Protein AF-0000000086843448 (afdb_homodimer)

Structure (mmCIF, N/CA/C/O backbone):
data_AF-0000000086843448-model_v1
#
loop_
_entity.id
_entity.type
_entity.pdbx_description
1 polymer Monooxygenase
#
loop_
_atom_site.group_PDB
_atom_site.id
_atom_site.type_symbol
_atom_site.label_atom_id
_atom_site.label_alt_id
_atom_site.label_comp_id
_atom_site.label_asym_id
_atom_site.label_entity_id
_atom_site.label_seq_id
_atom_site.pdbx_PDB_ins_code
_atom_site.Cartn_x
_atom_site.Cartn_y
_atom_site.Cartn_z
_atom_site.occupancy
_atom_site.B_iso_or_equiv
_atom_site.auth_seq_id
_atom_site.auth_comp_id
_atom_site.auth_asym_id
_atom_site.auth_atom_id
_atom_site.pdbx_PDB_model_num
ATOM 1 N N . MET A 1 1 ? 26.578 29.625 12.641 1 42.94 1 MET A N 1
ATOM 2 C CA . MET A 1 1 ? 27.047 29.109 11.359 1 42.94 1 MET A CA 1
ATOM 3 C C . MET A 1 1 ? 25.891 28.578 10.523 1 42.94 1 MET A C 1
ATOM 5 O O . MET A 1 1 ? 25 27.906 11.039 1 42.94 1 MET A O 1
ATOM 9 N N . ALA A 1 2 ? 25.734 29.188 9.336 1 61.25 2 ALA A N 1
ATOM 10 C CA . ALA A 1 2 ? 24.594 28.875 8.484 1 61.25 2 ALA A CA 1
ATOM 11 C C . ALA A 1 2 ? 24.469 27.375 8.258 1 61.25 2 ALA A C 1
ATOM 13 O O . ALA A 1 2 ? 25.453 26.703 7.988 1 61.25 2 ALA A O 1
ATOM 14 N N . ARG A 1 3 ? 23.391 26.766 8.641 1 76.44 3 ARG A N 1
ATOM 15 C CA . ARG A 1 3 ? 23.188 25.328 8.484 1 76.44 3 ARG A CA 1
ATOM 16 C C . ARG A 1 3 ? 23.312 24.906 7.023 1 76.44 3 ARG A C 1
ATOM 18 O O . ARG A 1 3 ? 22.828 25.625 6.133 1 76.44 3 ARG A O 1
ATOM 25 N N . ALA A 1 4 ? 24.141 23.984 6.684 1 85 4 ALA A N 1
ATOM 26 C CA . ALA A 1 4 ? 24.422 23.484 5.34 1 85 4 ALA A CA 1
ATOM 27 C C . ALA A 1 4 ? 23.188 22.812 4.738 1 85 4 ALA A C 1
ATOM 29 O O . ALA A 1 4 ? 22.375 22.219 5.457 1 85 4 ALA A O 1
ATOM 30 N N . ASP A 1 5 ? 23.062 22.969 3.428 1 92.69 5 ASP A N 1
ATOM 31 C CA . ASP A 1 5 ? 22.031 22.25 2.682 1 92.69 5 ASP A CA 1
ATOM 32 C C . ASP A 1 5 ? 22.219 20.75 2.785 1 92.69 5 ASP A C 1
ATOM 34 O O . ASP A 1 5 ? 23.344 20.25 2.828 1 92.69 5 ASP A O 1
ATOM 38 N N . PHE A 1 6 ? 21.094 20.109 2.854 1 96.25 6 PHE A N 1
ATOM 39 C CA . PHE A 1 6 ? 21.172 18.656 2.771 1 96.25 6 PHE A CA 1
ATOM 40 C C . PHE A 1 6 ? 21.703 18.219 1.412 1 96.25 6 PHE A C 1
ATOM 42 O O . PHE A 1 6 ? 21.484 18.891 0.407 1 96.25 6 PHE A O 1
ATOM 49 N N . LYS A 1 7 ? 22.359 17.078 1.406 1 95.31 7 LYS A N 1
ATOM 50 C CA . LYS A 1 7 ? 23 16.609 0.184 1 95.31 7 LYS A CA 1
ATOM 51 C C . LYS A 1 7 ? 22.203 15.461 -0.441 1 95.31 7 LYS A C 1
ATOM 53 O O . LYS A 1 7 ? 21.844 14.5 0.241 1 95.31 7 LYS A O 1
ATOM 58 N N . ALA A 1 8 ? 22.031 15.562 -1.729 1 96.19 8 ALA A N 1
ATOM 59 C CA . ALA A 1 8 ? 21.25 14.578 -2.479 1 96.19 8 ALA A CA 1
ATOM 60 C C . ALA A 1 8 ? 21.969 13.227 -2.508 1 96.19 8 ALA A C 1
ATOM 62 O O . ALA A 1 8 ? 23.188 13.164 -2.643 1 96.19 8 ALA A O 1
ATOM 63 N N . LYS A 1 9 ? 21.172 12.156 -2.404 1 96.12 9 LYS A N 1
ATOM 64 C CA . LYS A 1 9 ? 21.719 10.812 -2.543 1 96.12 9 LYS A CA 1
ATOM 65 C C . LYS A 1 9 ? 21.906 10.445 -4.012 1 96.12 9 LYS A C 1
ATOM 67 O O . LYS A 1 9 ? 22.797 9.656 -4.355 1 96.12 9 LYS A O 1
ATOM 72 N N . LEU A 1 10 ? 21 10.93 -4.855 1 95 10 LEU A N 1
ATOM 73 C CA . LEU A 1 10 ? 21.047 10.641 -6.285 1 95 10 LEU A CA 1
ATOM 74 C C . LEU A 1 10 ? 21.406 11.898 -7.078 1 95 10 LEU A C 1
ATOM 76 O O . LEU A 1 10 ? 20.953 12.992 -6.742 1 95 10 LEU A O 1
ATOM 80 N N . ALA A 1 11 ? 22.141 11.703 -8.148 1 94.38 11 ALA A N 1
ATOM 81 C CA . ALA A 1 11 ? 22.531 12.812 -9.008 1 94.38 11 ALA A CA 1
ATOM 82 C C . ALA A 1 11 ? 21.328 13.383 -9.758 1 94.38 11 ALA A C 1
ATOM 84 O O . ALA A 1 11 ? 20.375 12.648 -10.055 1 94.38 11 ALA A O 1
ATOM 85 N N . PRO A 1 12 ? 21.359 14.68 -10.031 1 94.94 12 PRO A N 1
ATOM 86 C CA . PRO A 1 12 ? 20.297 15.25 -10.867 1 94.94 12 PRO A CA 1
ATOM 87 C C . PRO A 1 12 ? 20.188 14.562 -12.219 1 94.94 12 PRO A C 1
ATOM 89 O O . PRO A 1 12 ? 21.141 13.938 -12.688 1 94.94 12 PRO A O 1
ATOM 92 N N . SER A 1 13 ? 19.031 14.641 -12.773 1 94.38 13 SER A N 1
ATOM 93 C CA . SER A 1 13 ? 18.781 13.992 -14.055 1 94.38 13 SER A CA 1
ATOM 94 C C . SER A 1 13 ? 17.953 14.898 -14.977 1 94.38 13 SER A C 1
ATOM 96 O O . SER A 1 13 ? 17.344 15.859 -14.516 1 94.38 13 SER A O 1
ATOM 98 N N . SER A 1 14 ? 17.938 14.602 -16.297 1 93.88 14 SER A N 1
ATOM 99 C CA . SER A 1 14 ? 17.188 15.383 -17.281 1 93.88 14 SER A CA 1
ATOM 100 C C . SER A 1 14 ? 15.734 14.945 -17.344 1 93.88 14 SER A C 1
ATOM 102 O O . SER A 1 14 ? 14.906 15.625 -17.938 1 93.88 14 SER A O 1
ATOM 104 N N . ALA A 1 15 ? 15.469 13.797 -16.75 1 92.5 15 ALA A N 1
ATOM 105 C CA . ALA A 1 15 ? 14.117 13.25 -16.656 1 92.5 15 ALA A CA 1
ATOM 106 C C . ALA A 1 15 ? 13.852 12.672 -15.273 1 92.5 15 ALA A C 1
ATOM 108 O O . ALA A 1 15 ? 14.781 12.492 -14.484 1 92.5 15 ALA A O 1
ATOM 109 N N . PRO A 1 16 ? 12.625 12.469 -14.984 1 89.62 16 PRO A N 1
ATOM 110 C CA . PRO A 1 16 ? 12.375 11.828 -13.688 1 89.62 16 PRO A CA 1
ATOM 111 C C . PRO A 1 16 ? 13.125 10.508 -13.531 1 89.62 16 PRO A C 1
ATOM 113 O O . PRO A 1 16 ? 13.234 9.734 -14.492 1 89.62 16 PRO A O 1
ATOM 116 N N . HIS A 1 17 ? 13.664 10.297 -12.406 1 88.81 17 HIS A N 1
ATOM 117 C CA . HIS A 1 17 ? 14.484 9.125 -12.141 1 88.81 17 HIS A CA 1
ATOM 118 C C . HIS A 1 17 ? 13.703 7.84 -12.375 1 88.81 17 HIS A C 1
ATOM 120 O O . HIS A 1 17 ? 12.555 7.715 -11.93 1 88.81 17 HIS A O 1
ATOM 126 N N . LYS A 1 18 ? 14.344 6.961 -13.141 1 81.12 18 LYS A N 1
ATOM 127 C CA . LYS A 1 18 ? 13.805 5.613 -13.305 1 81.12 18 LYS A CA 1
ATOM 128 C C . LYS A 1 18 ? 14.359 4.668 -12.242 1 81.12 18 LYS A C 1
ATOM 130 O O . LYS A 1 18 ? 15.57 4.531 -12.094 1 81.12 18 LYS A O 1
ATOM 135 N N . LEU A 1 19 ? 13.648 4.156 -11.414 1 76.75 19 LEU A N 1
ATOM 136 C CA . LEU A 1 19 ? 14.141 3.43 -10.242 1 76.75 19 LEU A CA 1
ATOM 137 C C . LEU A 1 19 ? 14.422 1.972 -10.594 1 76.75 19 LEU A C 1
ATOM 139 O O . LEU A 1 19 ? 15.117 1.274 -9.852 1 76.75 19 LEU A O 1
ATOM 143 N N . VAL A 1 20 ? 13.93 1.399 -11.672 1 80.69 20 VAL A N 1
ATOM 144 C CA . VAL A 1 20 ? 14.273 0.071 -12.164 1 80.69 20 VAL A CA 1
ATOM 145 C C . VAL A 1 20 ? 14.906 0.185 -13.547 1 80.69 20 VAL A C 1
ATOM 147 O O . VAL A 1 20 ? 14.352 0.82 -14.445 1 80.69 20 VAL A O 1
ATOM 150 N N . PRO A 1 21 ? 16.156 -0.528 -13.594 1 80.75 21 PRO A N 1
ATOM 151 C CA . PRO A 1 21 ? 16.781 -0.531 -14.922 1 80.75 21 PRO A CA 1
ATOM 152 C C . PRO A 1 21 ? 15.867 -1.106 -16 1 80.75 21 PRO A C 1
ATOM 154 O O . PRO A 1 21 ? 15.125 -2.055 -15.742 1 80.75 21 PRO A O 1
ATOM 157 N N . GLU A 1 22 ? 16.016 -0.597 -17.172 1 85.75 22 GLU A N 1
ATOM 158 C CA . GLU A 1 22 ? 15.109 -0.958 -18.266 1 85.75 22 GLU A CA 1
ATOM 159 C C . GLU A 1 22 ? 15.664 -2.117 -19.078 1 85.75 22 GLU A C 1
ATOM 161 O O . GLU A 1 22 ? 15.086 -2.492 -20.109 1 85.75 22 GLU A O 1
ATOM 166 N N . ASP A 1 23 ? 16.656 -2.717 -18.594 1 91 23 ASP A N 1
ATOM 167 C CA . ASP A 1 23 ? 17.156 -3.85 -19.359 1 91 23 ASP A CA 1
ATOM 168 C C . ASP A 1 23 ? 16.25 -5.066 -19.203 1 91 23 ASP A C 1
ATOM 170 O O . ASP A 1 23 ? 15.742 -5.336 -18.109 1 91 23 ASP A O 1
ATOM 174 N N . LEU A 1 24 ? 16.156 -5.785 -20.297 1 92.88 24 LEU A N 1
ATOM 175 C CA . LEU A 1 24 ? 15.195 -6.879 -20.406 1 92.88 24 LEU A CA 1
ATOM 176 C C . LEU A 1 24 ? 15.453 -7.934 -19.344 1 92.88 24 LEU A C 1
ATOM 178 O O . LEU A 1 24 ? 14.508 -8.484 -18.766 1 92.88 24 LEU A O 1
ATOM 182 N N . TYR A 1 25 ? 16.703 -8.234 -19.109 1 93.5 25 TYR A N 1
ATOM 183 C CA . TYR A 1 25 ? 17.047 -9.25 -18.109 1 93.5 25 TYR A CA 1
ATOM 184 C C . TYR A 1 25 ? 16.5 -8.875 -16.75 1 93.5 25 TYR A C 1
ATOM 186 O O . TYR A 1 25 ? 15.828 -9.688 -16.109 1 93.5 25 TYR A O 1
ATOM 194 N N . THR A 1 26 ? 16.703 -7.668 -16.281 1 93.19 26 THR A N 1
ATOM 195 C CA . THR A 1 26 ? 16.219 -7.203 -14.992 1 93.19 26 THR A CA 1
ATOM 196 C C . THR A 1 26 ? 14.695 -7.176 -14.953 1 93.19 26 THR A C 1
ATOM 198 O O . THR A 1 26 ? 14.086 -7.578 -13.961 1 93.19 26 THR A O 1
ATOM 201 N N . LEU A 1 27 ? 14.133 -6.785 -16.062 1 94.25 27 LEU A N 1
ATOM 202 C CA . LEU A 1 27 ? 12.68 -6.703 -16.141 1 94.25 27 LEU A CA 1
ATOM 203 C C . LEU A 1 27 ? 12.047 -8.086 -16.016 1 94.25 27 LEU A C 1
ATOM 205 O O . LEU A 1 27 ? 11.055 -8.258 -15.305 1 94.25 27 LEU A O 1
ATOM 209 N N . VAL A 1 28 ? 12.68 -9 -16.609 1 94.12 28 VAL A N 1
ATOM 210 C CA . VAL A 1 28 ? 12.133 -10.359 -16.625 1 94.12 28 VAL A CA 1
ATOM 211 C C . VAL A 1 28 ? 12.352 -11.008 -15.258 1 94.12 28 VAL A C 1
ATOM 213 O O . VAL A 1 28 ? 11.43 -11.594 -14.68 1 94.12 28 VAL A O 1
ATOM 216 N N . VAL A 1 29 ? 13.516 -10.867 -14.711 1 94.44 29 VAL A N 1
ATOM 217 C CA . VAL A 1 29 ? 13.844 -11.508 -13.438 1 94.44 29 VAL A CA 1
ATOM 218 C C . VAL A 1 29 ? 12.984 -10.906 -12.328 1 94.44 29 VAL A C 1
ATOM 220 O O . VAL A 1 29 ? 12.352 -11.641 -11.555 1 94.44 29 VAL A O 1
ATOM 223 N N . LYS A 1 30 ? 12.938 -9.594 -12.242 1 93.12 30 LYS A N 1
ATOM 224 C CA . LYS A 1 30 ? 12.125 -8.945 -11.211 1 93.12 30 LYS A CA 1
ATOM 225 C C . LYS A 1 30 ? 10.641 -9.234 -11.422 1 93.12 30 LYS A C 1
ATOM 227 O O . LYS A 1 30 ? 9.906 -9.453 -10.461 1 93.12 30 LYS A O 1
ATOM 232 N N . GLY A 1 31 ? 10.25 -9.227 -12.664 1 93.38 31 GLY A N 1
ATOM 233 C CA . GLY A 1 31 ? 8.852 -9.461 -12.992 1 93.38 31 GLY A CA 1
ATOM 234 C C . GLY A 1 31 ? 8.391 -10.867 -12.648 1 93.38 31 GLY A C 1
ATOM 235 O O . GLY A 1 31 ? 7.289 -11.055 -12.125 1 93.38 31 GLY A O 1
ATOM 236 N N . LEU A 1 32 ? 9.234 -11.805 -12.883 1 93.56 32 LEU A N 1
ATOM 237 C CA . LEU A 1 32 ? 8.836 -13.195 -12.734 1 93.56 32 LEU A CA 1
ATOM 238 C C . LEU A 1 32 ? 9.156 -13.711 -11.336 1 93.56 32 LEU A C 1
ATOM 240 O O . LEU A 1 32 ? 8.312 -14.328 -10.68 1 93.56 32 LEU A O 1
ATOM 244 N N . PHE A 1 33 ? 10.336 -13.406 -10.797 1 95.44 33 PHE A N 1
ATOM 245 C CA . PHE A 1 33 ? 10.797 -14.117 -9.617 1 95.44 33 PHE A CA 1
ATOM 246 C C . PHE A 1 33 ? 10.625 -13.266 -8.367 1 95.44 33 PHE A C 1
ATOM 248 O O . PHE A 1 33 ? 10.633 -13.781 -7.246 1 95.44 33 PHE A O 1
ATOM 255 N N . VAL A 1 34 ? 10.508 -11.93 -8.539 1 94.62 34 VAL A N 1
ATOM 256 C CA . VAL A 1 34 ? 10.328 -11.062 -7.379 1 94.62 34 VAL A CA 1
ATOM 257 C C . VAL A 1 34 ? 8.852 -10.711 -7.219 1 94.62 34 VAL A C 1
ATOM 259 O O . VAL A 1 34 ? 8.25 -10.992 -6.18 1 94.62 34 VAL A O 1
ATOM 262 N N . ARG A 1 35 ? 8.258 -10.273 -8.281 1 93.62 35 ARG A N 1
ATOM 263 C CA . ARG A 1 35 ? 6.863 -9.836 -8.242 1 93.62 35 ARG A CA 1
ATOM 264 C C . ARG A 1 35 ? 5.922 -11.023 -8.07 1 93.62 35 ARG A C 1
ATOM 266 O O . ARG A 1 35 ? 4.953 -10.953 -7.312 1 93.62 35 ARG A O 1
ATOM 273 N N . PHE A 1 36 ? 6.258 -12.133 -8.75 1 92.81 36 PHE A N 1
ATOM 274 C CA . PHE A 1 36 ? 5.414 -13.32 -8.703 1 92.81 36 PHE A CA 1
ATOM 275 C C . PHE A 1 36 ? 6.18 -14.5 -8.125 1 92.81 36 PHE A C 1
ATOM 277 O O . PHE A 1 36 ? 6.195 -15.586 -8.711 1 92.81 36 PHE A O 1
ATOM 284 N N . ASN A 1 37 ? 6.703 -14.273 -6.984 1 91.62 37 ASN A N 1
ATOM 285 C CA . ASN A 1 37 ? 7.551 -15.281 -6.359 1 91.62 37 ASN A CA 1
ATOM 286 C C . ASN A 1 37 ? 6.758 -16.531 -5.988 1 91.62 37 ASN A C 1
ATOM 288 O O . ASN A 1 37 ? 7.328 -17.609 -5.84 1 91.62 37 ASN A O 1
ATOM 292 N N . VAL A 1 38 ? 5.457 -16.422 -5.895 1 93.31 38 VAL A N 1
ATOM 293 C CA . VAL A 1 38 ? 4.613 -17.562 -5.562 1 93.31 38 VAL A CA 1
ATOM 294 C C . VAL A 1 38 ? 4.668 -18.594 -6.691 1 93.31 38 VAL A C 1
ATOM 296 O O . VAL A 1 38 ? 4.438 -19.781 -6.465 1 93.31 38 VAL A O 1
ATOM 299 N N . LEU A 1 39 ? 5.012 -18.172 -7.863 1 95.31 39 LEU A N 1
ATOM 300 C CA . LEU A 1 39 ? 5.109 -19.078 -9.008 1 95.31 39 LEU A CA 1
ATOM 301 C C . LEU A 1 39 ? 6.254 -20.062 -8.828 1 95.31 39 LEU A C 1
ATOM 303 O O . LEU A 1 39 ? 6.176 -21.203 -9.305 1 95.31 39 LEU A O 1
ATOM 307 N N . VAL A 1 40 ? 7.289 -19.609 -8.141 1 95.62 40 VAL A N 1
ATOM 308 C CA . VAL A 1 40 ? 8.414 -20.5 -7.875 1 95.62 40 VAL A CA 1
ATOM 309 C C . VAL A 1 40 ? 7.969 -21.641 -6.949 1 95.62 40 VAL A C 1
ATOM 311 O O . VAL A 1 40 ? 8.266 -22.797 -7.195 1 95.62 40 VAL A O 1
ATOM 314 N N . ALA A 1 41 ? 7.234 -21.312 -5.977 1 94.88 41 ALA A N 1
ATOM 315 C CA . ALA A 1 41 ? 6.715 -22.328 -5.051 1 94.88 41 ALA A CA 1
ATOM 316 C C . ALA A 1 41 ? 5.746 -23.266 -5.758 1 94.88 41 ALA A C 1
ATOM 318 O O . ALA A 1 41 ? 5.789 -24.484 -5.543 1 94.88 41 ALA A O 1
ATOM 319 N N . ALA A 1 42 ? 4.891 -22.703 -6.57 1 95.62 42 ALA A N 1
ATOM 320 C CA . ALA A 1 42 ? 3.941 -23.516 -7.328 1 95.62 42 ALA A CA 1
ATOM 321 C C . ALA A 1 42 ? 4.668 -24.469 -8.273 1 95.62 42 ALA A C 1
ATOM 323 O O . ALA A 1 42 ? 4.273 -25.625 -8.414 1 95.62 42 ALA A O 1
ATOM 324 N N . ALA A 1 43 ? 5.691 -23.984 -8.898 1 96.88 43 ALA A N 1
ATOM 325 C CA . ALA A 1 43 ? 6.484 -24.812 -9.805 1 96.88 43 ALA A CA 1
ATOM 326 C C . ALA A 1 43 ? 7.156 -25.953 -9.047 1 96.88 43 ALA A C 1
ATOM 328 O O . ALA A 1 43 ? 7.211 -27.078 -9.539 1 96.88 43 ALA A O 1
ATOM 329 N N . ALA A 1 44 ? 7.668 -25.688 -7.91 1 96.94 44 ALA A N 1
ATOM 330 C CA . ALA A 1 44 ? 8.297 -26.719 -7.09 1 96.94 44 ALA A CA 1
ATOM 331 C C . ALA A 1 44 ? 7.293 -27.812 -6.711 1 96.94 44 ALA A C 1
ATOM 333 O O . ALA A 1 44 ? 7.598 -29 -6.793 1 96.94 44 ALA A O 1
ATOM 334 N N . ALA A 1 45 ? 6.16 -27.375 -6.312 1 95.5 45 ALA A N 1
ATOM 335 C CA . ALA A 1 45 ? 5.113 -28.328 -5.969 1 95.5 45 ALA A CA 1
ATOM 336 C C . ALA A 1 45 ? 4.727 -29.172 -7.176 1 95.5 45 ALA A C 1
ATOM 338 O O . ALA A 1 45 ? 4.609 -30.406 -7.074 1 95.5 45 ALA A O 1
ATOM 339 N N . GLN A 1 46 ? 4.516 -28.531 -8.297 1 95.25 46 GLN A N 1
ATOM 340 C CA . GLN A 1 46 ? 4.156 -29.234 -9.523 1 95.25 46 GLN A CA 1
ATOM 341 C C . GLN A 1 46 ? 5.25 -30.219 -9.938 1 95.25 46 GLN A C 1
ATOM 343 O O . GLN A 1 46 ? 4.953 -31.328 -10.383 1 95.25 46 GLN A O 1
ATOM 348 N N . LEU A 1 47 ? 6.465 -29.797 -9.812 1 95.19 47 LEU A N 1
ATOM 349 C CA . LEU A 1 47 ? 7.582 -30.688 -10.133 1 95.19 47 LEU A CA 1
ATOM 350 C C . LEU A 1 47 ? 7.57 -31.922 -9.242 1 95.19 47 LEU A C 1
ATOM 352 O O . LEU A 1 47 ? 7.781 -33.031 -9.719 1 95.19 47 LEU A O 1
ATOM 356 N N . LEU A 1 48 ? 7.355 -31.703 -7.988 1 94.81 48 LEU A N 1
ATOM 357 C CA . LEU A 1 48 ? 7.289 -32.812 -7.047 1 94.81 48 LEU A CA 1
ATOM 358 C C . LEU A 1 48 ? 6.191 -33.812 -7.445 1 94.81 48 LEU A C 1
ATOM 360 O O . LEU A 1 48 ? 6.395 -35.031 -7.406 1 94.81 48 LEU A O 1
ATOM 364 N N . PHE A 1 49 ? 5.059 -33.281 -7.855 1 92.25 49 PHE A N 1
ATOM 365 C CA . PHE A 1 49 ? 3.965 -34.125 -8.297 1 92.25 49 PHE A CA 1
ATOM 366 C C . PHE A 1 49 ? 4.355 -34.906 -9.547 1 92.25 49 PHE A C 1
ATOM 368 O O . PHE A 1 49 ? 4.027 -36.094 -9.672 1 92.25 49 PHE A O 1
ATOM 375 N N . CYS A 1 50 ? 5.07 -34.281 -10.43 1 90.25 50 CYS A N 1
ATOM 376 C CA . CYS A 1 50 ? 5.496 -34.938 -11.664 1 90.25 50 CYS A CA 1
ATOM 377 C C . CYS A 1 50 ? 6.484 -36.062 -11.375 1 90.25 50 CYS A C 1
ATOM 379 O O . CYS A 1 50 ? 6.523 -37.062 -12.102 1 90.25 50 CYS A O 1
ATOM 381 N N . LEU A 1 51 ? 7.207 -35.875 -10.312 1 90.62 51 LEU A N 1
ATOM 382 C CA . LEU A 1 51 ? 8.258 -36.844 -10 1 90.62 51 LEU A CA 1
ATOM 383 C C . LEU A 1 51 ? 7.691 -38.031 -9.211 1 90.62 51 LEU A C 1
ATOM 385 O O . LEU A 1 51 ? 8.195 -39.156 -9.32 1 90.62 51 LEU A O 1
ATOM 389 N N . VAL A 1 52 ? 6.668 -37.75 -8.492 1 91.19 52 VAL A N 1
ATOM 390 C CA . VAL A 1 52 ? 6.172 -38.781 -7.566 1 91.19 52 VAL A CA 1
ATOM 391 C C . VAL A 1 52 ? 5.035 -39.562 -8.219 1 91.19 52 VAL A C 1
ATOM 393 O O . VAL A 1 52 ? 4.922 -40.781 -8.031 1 91.19 52 VAL A O 1
ATOM 396 N N . LEU A 1 53 ? 4.23 -38.844 -8.992 1 87.44 53 LEU A N 1
ATOM 397 C CA . LEU A 1 53 ? 3.064 -39.5 -9.586 1 87.44 53 LEU A CA 1
ATOM 398 C C . LEU A 1 53 ? 3.416 -40.125 -10.938 1 87.44 53 LEU A C 1
ATOM 400 O O . LEU A 1 53 ? 4.352 -39.656 -11.602 1 87.44 53 LEU A O 1
ATOM 404 N N . PRO A 1 54 ? 2.596 -41.125 -11.273 1 88.06 54 PRO A N 1
ATOM 405 C CA . PRO A 1 54 ? 2.803 -41.656 -12.617 1 88.06 54 PRO A CA 1
ATOM 406 C C . PRO A 1 54 ? 2.596 -40.625 -13.711 1 88.06 54 PRO A C 1
ATOM 408 O O . PRO A 1 54 ? 1.89 -39.625 -13.492 1 88.06 54 PRO A O 1
ATOM 411 N N . ASP A 1 55 ? 3.279 -40.594 -14.938 1 77.94 55 ASP A N 1
ATOM 412 C CA . ASP A 1 55 ? 3.359 -39.594 -16 1 77.94 55 ASP A CA 1
ATOM 413 C C . ASP A 1 55 ? 1.976 -39.062 -16.359 1 77.94 55 ASP A C 1
ATOM 415 O O . ASP A 1 55 ? 1.796 -37.875 -16.531 1 77.94 55 ASP A O 1
ATOM 419 N N . GLY A 1 56 ? 0.844 -39.812 -16.344 1 83.25 56 GLY A N 1
ATOM 420 C CA . GLY A 1 56 ? -0.498 -39.375 -16.703 1 83.25 56 GLY A CA 1
ATOM 421 C C . GLY A 1 56 ? -1.211 -38.625 -15.578 1 83.25 56 GLY A C 1
ATOM 422 O O . GLY A 1 56 ? -2.205 -37.938 -15.82 1 83.25 56 GLY A O 1
ATOM 423 N N . TYR A 1 57 ? -0.519 -38.562 -14.477 1 89.69 57 TYR A N 1
ATOM 424 C CA . TYR A 1 57 ? -1.229 -38 -13.328 1 89.69 57 TYR A CA 1
ATOM 425 C C . TYR A 1 57 ? -0.734 -36.594 -13 1 89.69 57 TYR A C 1
ATOM 427 O O . TYR A 1 57 ? -1.272 -35.938 -12.117 1 89.69 57 TYR A O 1
ATOM 435 N N . ALA A 1 58 ? 0.222 -36.031 -13.773 1 89.19 58 ALA A N 1
ATOM 436 C CA . ALA A 1 58 ? 0.749 -34.688 -13.586 1 89.19 58 ALA A CA 1
ATOM 437 C C . ALA A 1 58 ? -0.319 -33.625 -13.875 1 89.19 58 ALA A C 1
ATOM 439 O O . ALA A 1 58 ? -0.186 -32.469 -13.469 1 89.19 58 ALA A O 1
ATOM 440 N N . VAL A 1 59 ? -1.372 -34.031 -14.523 1 92.31 59 VAL A N 1
ATOM 441 C CA . VAL A 1 59 ? -2.463 -33.125 -14.914 1 92.31 59 VAL A CA 1
ATOM 442 C C . VAL A 1 59 ? -3.377 -32.875 -13.711 1 92.31 59 VAL A C 1
ATOM 444 O O . VAL A 1 59 ? -4.125 -31.906 -13.688 1 92.31 59 VAL A O 1
ATOM 447 N N . VAL A 1 60 ? -3.273 -33.656 -12.695 1 93.19 60 VAL A N 1
ATOM 448 C CA . VAL A 1 60 ? -4.277 -33.719 -11.641 1 93.19 60 VAL A CA 1
ATOM 449 C C . VAL A 1 60 ? -4.203 -32.438 -10.812 1 93.19 60 VAL A C 1
ATOM 451 O O . VAL A 1 60 ? -5.219 -31.766 -10.586 1 93.19 60 VAL A O 1
ATOM 454 N N . PRO A 1 61 ? -3.01 -31.969 -10.367 1 93.88 61 PRO A N 1
ATOM 455 C CA . PRO A 1 61 ? -2.979 -30.781 -9.508 1 93.88 61 PRO A CA 1
ATOM 456 C C . PRO A 1 61 ? -3.518 -29.531 -10.195 1 93.88 61 PRO A C 1
ATOM 458 O O . PRO A 1 61 ? -4.414 -28.875 -9.672 1 93.88 61 PRO A O 1
ATOM 461 N N . PRO A 1 62 ? -3.057 -29.172 -11.422 1 95.75 62 PRO A N 1
ATOM 462 C CA . PRO A 1 62 ? -3.623 -27.969 -12.055 1 95.75 62 PRO A CA 1
ATOM 463 C C . PRO A 1 62 ? -5.102 -28.141 -12.398 1 95.75 62 PRO A C 1
ATOM 465 O O . PRO A 1 62 ? -5.871 -27.172 -12.297 1 95.75 62 PRO A O 1
ATOM 468 N N . ALA A 1 63 ? -5.508 -29.344 -12.781 1 96.81 63 ALA A N 1
ATOM 469 C CA . ALA A 1 63 ? -6.91 -29.578 -13.102 1 96.81 63 ALA A CA 1
ATOM 470 C C . ALA A 1 63 ? -7.789 -29.422 -11.859 1 96.81 63 ALA A C 1
ATOM 472 O O . ALA A 1 63 ? -8.875 -28.844 -11.922 1 96.81 63 ALA A O 1
ATOM 473 N N . ALA A 1 64 ? -7.324 -30 -10.781 1 96.94 64 ALA A N 1
ATOM 474 C CA . ALA A 1 64 ? -8.078 -29.922 -9.531 1 96.94 64 ALA A CA 1
ATOM 475 C C . ALA A 1 64 ? -8.211 -28.469 -9.062 1 96.94 64 ALA A C 1
ATOM 477 O O . ALA A 1 64 ? -9.281 -28.062 -8.617 1 96.94 64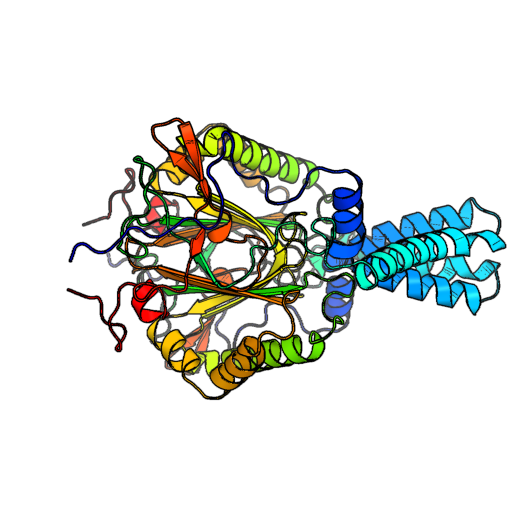 ALA A O 1
ATOM 478 N N . LEU A 1 65 ? -7.148 -27.719 -9.109 1 96.94 65 LEU A N 1
ATOM 479 C CA . LEU A 1 65 ? -7.176 -26.312 -8.719 1 96.94 65 LEU A CA 1
ATOM 480 C C . LEU A 1 65 ? -8.133 -25.516 -9.594 1 96.94 65 LEU A C 1
ATOM 482 O O . LEU A 1 65 ? -8.93 -24.719 -9.094 1 96.94 65 LEU A O 1
ATOM 486 N N . LEU A 1 66 ? -8.078 -25.766 -10.922 1 97.62 66 LEU A N 1
ATOM 487 C CA . LEU A 1 66 ? -8.938 -25.047 -11.852 1 97.62 66 LEU A CA 1
ATOM 488 C C . LEU A 1 66 ? -10.398 -25.438 -11.664 1 97.62 66 LEU A C 1
ATOM 490 O O . LEU A 1 66 ? -11.289 -24.594 -11.789 1 97.62 66 LEU A O 1
ATOM 494 N N . LEU A 1 67 ? -10.586 -26.703 -11.391 1 97.88 67 LEU A N 1
ATOM 495 C CA . LEU A 1 67 ? -11.945 -27.156 -11.133 1 97.88 67 LEU A CA 1
ATOM 496 C C . LEU A 1 67 ? -12.5 -26.516 -9.867 1 97.88 67 LEU A C 1
ATOM 498 O O . LEU A 1 67 ? -13.656 -26.078 -9.844 1 97.88 67 LEU A O 1
ATOM 502 N N . ALA A 1 68 ? -11.672 -26.516 -8.836 1 97.19 68 ALA A N 1
ATOM 503 C CA . ALA A 1 68 ? -12.086 -25.875 -7.598 1 97.19 68 ALA A CA 1
ATOM 504 C C . ALA A 1 68 ? -12.414 -24.391 -7.836 1 97.19 68 ALA A C 1
ATOM 506 O O . ALA A 1 68 ? -13.445 -23.906 -7.371 1 97.19 68 ALA A O 1
ATOM 507 N N . PHE A 1 69 ? -11.617 -23.688 -8.562 1 97.19 69 PHE A N 1
ATOM 508 C CA . PHE A 1 69 ? -11.852 -22.297 -8.883 1 97.19 69 PHE A CA 1
ATOM 509 C C . PHE A 1 69 ? -13.141 -22.125 -9.68 1 97.19 69 PHE A C 1
ATOM 511 O O . PHE A 1 69 ? -13.984 -21.297 -9.344 1 97.19 69 PHE A O 1
ATOM 518 N N . ALA A 1 70 ? -13.242 -22.938 -10.719 1 96.75 70 ALA A N 1
ATOM 519 C CA . ALA A 1 70 ? -14.414 -22.844 -11.578 1 96.75 70 ALA A CA 1
ATOM 520 C C . ALA A 1 70 ? -15.695 -23.109 -10.789 1 96.75 70 ALA A C 1
ATOM 522 O O . ALA A 1 70 ? -16.703 -22.438 -10.992 1 96.75 70 ALA A O 1
ATOM 523 N N . THR A 1 71 ? -15.617 -24.094 -9.953 1 95.5 71 THR A N 1
ATOM 524 C CA . THR A 1 71 ? -16.781 -24.453 -9.148 1 95.5 71 THR A CA 1
ATOM 525 C C . THR A 1 71 ? -17.172 -23.297 -8.234 1 95.5 71 THR A C 1
ATOM 527 O O . THR A 1 71 ? -18.344 -22.906 -8.188 1 95.5 71 THR A O 1
ATOM 530 N N . THR A 1 72 ? -16.188 -22.719 -7.562 1 93.56 72 THR A N 1
ATOM 531 C CA . THR A 1 72 ? -16.5 -21.625 -6.66 1 93.56 72 THR A CA 1
ATOM 532 C C . THR A 1 72 ? -17 -20.406 -7.441 1 93.56 72 THR A C 1
ATOM 534 O O . THR A 1 72 ? -17.969 -19.75 -7.031 1 93.56 72 THR A O 1
ATOM 537 N N . ALA A 1 73 ? -16.391 -20.141 -8.539 1 93.25 73 ALA A N 1
ATOM 538 C CA . ALA A 1 73 ? -16.781 -18.984 -9.352 1 93.25 73 ALA A CA 1
ATOM 539 C C . ALA A 1 73 ? -18.188 -19.156 -9.898 1 93.25 73 ALA A C 1
ATOM 541 O O . ALA A 1 73 ? -19 -18.219 -9.867 1 93.25 73 ALA A O 1
ATOM 542 N N . LEU A 1 74 ? -18.516 -20.375 -10.344 1 92.69 74 LEU A N 1
ATOM 543 C CA . LEU A 1 74 ? -19.797 -20.641 -10.961 1 92.69 74 LEU A CA 1
ATOM 544 C C . LEU A 1 74 ? -20.906 -20.672 -9.914 1 92.69 74 LEU A C 1
ATOM 546 O O . LEU A 1 74 ? -21.984 -20.109 -10.133 1 92.69 74 LEU A O 1
ATOM 550 N N . VAL A 1 75 ? -20.625 -21.281 -8.852 1 90.12 75 VAL A N 1
ATOM 551 C CA . VAL A 1 75 ? -21.625 -21.406 -7.797 1 90.12 75 VAL A CA 1
ATOM 552 C C . VAL A 1 75 ? -22.062 -20.016 -7.316 1 90.12 75 VAL A C 1
ATOM 554 O O . VAL A 1 75 ? -23.25 -19.75 -7.184 1 90.12 75 VAL A O 1
ATOM 557 N N . HIS A 1 76 ? -21.172 -19.172 -7.148 1 87.94 76 HIS A N 1
ATOM 558 C CA . HIS A 1 76 ? -21.516 -17.875 -6.562 1 87.94 76 HIS A CA 1
ATOM 559 C C . HIS A 1 76 ? -21.953 -16.875 -7.629 1 87.94 76 HIS A C 1
ATOM 561 O O . HIS A 1 76 ? -22.578 -15.859 -7.32 1 87.94 76 HIS A O 1
ATOM 567 N N . ARG A 1 77 ? -21.656 -17.188 -8.859 1 85.25 77 ARG A N 1
ATOM 568 C CA . ARG A 1 77 ? -22.234 -16.406 -9.938 1 85.25 77 ARG A CA 1
ATOM 569 C C . ARG A 1 77 ? -23.719 -16.719 -10.102 1 85.25 77 ARG A C 1
ATOM 571 O O . ARG A 1 77 ? -24.516 -15.82 -10.375 1 85.25 77 ARG A O 1
ATOM 578 N N . LEU A 1 78 ? -24.016 -17.984 -9.875 1 84.94 78 LEU A N 1
ATOM 579 C CA . LEU A 1 78 ? -25.375 -18.453 -10.133 1 84.94 78 LEU A CA 1
ATOM 580 C C . LEU A 1 78 ? -26.234 -18.328 -8.883 1 84.94 78 LEU A C 1
ATOM 582 O O . LEU A 1 78 ? -27.469 -18.328 -8.969 1 84.94 78 LEU A O 1
ATOM 586 N N . ALA A 1 79 ? -25.531 -18.266 -7.781 1 77.06 79 ALA A N 1
ATOM 587 C CA . ALA A 1 79 ? -26.297 -18.172 -6.539 1 77.06 79 ALA A CA 1
ATOM 588 C C . ALA A 1 79 ? -26.875 -16.766 -6.352 1 77.06 79 ALA A C 1
ATOM 590 O O . ALA A 1 79 ? -26.25 -15.789 -6.766 1 77.06 79 ALA A O 1
ATOM 591 N N . PRO A 1 80 ? -28.031 -16.766 -5.883 1 65.69 80 PRO A N 1
ATOM 592 C CA . PRO A 1 80 ? -28.562 -15.445 -5.539 1 65.69 80 PRO A CA 1
ATOM 593 C C . PRO A 1 80 ? -27.641 -14.664 -4.598 1 65.69 80 PRO A C 1
ATOM 595 O O . PRO A 1 80 ? -26.875 -15.273 -3.85 1 65.69 80 PRO A O 1
ATOM 598 N N . ALA A 1 81 ? -27.547 -13.461 -4.863 1 57.69 81 ALA A N 1
ATOM 599 C CA . ALA A 1 81 ? -26.703 -12.555 -4.098 1 57.69 81 ALA A CA 1
ATOM 600 C C . ALA A 1 81 ? -26.781 -12.844 -2.604 1 57.69 81 ALA A C 1
ATOM 602 O O . ALA A 1 81 ? -27.828 -12.633 -1.986 1 57.69 81 ALA A O 1
ATOM 603 N N . THR A 1 82 ? -26.25 -13.953 -2.24 1 58.94 82 THR A N 1
ATOM 604 C CA . THR A 1 82 ? -26.344 -14.281 -0.821 1 58.94 82 THR A CA 1
ATOM 605 C C . THR A 1 82 ? -25.141 -13.727 -0.058 1 58.94 82 THR A C 1
ATOM 607 O O . THR A 1 82 ? -24.125 -13.391 -0.659 1 58.94 82 THR A O 1
ATOM 610 N N . SER A 1 83 ? -25.344 -13.445 1.256 1 61.81 83 SER A N 1
ATOM 611 C CA . SER A 1 83 ? -24.391 -13 2.266 1 61.81 83 SER A CA 1
ATOM 612 C C . SER A 1 83 ? -23.219 -13.961 2.391 1 61.81 83 SER A C 1
ATOM 614 O O . SER A 1 83 ? -22.203 -13.641 3.014 1 61.81 83 SER A O 1
ATOM 616 N N . ARG A 1 84 ? -23.219 -15.109 1.423 1 78.5 84 ARG A N 1
ATOM 617 C CA . ARG A 1 84 ? -22.203 -16.125 1.66 1 78.5 84 ARG A CA 1
ATOM 618 C C . ARG A 1 84 ? -21.172 -16.141 0.533 1 78.5 84 ARG A C 1
ATOM 620 O O . ARG A 1 84 ? -20.328 -17.031 0.46 1 78.5 84 ARG A O 1
ATOM 627 N N . ASP A 1 85 ? -21.234 -15.117 -0.212 1 89.75 85 ASP A N 1
ATOM 628 C CA . ASP A 1 85 ? -20.25 -15.062 -1.283 1 89.75 85 ASP A CA 1
ATOM 629 C C . ASP A 1 85 ? -18.875 -14.664 -0.745 1 89.75 85 ASP A C 1
ATOM 631 O O . ASP A 1 85 ? -18.688 -13.531 -0.312 1 89.75 85 ASP A O 1
ATOM 635 N N . PRO A 1 86 ? -17.906 -15.609 -0.746 1 92.19 86 PRO A N 1
ATOM 636 C CA . PRO A 1 86 ? -16.594 -15.297 -0.183 1 92.19 86 PRO A CA 1
ATOM 637 C C . PRO A 1 86 ? -15.898 -14.148 -0.909 1 92.19 86 PRO A C 1
ATOM 639 O O . PRO A 1 86 ? -15.078 -13.445 -0.317 1 92.19 86 PRO A O 1
ATOM 642 N N . TYR A 1 87 ? -16.25 -13.906 -2.105 1 93.19 87 TYR A N 1
ATOM 643 C CA . TYR A 1 87 ? -15.617 -12.867 -2.9 1 93.19 87 TYR A CA 1
ATOM 644 C C . TYR A 1 87 ? -16.156 -11.492 -2.525 1 93.19 87 TYR A C 1
ATOM 646 O O . TYR A 1 87 ? -15.5 -10.469 -2.777 1 93.19 87 TYR A O 1
ATOM 654 N N . MET A 1 88 ? -17.328 -11.406 -1.927 1 92.12 88 MET A N 1
ATOM 655 C CA . MET A 1 88 ? -17.969 -10.148 -1.551 1 92.12 88 MET A CA 1
ATOM 656 C C . MET A 1 88 ? -17.984 -9.977 -0.036 1 92.12 88 MET A C 1
ATOM 658 O O . MET A 1 88 ? -18.531 -8.992 0.477 1 92.12 88 MET A O 1
ATOM 662 N N . ALA A 1 89 ? -17.375 -10.961 0.614 1 91.25 89 ALA A N 1
ATOM 663 C CA . ALA A 1 89 ? -17.422 -10.953 2.074 1 91.25 89 ALA A CA 1
ATOM 664 C C . ALA A 1 89 ? -16.812 -9.664 2.631 1 91.25 89 ALA A C 1
ATOM 666 O O . ALA A 1 89 ? -15.688 -9.297 2.297 1 91.25 89 ALA A O 1
ATOM 667 N N . GLY A 1 90 ? -17.656 -8.945 3.424 1 91.19 90 GLY A N 1
ATOM 668 C CA . GLY A 1 90 ? -17.156 -7.773 4.133 1 91.19 90 GLY A CA 1
ATOM 669 C C . GLY A 1 90 ? -17.438 -6.477 3.4 1 91.19 90 GLY A C 1
ATOM 670 O O . GLY A 1 90 ? -17.188 -5.391 3.934 1 91.19 90 GLY A O 1
ATOM 671 N N . VAL A 1 91 ? -17.953 -6.504 2.17 1 94.88 91 VAL A N 1
ATOM 672 C CA . VAL A 1 91 ? -18.219 -5.289 1.41 1 94.88 91 VAL A CA 1
ATOM 673 C C . VAL A 1 91 ? -19.281 -4.461 2.125 1 94.88 91 VAL A C 1
ATOM 675 O O . VAL A 1 91 ? -20.328 -4.988 2.535 1 94.88 91 VAL A O 1
ATOM 678 N N . VAL A 1 92 ? -19.031 -3.256 2.352 1 95.88 92 VAL A N 1
ATOM 679 C CA . VAL A 1 92 ? -19.984 -2.291 2.863 1 95.88 92 VAL A CA 1
ATOM 680 C C . VAL A 1 92 ? -20.656 -1.552 1.702 1 95.88 92 VAL A C 1
ATOM 682 O O . VAL A 1 92 ? -20.016 -0.726 1.043 1 95.88 92 VAL A O 1
ATOM 685 N N . PRO A 1 93 ? -21.922 -1.85 1.448 1 95.62 93 PRO A N 1
ATOM 686 C CA . PRO A 1 93 ? -22.578 -1.277 0.268 1 95.62 93 PRO A CA 1
ATOM 687 C C . PRO A 1 93 ? -22.781 0.233 0.377 1 95.62 93 PRO A C 1
ATOM 689 O O . PRO A 1 93 ? -22.984 0.753 1.475 1 95.62 93 PRO A O 1
ATOM 692 N N . GLY A 1 94 ? -22.688 0.865 -0.777 1 96.94 94 GLY A N 1
ATOM 693 C CA . GLY A 1 94 ? -22.953 2.293 -0.851 1 96.94 94 GLY A CA 1
ATOM 694 C C . GLY A 1 94 ? -21.734 3.143 -0.533 1 96.94 94 GLY A C 1
ATOM 695 O O . GLY A 1 94 ? -20.609 2.65 -0.55 1 96.94 94 GLY A O 1
ATOM 696 N N . ARG A 1 95 ? -21.984 4.426 -0.364 1 97.56 95 ARG A N 1
ATOM 697 C CA . ARG A 1 95 ? -20.906 5.379 -0.106 1 97.56 95 ARG A CA 1
ATOM 698 C C . ARG A 1 95 ? -20.703 5.578 1.392 1 97.56 95 ARG A C 1
ATOM 700 O O . ARG A 1 95 ? -21.656 5.75 2.139 1 97.56 95 ARG A O 1
ATOM 707 N N . ALA A 1 96 ? -19.469 5.484 1.781 1 98.44 96 ALA A N 1
ATOM 708 C CA . ALA A 1 96 ? -19.078 5.684 3.176 1 98.44 96 ALA A CA 1
ATOM 709 C C . ALA A 1 96 ? -17.844 6.578 3.279 1 98.44 96 ALA A C 1
ATOM 711 O O . ALA A 1 96 ? -17.125 6.766 2.299 1 98.44 96 ALA A O 1
ATOM 712 N N . THR A 1 97 ? -17.656 7.207 4.336 1 98.5 97 THR A N 1
ATOM 713 C CA . THR A 1 97 ? -16.469 7.984 4.672 1 98.5 97 THR A CA 1
ATOM 714 C C . THR A 1 97 ? -16 7.66 6.086 1 98.5 97 THR A C 1
ATOM 716 O O . THR A 1 97 ? -16.766 7.176 6.91 1 98.5 97 THR A O 1
ATOM 719 N N . ALA A 1 98 ? -14.781 7.816 6.332 1 98.56 98 ALA A N 1
ATOM 720 C CA . ALA A 1 98 ? -14.234 7.488 7.645 1 98.56 98 ALA A CA 1
ATOM 721 C C . ALA A 1 98 ? -14.242 8.703 8.562 1 98.56 98 ALA A C 1
ATOM 723 O O . ALA A 1 98 ? -13.734 9.766 8.203 1 98.56 98 ALA A O 1
ATOM 724 N N . GLN A 1 99 ? -14.859 8.617 9.688 1 98.12 99 GLN A N 1
ATOM 725 C CA . GLN A 1 99 ? -14.836 9.57 10.797 1 98.12 99 GLN A CA 1
ATOM 726 C C . GLN A 1 99 ? -14.398 8.891 12.094 1 98.12 99 GLN A C 1
ATOM 728 O O . GLN A 1 99 ? -14.797 7.758 12.375 1 98.12 99 GLN A O 1
ATOM 733 N N . ILE A 1 100 ? -13.523 9.484 12.828 1 97.19 100 ILE A N 1
ATOM 734 C CA . ILE A 1 100 ? -13.047 8.914 14.086 1 97.19 100 ILE A CA 1
ATOM 735 C C . ILE A 1 100 ? -14.047 9.203 15.195 1 97.19 100 ILE A C 1
ATOM 737 O O . ILE A 1 100 ? -14.375 10.367 15.461 1 97.19 100 ILE A O 1
ATOM 741 N N . PRO A 1 101 ? -14.562 8.219 15.82 1 96 101 PRO A N 1
ATOM 742 C CA . PRO A 1 101 ? -15.531 8.453 16.891 1 96 101 PRO A CA 1
ATOM 743 C C . PRO A 1 101 ? -14.906 9.078 18.141 1 96 101 PRO A C 1
ATOM 745 O O . PRO A 1 101 ? -13.727 8.844 18.422 1 96 101 PRO A O 1
ATOM 748 N N . SER A 1 102 ? -15.727 9.812 18.859 1 93.56 102 SER A N 1
ATOM 749 C CA . SER A 1 102 ? -15.305 10.352 20.156 1 93.56 102 SER A CA 1
ATOM 750 C C . SER A 1 102 ? -15.32 9.281 21.234 1 93.56 102 SER A C 1
ATOM 752 O O . SER A 1 102 ? -15.844 8.188 21.031 1 93.56 102 SER A O 1
ATOM 754 N N . ALA A 1 103 ? -14.711 9.633 22.375 1 91.25 103 ALA A N 1
ATOM 755 C CA . ALA A 1 103 ? -14.719 8.719 23.5 1 91.25 103 ALA A CA 1
ATOM 756 C C . ALA A 1 103 ? -16.141 8.414 23.969 1 91.25 103 ALA A C 1
ATOM 758 O O . ALA A 1 103 ? -16.406 7.34 24.5 1 91.25 103 ALA A O 1
ATOM 759 N N . ALA A 1 104 ? -17.062 9.312 23.672 1 92.5 104 ALA A N 1
ATOM 760 C CA . ALA A 1 104 ? -18.453 9.164 24.094 1 92.5 104 ALA A CA 1
ATOM 761 C C . ALA A 1 104 ? -19.219 8.242 23.141 1 92.5 104 ALA A C 1
ATOM 763 O O . ALA A 1 104 ? -20.391 7.965 23.344 1 92.5 104 ALA A O 1
ATOM 764 N N . GLY A 1 105 ? -18.578 7.852 22.062 1 92.62 105 GLY A N 1
ATOM 765 C CA . GLY A 1 105 ? -19.203 6.918 21.141 1 92.62 105 GLY A CA 1
ATOM 766 C C . GLY A 1 105 ? -20.047 7.602 20.078 1 92.62 105 GLY A C 1
ATOM 767 O O . GLY A 1 105 ? -21.016 7.023 19.594 1 92.62 105 GLY A O 1
ATOM 768 N N . THR A 1 106 ? -19.734 8.828 19.844 1 93.81 106 THR A N 1
ATOM 769 C CA . THR A 1 106 ? -20.438 9.57 18.812 1 93.81 106 THR A CA 1
ATOM 770 C C . THR A 1 106 ? -19.469 10.094 17.766 1 93.81 106 THR A C 1
ATOM 772 O O . THR A 1 106 ? -18.266 10.234 18.031 1 93.81 106 THR A O 1
ATOM 775 N N . PHE A 1 107 ? -19.922 10.375 16.562 1 95.38 107 PHE A N 1
ATOM 776 C CA . PHE A 1 107 ? -19.062 10.852 15.477 1 95.38 107 PHE A CA 1
ATOM 777 C C . PHE A 1 107 ? -19.156 12.367 15.359 1 95.38 107 PHE A C 1
ATOM 779 O O . PHE A 1 107 ? -18.297 12.992 14.727 1 95.38 107 PHE A O 1
ATOM 786 N N . GLY A 1 108 ? -20.125 12.977 16 1 92.5 108 GLY A N 1
ATOM 787 C CA . GLY A 1 108 ? -20.312 14.414 15.875 1 92.5 108 GLY A CA 1
ATOM 788 C C . GLY A 1 108 ? -20.75 14.836 14.484 1 92.5 108 GLY A C 1
ATOM 789 O O . GLY A 1 108 ? -20.891 14 13.594 1 92.5 108 GLY A O 1
ATOM 790 N N . PRO A 1 109 ? -20.891 16.141 14.234 1 93.06 109 PRO A N 1
ATOM 791 C CA . PRO A 1 109 ? -21.391 16.641 12.953 1 93.06 109 PRO A CA 1
ATOM 792 C C . PRO A 1 109 ? -20.281 17.25 12.086 1 93.06 109 PRO A C 1
ATOM 794 O O . PRO A 1 109 ? -20.547 17.656 10.953 1 93.06 109 PRO A O 1
ATOM 797 N N . THR A 1 110 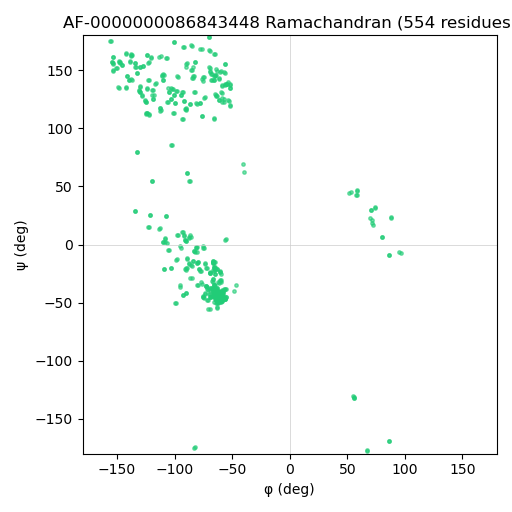? -19.031 17.344 12.633 1 93.31 110 THR A N 1
ATOM 798 C CA . THR A 1 110 ? -17.953 18.016 11.922 1 93.31 110 THR A CA 1
ATOM 799 C C . THR A 1 110 ? -17 17 11.297 1 93.31 110 THR A C 1
ATOM 801 O O . THR A 1 110 ? -16.453 16.141 11.992 1 93.31 110 THR A O 1
ATOM 804 N N . PRO A 1 111 ? -16.797 17.125 10 1 95.31 111 PRO A N 1
ATOM 805 C CA . PRO A 1 111 ? -15.906 16.172 9.336 1 95.31 111 PRO A CA 1
ATOM 806 C C . PRO A 1 111 ? -14.453 16.281 9.805 1 95.31 111 PRO A C 1
ATOM 808 O O . PRO A 1 111 ? -13.969 17.391 10.062 1 95.31 111 PRO A O 1
ATOM 811 N N . ALA A 1 112 ? -13.797 15.102 9.922 1 95.69 112 ALA A N 1
ATOM 812 C CA . ALA A 1 112 ? -12.367 15 10.18 1 95.69 112 ALA A CA 1
ATOM 813 C C . ALA A 1 112 ? -11.961 15.836 11.391 1 95.69 112 ALA A C 1
ATOM 815 O O . ALA A 1 112 ? -10.992 16.594 11.344 1 95.69 112 ALA A O 1
ATOM 816 N N . GLU A 1 113 ? -12.648 15.844 12.484 1 91.19 113 GLU A N 1
ATOM 817 C CA . GLU A 1 113 ? -12.477 16.719 13.633 1 91.19 113 GLU A CA 1
ATOM 818 C C . GLU A 1 113 ? -11.188 16.406 14.383 1 91.19 113 GLU A C 1
ATOM 820 O O . GLU A 1 113 ? -10.398 17.312 14.68 1 91.19 113 GLU A O 1
ATOM 825 N N . PRO A 1 114 ? -10.992 15.078 14.836 1 94.56 114 PRO A N 1
ATOM 826 C CA . PRO A 1 114 ? -9.641 14.891 15.367 1 94.56 114 PRO A CA 1
ATOM 827 C C . PRO A 1 114 ? -8.617 14.578 14.281 1 94.56 114 PRO A C 1
ATOM 829 O O . PRO A 1 114 ? -8.961 13.961 13.266 1 94.56 114 PRO A O 1
ATOM 832 N N . GLY A 1 115 ? -7.391 15.109 14.531 1 96.69 115 GLY A N 1
ATOM 833 C CA . GLY A 1 115 ? -6.305 14.742 13.641 1 96.69 115 GLY A CA 1
ATOM 834 C C . GLY A 1 115 ? -5.867 13.297 13.805 1 96.69 115 GLY A C 1
ATOM 835 O O . GLY A 1 115 ? -6.43 12.562 14.617 1 96.69 115 GLY A O 1
ATOM 836 N N . LEU A 1 116 ? -4.934 12.914 13.023 1 98.25 116 LEU A N 1
ATOM 837 C CA . LEU A 1 116 ? -4.379 11.57 13.086 1 98.25 116 LEU A CA 1
ATOM 838 C C . LEU A 1 116 ? -2.957 11.539 12.531 1 98.25 116 LEU A C 1
ATOM 840 O O . LEU A 1 116 ? -2.432 12.57 12.102 1 98.25 116 LEU A O 1
ATOM 844 N N . VAL A 1 117 ? -2.301 10.398 12.617 1 98.56 117 VAL A N 1
ATOM 845 C CA . VAL A 1 117 ? -0.975 10.188 12.047 1 98.56 117 VAL A CA 1
ATOM 846 C C . VAL A 1 117 ? -1.002 8.977 11.109 1 98.56 117 VAL A C 1
ATOM 848 O O . VAL A 1 117 ? -1.498 7.91 11.477 1 98.56 117 VAL A O 1
ATOM 851 N N . VAL A 1 118 ? -0.647 9.156 9.891 1 98.81 118 VAL A N 1
ATOM 852 C CA . VAL A 1 118 ? -0.408 8.047 8.969 1 98.81 118 VAL A CA 1
ATOM 853 C C . VAL A 1 118 ? 1.034 7.566 9.102 1 98.81 118 VAL A C 1
ATOM 855 O O . VAL A 1 118 ? 1.974 8.352 8.953 1 98.81 118 VAL A O 1
ATOM 858 N N . PHE A 1 119 ? 1.229 6.32 9.438 1 98.62 119 PHE A N 1
ATOM 859 C CA . PHE A 1 119 ? 2.549 5.746 9.672 1 98.62 119 PHE A CA 1
ATOM 860 C C . PHE A 1 119 ? 2.779 4.535 8.781 1 98.62 119 PHE A C 1
ATOM 862 O O . PHE A 1 119 ? 2.08 3.525 8.898 1 98.62 119 PHE A O 1
ATOM 869 N N . ASN A 1 120 ? 3.705 4.633 7.844 1 98.38 120 ASN A N 1
ATOM 870 C CA . ASN A 1 120 ? 4.156 3.504 7.031 1 98.38 120 ASN A CA 1
ATOM 871 C C . ASN A 1 120 ? 5.398 2.848 7.625 1 98.38 120 ASN A C 1
ATOM 873 O O . ASN A 1 120 ? 6.363 3.533 7.969 1 98.38 120 ASN A O 1
ATOM 877 N N . LEU A 1 121 ? 5.34 1.582 7.773 1 97.69 121 LEU A N 1
ATOM 878 C CA . LEU A 1 121 ? 6.465 0.749 8.18 1 97.69 121 LEU A CA 1
ATOM 879 C C . LEU A 1 121 ? 6.699 -0.379 7.184 1 97.69 121 LEU A C 1
ATOM 881 O O . LEU A 1 121 ? 5.797 -1.181 6.922 1 97.69 121 LEU A O 1
ATOM 885 N N . GLY A 1 122 ? 7.887 -0.442 6.68 1 97.62 122 GLY A N 1
ATOM 886 C CA . GLY A 1 122 ? 8.07 -1.413 5.613 1 97.62 122 GLY A CA 1
ATOM 887 C C . GLY A 1 122 ? 9.414 -2.104 5.656 1 97.62 122 GLY A C 1
ATOM 888 O O . GLY A 1 122 ? 10.328 -1.652 6.352 1 97.62 122 GLY A O 1
ATOM 889 N N . ILE A 1 123 ? 9.539 -3.18 4.941 1 98.31 123 ILE A N 1
ATOM 890 C CA . ILE A 1 123 ? 10.75 -3.975 4.754 1 98.31 123 ILE A CA 1
ATOM 891 C C . ILE A 1 123 ? 10.875 -4.383 3.287 1 98.31 123 ILE A C 1
ATOM 893 O O . ILE A 1 123 ? 9.867 -4.586 2.604 1 98.31 123 ILE A O 1
ATOM 897 N N . GLN A 1 124 ? 12.07 -4.391 2.781 1 98.06 124 GLN A N 1
ATOM 898 C CA . GLN A 1 124 ? 12.352 -4.828 1.418 1 98.06 124 GLN A CA 1
ATOM 899 C C . GLN A 1 124 ? 13.297 -6.023 1.408 1 98.06 124 GLN A C 1
ATOM 901 O O . GLN A 1 124 ? 14.289 -6.047 2.141 1 98.06 124 GLN A O 1
ATOM 906 N N . TRP A 1 125 ? 12.945 -7.004 0.638 1 97.69 125 TRP A N 1
ATOM 907 C CA . TRP A 1 125 ? 13.773 -8.188 0.428 1 97.69 125 TRP A CA 1
ATOM 908 C C . TRP A 1 125 ? 14.477 -8.125 -0.92 1 97.69 125 TRP A C 1
ATOM 910 O O . TRP A 1 125 ? 14.008 -8.695 -1.905 1 97.69 125 TRP A O 1
ATOM 920 N N . ASN A 1 126 ? 15.625 -7.48 -0.961 1 95.69 126 ASN A N 1
ATOM 921 C CA . ASN A 1 126 ? 16.375 -7.312 -2.203 1 95.69 126 ASN A CA 1
ATOM 922 C C . ASN A 1 126 ? 17.344 -8.469 -2.438 1 95.69 126 ASN A C 1
ATOM 924 O O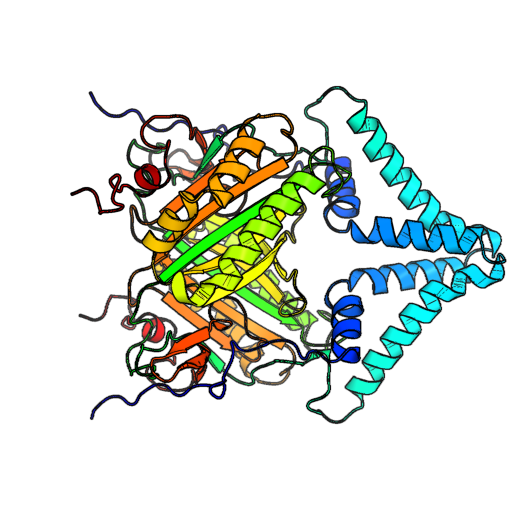 . ASN A 1 126 ? 18.547 -8.266 -2.525 1 95.69 126 ASN A O 1
ATOM 928 N N . HIS A 1 127 ? 16.75 -9.625 -2.555 1 95.31 127 HIS A N 1
ATOM 929 C CA . HIS A 1 127 ? 17.438 -10.898 -2.686 1 95.31 127 HIS A CA 1
ATOM 930 C C . HIS A 1 127 ? 16.594 -11.922 -3.418 1 95.31 127 HIS A C 1
ATOM 932 O O . HIS A 1 127 ? 15.359 -11.906 -3.309 1 95.31 127 HIS A O 1
ATOM 938 N N . ALA A 1 128 ? 17.219 -12.797 -4.102 1 94.81 128 ALA A N 1
ATOM 939 C CA . ALA A 1 128 ? 16.516 -13.797 -4.898 1 94.81 128 ALA A CA 1
ATOM 940 C C . ALA A 1 128 ? 15.625 -14.664 -4.02 1 94.81 128 ALA A C 1
ATOM 942 O O . ALA A 1 128 ? 14.555 -15.102 -4.449 1 94.81 128 ALA A O 1
ATOM 943 N N . LEU A 1 129 ? 16.016 -14.898 -2.781 1 95.31 129 LEU A N 1
ATOM 944 C CA . LEU A 1 129 ? 15.273 -15.82 -1.924 1 95.31 129 LEU A CA 1
ATOM 945 C C . LEU A 1 129 ? 14.203 -15.086 -1.121 1 95.31 129 LEU A C 1
ATOM 947 O O . LEU A 1 129 ? 13.57 -15.664 -0.242 1 95.31 129 LEU A O 1
ATOM 951 N N . GLY A 1 130 ? 14.031 -13.812 -1.344 1 95.56 130 GLY A N 1
ATOM 952 C CA . GLY A 1 130 ? 13.031 -13.047 -0.617 1 95.56 130 GLY A CA 1
ATOM 953 C C . GLY A 1 130 ? 13.188 -13.141 0.889 1 95.56 130 GLY A C 1
ATOM 954 O O . GLY A 1 130 ? 14.281 -12.938 1.419 1 95.56 130 GLY A O 1
ATOM 955 N N . PRO A 1 131 ? 12.148 -13.43 1.562 1 95.88 131 PRO A N 1
ATOM 956 C CA . PRO A 1 131 ? 12.203 -13.484 3.023 1 95.88 131 PRO A CA 1
ATOM 957 C C . PRO A 1 131 ? 13.07 -14.625 3.541 1 95.88 131 PRO A C 1
ATOM 959 O O . PRO A 1 131 ? 13.398 -14.664 4.73 1 95.88 131 PRO A O 1
ATOM 962 N N . LEU A 1 132 ? 13.414 -15.539 2.725 1 95.5 132 LEU A N 1
ATOM 963 C CA . LEU A 1 132 ? 14.242 -16.672 3.143 1 95.5 132 LEU A CA 1
ATOM 964 C C . LEU A 1 132 ? 15.719 -16.359 2.918 1 95.5 132 LEU A C 1
ATOM 966 O O . LEU A 1 132 ? 16.562 -17.234 3.07 1 95.5 132 LEU A O 1
ATOM 970 N N . CYS A 1 133 ? 16.062 -15.156 2.572 1 96.31 133 CYS A N 1
ATOM 971 C CA . CYS A 1 133 ? 17.453 -14.734 2.361 1 96.31 133 CYS A CA 1
ATOM 972 C C . CYS A 1 133 ? 18.234 -14.781 3.662 1 96.31 133 CYS A C 1
ATOM 974 O O . CYS A 1 133 ? 17.656 -14.961 4.738 1 96.31 133 CYS A O 1
ATOM 976 N N . PRO A 1 134 ? 19.578 -14.75 3.535 1 95.69 134 PRO A N 1
ATOM 977 C CA . PRO A 1 134 ? 20.359 -14.648 4.77 1 95.69 134 PRO A CA 1
ATOM 978 C C . PRO A 1 134 ? 19.938 -13.484 5.652 1 95.69 134 PRO A C 1
ATOM 980 O O . PRO A 1 134 ? 19.875 -12.344 5.184 1 95.69 134 PRO A O 1
ATOM 983 N N . GLY A 1 135 ? 19.562 -13.727 6.902 1 97.81 135 GLY A N 1
ATOM 984 C CA . GLY A 1 135 ? 19.047 -12.711 7.812 1 97.81 135 GLY A CA 1
ATOM 985 C C . GLY A 1 135 ? 17.562 -12.492 7.688 1 97.81 135 GLY A C 1
ATOM 986 O O . GLY A 1 135 ? 16.953 -11.797 8.508 1 97.81 135 GLY A O 1
ATOM 987 N N . GLY A 1 136 ? 16.953 -13.086 6.672 1 97.69 136 GLY A N 1
ATOM 988 C CA . GLY A 1 136 ? 15.547 -12.867 6.367 1 97.69 136 GLY A CA 1
ATOM 989 C C . GLY A 1 136 ? 14.609 -13.328 7.469 1 97.69 136 GLY A C 1
ATOM 990 O O . GLY A 1 136 ? 13.812 -12.547 7.988 1 97.69 136 GLY A O 1
ATOM 991 N N . PRO A 1 137 ? 14.75 -14.555 7.855 1 97.81 137 PRO A N 1
ATOM 992 C CA . PRO A 1 137 ? 13.867 -15.062 8.914 1 97.81 137 PRO A CA 1
ATOM 993 C C . PRO A 1 137 ? 13.984 -14.273 10.211 1 97.81 137 PRO A C 1
ATOM 995 O O . PRO A 1 137 ? 12.977 -14.008 10.867 1 97.81 137 PRO A O 1
ATOM 998 N N . ALA A 1 138 ? 15.148 -13.898 10.547 1 97.81 138 ALA A N 1
ATOM 999 C CA . ALA A 1 138 ? 15.336 -13.086 11.742 1 97.81 138 ALA A CA 1
ATOM 1000 C C . ALA A 1 138 ? 14.664 -11.727 11.594 1 97.81 138 ALA A C 1
ATOM 1002 O O . ALA A 1 138 ? 13.984 -11.258 12.508 1 97.81 138 ALA A O 1
ATOM 1003 N N . ALA A 1 139 ? 14.875 -11.07 10.461 1 97.75 139 ALA A N 1
ATOM 1004 C CA . ALA A 1 139 ? 14.25 -9.781 10.188 1 97.75 139 ALA A CA 1
ATOM 1005 C C . ALA A 1 139 ? 12.727 -9.891 10.234 1 97.75 139 ALA A C 1
ATOM 1007 O O . ALA A 1 139 ? 12.055 -9.062 10.844 1 97.75 139 ALA A O 1
ATOM 1008 N N . ALA A 1 140 ? 12.25 -10.938 9.602 1 97.19 140 ALA A N 1
ATOM 1009 C CA . ALA A 1 140 ? 10.812 -11.156 9.578 1 97.19 140 ALA A CA 1
ATOM 1010 C C . ALA A 1 140 ? 10.258 -11.344 10.984 1 97.19 140 ALA A C 1
ATOM 1012 O O . ALA A 1 140 ? 9.188 -10.828 11.312 1 97.19 140 ALA A O 1
ATOM 1013 N N . ARG A 1 141 ? 10.945 -12.055 11.781 1 97.06 141 ARG A N 1
ATOM 1014 C CA . ARG A 1 141 ? 10.516 -12.281 13.156 1 97.06 141 ARG A CA 1
ATOM 1015 C C . ARG A 1 141 ? 10.453 -10.969 13.93 1 97.06 141 ARG A C 1
ATOM 1017 O O . ARG A 1 141 ? 9.484 -10.711 14.648 1 97.06 141 ARG A O 1
ATOM 1024 N N . HIS A 1 142 ? 11.5 -10.141 13.828 1 96.12 142 HIS A N 1
ATOM 1025 C CA . HIS A 1 142 ? 11.484 -8.828 14.477 1 96.12 142 HIS A CA 1
ATOM 1026 C C . HIS A 1 142 ? 10.273 -8.016 14.031 1 96.12 142 HIS A C 1
ATOM 1028 O O . HIS A 1 142 ? 9.578 -7.418 14.859 1 96.12 142 HIS A O 1
ATOM 1034 N N . PHE A 1 143 ? 10.016 -8.016 12.781 1 94.94 143 PHE A N 1
ATOM 1035 C CA . PHE A 1 143 ? 8.914 -7.246 12.219 1 94.94 143 PHE A CA 1
ATOM 1036 C C . PHE A 1 143 ? 7.578 -7.762 12.742 1 94.94 143 PHE A C 1
ATOM 1038 O O . PHE A 1 143 ? 6.711 -6.977 13.133 1 94.94 143 PHE A O 1
ATOM 1045 N N . LEU A 1 144 ? 7.43 -9.07 12.688 1 94.81 144 LEU A N 1
ATOM 1046 C CA . LEU A 1 144 ? 6.18 -9.688 13.133 1 94.81 144 LEU A CA 1
ATOM 1047 C C . LEU A 1 144 ? 5.965 -9.461 14.625 1 94.81 144 LEU A C 1
ATOM 1049 O O . LEU A 1 144 ? 4.836 -9.242 15.07 1 94.81 144 LEU A O 1
ATOM 1053 N N . ASP A 1 145 ? 7.02 -9.516 15.406 1 95.25 145 ASP A N 1
ATOM 1054 C CA . ASP A 1 145 ? 6.926 -9.258 16.844 1 95.25 145 ASP A CA 1
ATOM 1055 C C . ASP A 1 145 ? 6.492 -7.816 17.109 1 95.25 145 ASP A C 1
ATOM 1057 O O . ASP A 1 145 ? 5.656 -7.566 17.984 1 95.25 145 ASP A O 1
ATOM 1061 N N . LEU A 1 146 ? 7.066 -6.898 16.406 1 95.31 146 LEU A N 1
ATOM 1062 C CA . LEU A 1 146 ? 6.699 -5.492 16.531 1 95.31 146 LEU A CA 1
ATOM 1063 C C . LEU A 1 146 ? 5.23 -5.281 16.172 1 95.31 146 LEU A C 1
ATOM 1065 O O . LEU A 1 146 ? 4.496 -4.617 16.906 1 95.31 146 LEU A O 1
ATOM 1069 N N . HIS A 1 147 ? 4.816 -5.836 15.102 1 95.44 147 HIS A N 1
ATOM 1070 C CA . HIS A 1 147 ? 3.432 -5.715 14.664 1 95.44 147 HIS A CA 1
ATOM 1071 C C . HIS A 1 147 ? 2.473 -6.301 15.695 1 95.44 147 HIS A C 1
ATOM 1073 O O . HIS A 1 147 ? 1.454 -5.688 16.031 1 95.44 147 HIS A O 1
ATOM 1079 N N . ALA A 1 148 ? 2.797 -7.484 16.156 1 95.75 148 ALA A N 1
ATOM 1080 C CA . ALA A 1 148 ? 1.944 -8.148 17.141 1 95.75 148 ALA A CA 1
ATOM 1081 C C . ALA A 1 148 ? 1.8 -7.309 18.406 1 95.75 148 ALA A C 1
ATOM 1083 O O . ALA A 1 148 ? 0.706 -7.199 18.969 1 95.75 148 ALA A O 1
ATOM 1084 N N . ASP A 1 149 ? 2.869 -6.762 18.875 1 96.19 149 ASP A N 1
ATOM 1085 C CA . ASP A 1 149 ? 2.832 -5.918 20.062 1 96.19 149 ASP A CA 1
ATOM 1086 C C . ASP A 1 149 ? 1.986 -4.668 19.828 1 96.19 149 ASP A C 1
ATOM 1088 O O . ASP A 1 149 ? 1.173 -4.293 20.688 1 96.19 149 ASP A O 1
ATOM 1092 N N . LEU A 1 150 ? 2.184 -4.035 18.688 1 95.75 150 LEU A N 1
ATOM 1093 C CA . LEU A 1 150 ? 1.396 -2.867 18.312 1 95.75 150 LEU A CA 1
ATOM 1094 C C . LEU A 1 150 ? -0.094 -3.189 18.328 1 95.75 150 LEU A C 1
ATOM 1096 O O . LEU A 1 150 ? -0.884 -2.461 18.938 1 95.75 150 LEU A O 1
ATOM 1100 N N . MET A 1 151 ? -0.462 -4.289 17.75 1 94.19 151 MET A N 1
ATOM 1101 C CA . MET A 1 151 ? -1.876 -4.629 17.609 1 94.19 151 MET A CA 1
ATOM 1102 C C . MET A 1 151 ? -2.469 -5.027 18.969 1 94.19 151 MET A C 1
ATOM 1104 O O . MET A 1 151 ? -3.625 -4.711 19.25 1 94.19 151 MET A O 1
ATOM 1108 N N . ARG A 1 152 ? -1.673 -5.707 19.781 1 94.94 152 ARG A N 1
ATOM 1109 C CA . ARG A 1 152 ? -2.123 -6.078 21.109 1 94.94 152 ARG A CA 1
ATOM 1110 C C . ARG A 1 152 ? -2.426 -4.844 21.953 1 94.94 152 ARG A C 1
ATOM 1112 O O . ARG A 1 152 ? -3.365 -4.84 22.75 1 94.94 152 ARG A O 1
ATOM 1119 N N . ARG A 1 153 ? -1.72 -3.816 21.734 1 95.94 153 ARG A N 1
ATOM 1120 C CA . ARG A 1 153 ? -1.835 -2.598 22.531 1 95.94 153 ARG A CA 1
ATOM 1121 C C . ARG A 1 153 ? -2.512 -1.486 21.734 1 95.94 153 ARG A C 1
ATOM 1123 O O . ARG A 1 153 ? -2.252 -0.304 21.969 1 95.94 153 ARG A O 1
ATOM 1130 N N . ARG A 1 154 ? -3.279 -1.823 20.781 1 94.94 154 ARG A N 1
ATOM 1131 C CA . ARG A 1 154 ? -3.838 -0.852 19.844 1 94.94 154 ARG A CA 1
ATOM 1132 C C . ARG A 1 154 ? -4.633 0.221 20.578 1 94.94 154 ARG A C 1
ATOM 1134 O O . ARG A 1 154 ? -4.586 1.397 20.203 1 94.94 154 ARG A O 1
ATOM 1141 N N . HIS A 1 155 ? -5.383 -0.127 21.625 1 94.12 155 HIS A N 1
ATOM 1142 C CA . HIS A 1 155 ? -6.164 0.852 22.375 1 94.12 155 HIS A CA 1
ATOM 1143 C C . HIS A 1 155 ? -5.258 1.794 23.156 1 94.12 155 HIS A C 1
ATOM 1145 O O . HIS A 1 155 ? -5.445 3.012 23.125 1 94.12 155 HIS A O 1
ATOM 1151 N N . GLU A 1 156 ? -4.289 1.241 23.797 1 94.75 156 GLU A N 1
ATOM 1152 C CA . GLU A 1 156 ? -3.344 2.016 24.594 1 94.75 156 GLU A CA 1
ATOM 1153 C C . GLU A 1 156 ? -2.568 3.002 23.719 1 94.75 156 GLU A C 1
ATOM 1155 O O . GLU A 1 156 ? -2.35 4.148 24.125 1 94.75 156 GLU A O 1
ATOM 1160 N N . LEU A 1 157 ? -2.188 2.562 22.516 1 95.56 157 LEU A N 1
ATOM 1161 C CA . LEU A 1 157 ? -1.3 3.336 21.641 1 95.56 157 LEU A CA 1
ATOM 1162 C C . LEU A 1 157 ? -2.1 4.18 20.656 1 95.56 157 LEU A C 1
ATOM 1164 O O . LEU A 1 157 ? -1.526 4.941 19.875 1 95.56 157 LEU A O 1
ATOM 1168 N N . GLY A 1 158 ? -3.404 4.02 20.719 1 94.94 158 GLY A N 1
ATOM 1169 C CA . GLY A 1 158 ? -4.258 4.816 19.844 1 94.94 158 GLY A CA 1
ATOM 1170 C C . GLY A 1 158 ? -4.168 4.41 18.391 1 94.94 158 GLY A C 1
ATOM 1171 O O . GLY A 1 158 ? -4.203 5.262 17.5 1 94.94 158 GLY A O 1
ATOM 1172 N N . ILE A 1 159 ? -3.896 3.18 18.109 1 97.38 159 ILE A N 1
ATOM 1173 C CA . ILE A 1 159 ? -3.896 2.682 16.75 1 97.38 159 ILE A CA 1
ATOM 1174 C C . ILE A 1 159 ? -5.332 2.455 16.281 1 97.38 159 ILE A C 1
ATOM 1176 O O . ILE A 1 159 ? -6.082 1.696 16.891 1 97.38 159 ILE A O 1
ATOM 1180 N N . LEU A 1 160 ? -5.723 3.109 15.211 1 97.19 160 LEU A N 1
ATOM 1181 C CA . LEU A 1 160 ? -7.078 3.027 14.68 1 97.19 160 LEU A CA 1
ATOM 1182 C C . LEU A 1 160 ? -7.195 1.899 13.664 1 97.19 160 LEU A C 1
ATOM 1184 O O . LEU A 1 160 ? -8.211 1.197 13.617 1 97.19 160 LEU A O 1
ATOM 1188 N N . ALA A 1 161 ? -6.207 1.785 12.852 1 96.88 161 ALA A N 1
ATOM 1189 C CA . ALA A 1 161 ? -6.266 0.83 11.75 1 96.88 161 ALA A CA 1
ATOM 1190 C C . ALA A 1 161 ? -4.867 0.397 11.32 1 96.88 161 ALA A C 1
ATOM 1192 O O . ALA A 1 161 ? -3.889 1.104 11.57 1 96.88 161 ALA A O 1
ATOM 1193 N N . ALA A 1 162 ? -4.797 -0.737 10.711 1 96.44 162 ALA A N 1
ATOM 1194 C CA . ALA A 1 162 ? -3.596 -1.263 10.07 1 96.44 162 ALA A CA 1
ATOM 1195 C C . ALA A 1 162 ? -3.939 -1.99 8.773 1 96.44 162 ALA A C 1
ATOM 1197 O O . ALA A 1 162 ? -4.934 -2.719 8.703 1 96.44 162 ALA A O 1
ATOM 1198 N N . SER A 1 163 ? -3.174 -1.729 7.723 1 96.38 163 SER A N 1
ATOM 1199 C CA . SER A 1 163 ? -3.34 -2.41 6.441 1 96.38 163 SER A CA 1
ATOM 1200 C C . SER A 1 163 ? -2.01 -2.951 5.93 1 96.38 163 SER A C 1
ATOM 1202 O O . SER A 1 163 ? -0.988 -2.262 5.988 1 96.38 163 SER A O 1
ATOM 1204 N N . GLU A 1 164 ? -2.043 -4.156 5.438 1 96.25 164 GLU A N 1
ATOM 1205 C CA . GLU A 1 164 ? -0.849 -4.785 4.883 1 96.25 164 GLU A CA 1
ATOM 1206 C C . GLU A 1 164 ? -0.827 -4.676 3.359 1 96.25 164 GLU A C 1
ATOM 1208 O O . GLU A 1 164 ? -1.811 -5.004 2.693 1 96.25 164 GLU A O 1
ATOM 1213 N N . TRP A 1 165 ? 0.319 -4.262 2.832 1 98.06 165 TRP A N 1
ATOM 1214 C CA . TRP A 1 165 ? 0.458 -4.062 1.394 1 98.06 165 TRP A CA 1
ATOM 1215 C C . TRP A 1 165 ? 1.707 -4.758 0.865 1 98.06 165 TRP A C 1
ATOM 1217 O O . TRP A 1 165 ? 2.684 -4.938 1.597 1 98.06 165 TRP A O 1
ATOM 1227 N N . ARG A 1 166 ? 1.649 -5.105 -0.356 1 97.5 166 ARG A N 1
ATOM 1228 C CA . ARG A 1 166 ? 2.809 -5.539 -1.13 1 97.5 166 ARG A CA 1
ATOM 1229 C C . ARG A 1 166 ? 2.996 -4.672 -2.367 1 97.5 166 ARG A C 1
ATOM 1231 O O . ARG A 1 166 ? 2.023 -4.293 -3.023 1 97.5 166 ARG A O 1
ATOM 1238 N N . GLY A 1 167 ? 4.219 -4.41 -2.641 1 97.31 167 GLY A N 1
ATOM 1239 C CA . GLY A 1 167 ? 4.473 -3.684 -3.873 1 97.31 167 GLY A CA 1
ATOM 1240 C C . GLY A 1 167 ? 3.896 -4.367 -5.098 1 97.31 167 GLY A C 1
ATOM 1241 O O . GLY A 1 167 ? 3.975 -5.59 -5.227 1 97.31 167 GLY A O 1
ATOM 1242 N N . ALA A 1 168 ? 3.297 -3.557 -5.977 1 95 168 ALA A N 1
ATOM 1243 C CA . ALA A 1 168 ? 2.633 -4.145 -7.137 1 95 168 ALA A CA 1
ATOM 1244 C C . ALA A 1 168 ? 3.4 -3.844 -8.422 1 95 168 ALA A C 1
ATOM 1246 O O . ALA A 1 168 ? 3.211 -4.516 -9.438 1 95 168 ALA A O 1
ATOM 1247 N N . GLY A 1 169 ? 4.207 -2.873 -8.453 1 91.62 169 GLY A N 1
ATOM 1248 C CA . GLY A 1 169 ? 5.023 -2.545 -9.609 1 91.62 169 GLY A CA 1
ATOM 1249 C C . GLY A 1 169 ? 6.391 -3.201 -9.578 1 91.62 169 GLY A C 1
ATOM 1250 O O . GLY A 1 169 ? 6.82 -3.705 -8.539 1 91.62 169 GLY A O 1
ATOM 1251 N N . LEU A 1 170 ? 7.098 -3.127 -10.664 1 90.75 170 LEU A N 1
ATOM 1252 C CA . LEU A 1 170 ? 8.445 -3.688 -10.742 1 90.75 170 LEU A CA 1
ATOM 1253 C C . LEU A 1 170 ? 9.398 -2.949 -9.812 1 90.75 170 LEU A C 1
ATOM 1255 O O . LEU A 1 170 ? 10.273 -3.564 -9.203 1 90.75 170 LEU A O 1
ATOM 1259 N N . GLY A 1 171 ? 9.203 -1.698 -9.664 1 91.12 171 GLY A N 1
ATOM 1260 C CA . GLY A 1 171 ? 10.117 -0.858 -8.914 1 91.12 171 GLY A CA 1
ATOM 1261 C C . GLY A 1 171 ? 10.039 -1.08 -7.414 1 91.12 171 GLY A C 1
ATOM 1262 O O . GLY A 1 171 ? 10.953 -0.712 -6.676 1 91.12 171 GLY A O 1
ATOM 1263 N N . ASN A 1 172 ? 8.938 -1.653 -6.934 1 94.31 172 ASN A N 1
ATOM 1264 C CA . ASN A 1 172 ? 8.82 -1.896 -5.5 1 94.31 172 ASN A CA 1
ATOM 1265 C C . ASN A 1 172 ? 8.305 -3.303 -5.211 1 94.31 172 ASN A C 1
ATOM 1267 O O . ASN A 1 172 ? 7.672 -3.537 -4.176 1 94.31 172 ASN A O 1
ATOM 1271 N N . ALA A 1 173 ? 8.586 -4.203 -6.086 1 94.5 173 ALA A N 1
ATOM 1272 C CA . ALA A 1 173 ? 8.055 -5.562 -6.008 1 94.5 173 ALA A CA 1
ATOM 1273 C C . ALA A 1 173 ? 8.578 -6.285 -4.773 1 94.5 173 ALA A C 1
ATOM 1275 O O . ALA A 1 173 ? 7.938 -7.211 -4.27 1 94.5 173 ALA A O 1
ATOM 1276 N N . SER A 1 174 ? 9.734 -5.895 -4.262 1 96.38 174 SER A N 1
ATOM 1277 C CA . SER A 1 174 ? 10.352 -6.559 -3.117 1 96.38 174 SER A CA 1
ATOM 1278 C C . SER A 1 174 ? 9.852 -5.969 -1.801 1 96.38 174 SER A C 1
ATOM 1280 O O . SER A 1 174 ? 10.328 -6.344 -0.727 1 96.38 174 SER A O 1
ATOM 1282 N N . THR A 1 175 ? 8.891 -5.086 -1.879 1 97.75 175 THR A N 1
ATOM 1283 C CA . THR A 1 175 ? 8.531 -4.27 -0.723 1 97.75 175 THR A CA 1
ATOM 1284 C C . THR A 1 175 ? 7.281 -4.816 -0.04 1 97.75 175 THR A C 1
ATOM 1286 O O . THR A 1 175 ? 6.285 -5.117 -0.703 1 97.75 175 THR A O 1
ATOM 1289 N N . SER A 1 176 ? 7.324 -5.031 1.23 1 97.75 176 SER A N 1
ATOM 1290 C CA . SER A 1 176 ? 6.172 -5.172 2.117 1 97.75 176 SER A CA 1
ATOM 1291 C C . SER A 1 176 ? 5.965 -3.918 2.957 1 97.75 176 SER A C 1
ATOM 1293 O O . SER A 1 176 ? 6.922 -3.369 3.512 1 97.75 176 SER A O 1
ATOM 1295 N N . ASN A 1 177 ? 4.781 -3.438 3 1 97.94 177 ASN A N 1
ATOM 1296 C CA . ASN A 1 177 ? 4.473 -2.211 3.729 1 97.94 177 ASN A CA 1
ATOM 1297 C C . ASN A 1 177 ? 3.26 -2.385 4.637 1 97.94 177 ASN A C 1
ATOM 1299 O O . ASN A 1 177 ? 2.256 -2.975 4.23 1 97.94 177 ASN A O 1
ATOM 1303 N N . MET A 1 178 ? 3.377 -1.95 5.863 1 97.69 178 MET A N 1
ATOM 1304 C CA . MET A 1 178 ? 2.246 -1.8 6.773 1 97.69 178 MET A CA 1
ATOM 1305 C C . MET A 1 178 ? 1.89 -0.329 6.961 1 97.69 178 MET A C 1
ATOM 1307 O O . MET A 1 178 ? 2.75 0.484 7.305 1 97.69 178 MET A O 1
ATOM 1311 N N . THR A 1 179 ? 0.664 0.009 6.66 1 98.31 179 THR A N 1
ATOM 1312 C CA . THR A 1 179 ? 0.176 1.351 6.961 1 98.31 179 THR A CA 1
ATOM 1313 C C . THR A 1 179 ? -0.651 1.352 8.242 1 98.31 179 THR A C 1
ATOM 1315 O O . THR A 1 179 ? -1.647 0.634 8.344 1 98.31 179 THR A O 1
ATOM 1318 N N . TYR A 1 180 ? -0.214 2.148 9.172 1 98.25 180 TYR A N 1
ATOM 1319 C CA . TYR A 1 180 ? -0.957 2.346 10.414 1 98.25 180 TYR A CA 1
ATOM 1320 C C . TYR A 1 180 ? -1.561 3.744 10.469 1 98.25 180 TYR A C 1
ATOM 1322 O O . TYR A 1 180 ? -0.99 4.695 9.938 1 98.25 180 TYR A O 1
ATOM 1330 N N . TYR A 1 181 ? -2.686 3.812 11.07 1 98.5 181 TYR A N 1
ATOM 1331 C CA . TYR A 1 181 ? -3.27 5.086 11.469 1 98.5 181 TYR A CA 1
ATOM 1332 C C . TYR A 1 181 ? -3.303 5.219 12.992 1 98.5 181 TYR A C 1
ATOM 1334 O O . TYR A 1 181 ? -3.92 4.402 13.68 1 98.5 181 TYR A O 1
ATOM 1342 N N . PHE A 1 182 ? -2.59 6.219 13.523 1 98 182 PHE A N 1
ATOM 1343 C CA . PHE A 1 182 ? -2.51 6.492 14.953 1 98 182 PHE A CA 1
ATOM 1344 C C . PHE A 1 182 ? -3.305 7.742 15.312 1 98 182 PHE A C 1
ATOM 1346 O O . PHE A 1 182 ? -3.543 8.602 14.453 1 98 182 PHE A O 1
ATOM 1353 N N . ARG A 1 183 ? -3.637 7.863 16.547 1 95.94 183 ARG A N 1
ATOM 1354 C CA . ARG A 1 183 ? -4.281 9.078 17.047 1 95.94 183 ARG A CA 1
ATOM 1355 C C . ARG A 1 183 ? -3.266 10.203 17.203 1 95.94 183 ARG A C 1
ATOM 1357 O O . ARG A 1 183 ? -3.607 11.383 17.062 1 95.94 183 ARG A O 1
ATOM 1364 N N . ASP A 1 184 ? -2.033 9.789 17.578 1 93.88 184 ASP A N 1
ATOM 1365 C CA . ASP A 1 184 ? -1.05 10.836 17.844 1 93.88 184 ASP A CA 1
ATOM 1366 C C . ASP A 1 184 ? 0.37 10.328 17.609 1 93.88 184 ASP A C 1
ATOM 1368 O O . ASP A 1 184 ? 0.618 9.125 17.641 1 93.88 184 ASP A O 1
ATOM 1372 N N . VAL A 1 185 ? 1.27 11.258 17.328 1 94.06 185 VAL A N 1
ATOM 1373 C CA . VAL A 1 185 ? 2.65 10.93 17 1 94.06 185 VAL A CA 1
ATOM 1374 C C . VAL A 1 185 ? 3.42 10.578 18.266 1 94.06 185 VAL A C 1
ATOM 1376 O O . VAL A 1 185 ? 4.387 9.812 18.219 1 94.06 185 VAL A O 1
ATOM 1379 N N . GLU A 1 186 ? 2.982 11.031 19.453 1 92.31 186 GLU A N 1
ATOM 1380 C CA . GLU A 1 186 ? 3.643 10.734 20.719 1 92.31 186 GLU A CA 1
ATOM 1381 C C . GLU A 1 186 ? 3.623 9.242 21.016 1 92.31 186 GLU A C 1
ATOM 1383 O O . GLU A 1 186 ? 4.586 8.695 21.562 1 92.31 186 GLU A O 1
ATOM 1388 N N . SER A 1 187 ? 2.527 8.586 20.672 1 92.69 187 SER A N 1
ATOM 1389 C CA . SER A 1 187 ? 2.428 7.145 20.875 1 92.69 187 SER A CA 1
ATOM 1390 C C . SER A 1 187 ? 3.453 6.398 20.031 1 92.69 187 SER A C 1
ATOM 1392 O O . SER A 1 187 ? 4.051 5.422 20.5 1 92.69 187 SER A O 1
ATOM 1394 N N . ILE A 1 188 ? 3.643 6.801 18.797 1 93 188 ILE A N 1
ATOM 1395 C CA . ILE A 1 188 ? 4.648 6.207 17.922 1 93 188 ILE A CA 1
ATOM 1396 C C . ILE A 1 188 ? 6.039 6.402 18.531 1 93 188 ILE A C 1
ATOM 1398 O O . ILE A 1 188 ? 6.836 5.461 18.578 1 93 188 ILE A O 1
ATOM 1402 N N . HIS A 1 189 ? 6.285 7.586 18.969 1 91 189 HIS A N 1
ATOM 1403 C CA . HIS A 1 189 ? 7.574 7.914 19.562 1 91 189 HIS A CA 1
ATOM 1404 C C . HIS A 1 189 ? 7.836 7.074 20.812 1 91 189 HIS A C 1
ATOM 1406 O O . HIS A 1 189 ? 8.945 6.57 21 1 91 189 HIS A O 1
ATOM 1412 N N . ARG A 1 190 ? 6.852 6.941 21.641 1 89.75 190 ARG A N 1
ATOM 1413 C CA . ARG A 1 190 ? 6.965 6.129 22.844 1 89.75 190 ARG A CA 1
ATOM 1414 C C . ARG A 1 190 ? 7.285 4.68 22.5 1 89.75 190 ARG A C 1
ATOM 1416 O O . ARG A 1 190 ? 8.195 4.082 23.078 1 89.75 190 ARG A O 1
ATOM 1423 N N . PHE A 1 191 ? 6.574 4.16 21.641 1 90.62 191 PHE A N 1
ATOM 1424 C CA . PHE A 1 191 ? 6.785 2.777 21.219 1 90.62 191 PHE A CA 1
ATOM 1425 C C . PHE A 1 191 ? 8.195 2.584 20.688 1 90.62 191 PHE A C 1
ATOM 1427 O O . PHE A 1 191 ? 8.844 1.569 20.953 1 90.62 191 PHE A O 1
ATOM 1434 N N . ALA A 1 192 ? 8.688 3.582 19.906 1 90.31 192 ALA A N 1
ATOM 1435 C CA . ALA A 1 192 ? 10 3.523 19.266 1 90.31 192 ALA A CA 1
ATOM 1436 C C . ALA A 1 192 ? 11.117 3.502 20.297 1 90.31 192 ALA A C 1
ATOM 1438 O O . ALA A 1 192 ? 12.258 3.15 19.984 1 90.31 192 ALA A O 1
ATOM 1439 N N . HIS A 1 193 ? 10.828 3.824 21.484 1 89.44 193 HIS A N 1
ATOM 1440 C CA . HIS A 1 193 ? 11.859 3.902 22.516 1 89.44 193 HIS A CA 1
ATOM 1441 C C . HIS A 1 193 ? 11.734 2.758 23.5 1 89.44 193 HIS A C 1
ATOM 1443 O O . HIS A 1 193 ? 12.445 2.725 24.516 1 89.44 193 HIS A O 1
ATOM 1449 N N . GLU A 1 194 ? 10.867 1.916 23.234 1 92.12 194 GLU A N 1
ATOM 1450 C CA . GLU A 1 194 ? 10.711 0.743 24.078 1 92.12 194 GLU A CA 1
ATOM 1451 C C . GLU A 1 194 ? 11.672 -0.368 23.672 1 92.12 194 GLU A C 1
ATOM 1453 O O . GLU A 1 194 ? 12.289 -0.303 22.609 1 92.12 194 GLU A O 1
ATOM 1458 N N . ASP A 1 195 ? 11.758 -1.385 24.438 1 91.56 195 ASP A N 1
ATOM 1459 C CA . ASP A 1 195 ? 12.805 -2.4 24.328 1 91.56 195 ASP A CA 1
ATOM 1460 C C . ASP A 1 195 ? 12.664 -3.215 23.047 1 91.56 195 ASP A C 1
ATOM 1462 O O . ASP A 1 195 ? 13.656 -3.521 22.391 1 91.56 195 ASP A O 1
ATOM 1466 N N . LEU A 1 196 ? 11.477 -3.572 22.797 1 88.5 196 LEU A N 1
ATOM 1467 C CA . LEU A 1 196 ? 11.266 -4.406 21.625 1 88.5 196 LEU A CA 1
ATOM 1468 C C . LEU A 1 196 ? 11.781 -3.717 20.359 1 88.5 196 LEU A C 1
ATOM 1470 O O . LEU A 1 196 ? 12.43 -4.348 19.531 1 88.5 196 LEU A O 1
ATOM 1474 N N . HIS A 1 197 ? 11.477 -2.486 20.172 1 91.06 197 HIS A N 1
ATOM 1475 C CA . HIS A 1 197 ? 11.953 -1.723 19.031 1 91.06 197 HIS A CA 1
ATOM 1476 C C . HIS A 1 197 ? 13.469 -1.586 19.062 1 91.06 197 HIS A C 1
ATOM 1478 O O . HIS A 1 197 ? 14.133 -1.75 18.031 1 91.06 197 HIS A O 1
ATOM 1484 N N . ARG A 1 198 ? 14.039 -1.317 20.172 1 91.81 198 ARG A N 1
ATOM 1485 C CA . ARG A 1 198 ? 15.477 -1.146 20.312 1 91.81 198 ARG A CA 1
ATOM 1486 C C . ARG A 1 198 ? 16.219 -2.422 19.922 1 91.81 198 ARG A C 1
ATOM 1488 O O . ARG A 1 198 ? 17.25 -2.365 19.266 1 91.81 198 ARG A O 1
ATOM 1495 N N . LYS A 1 199 ? 15.719 -3.486 20.328 1 93.19 199 LYS A N 1
ATOM 1496 C CA . LYS A 1 199 ? 16.328 -4.773 20 1 93.19 199 LYS A CA 1
ATOM 1497 C C . LYS A 1 199 ? 16.359 -5 18.5 1 93.19 199 LYS A C 1
ATOM 1499 O O . LYS A 1 199 ? 17.391 -5.406 17.953 1 93.19 199 LYS A O 1
ATOM 1504 N N . ALA A 1 200 ? 15.219 -4.746 17.859 1 93 200 ALA A N 1
ATOM 1505 C CA . ALA A 1 200 ? 15.133 -4.902 16.406 1 93 200 ALA A CA 1
ATOM 1506 C C . ALA A 1 200 ? 16.109 -3.969 15.703 1 93 200 ALA A C 1
ATOM 1508 O O . ALA A 1 200 ? 16.828 -4.387 14.789 1 93 200 ALA A O 1
ATOM 1509 N N . TRP A 1 201 ? 16.203 -2.752 16.203 1 91.81 201 TRP A N 1
ATOM 1510 C CA . TRP A 1 201 ? 17.078 -1.75 15.602 1 91.81 201 TRP A CA 1
ATOM 1511 C C . TRP A 1 201 ? 18.547 -2.1 15.812 1 91.81 201 TRP A C 1
ATOM 1513 O O . TRP A 1 201 ? 19.359 -1.954 14.906 1 91.81 201 TRP A O 1
ATOM 1523 N N . THR A 1 202 ? 18.922 -2.529 16.969 1 94.5 202 THR A N 1
ATOM 1524 C CA . THR A 1 202 ? 20.281 -2.934 17.281 1 94.5 202 THR A CA 1
ATOM 1525 C C . THR A 1 202 ? 20.719 -4.094 16.391 1 94.5 202 THR A C 1
ATOM 1527 O O . THR A 1 202 ? 21.828 -4.09 15.859 1 94.5 202 THR A O 1
ATOM 1530 N N . TRP A 1 203 ? 19.781 -4.996 16.234 1 96.19 203 TRP A N 1
ATOM 1531 C CA . TRP A 1 203 ? 20.062 -6.137 15.375 1 96.19 203 TRP A CA 1
ATOM 1532 C C . TRP A 1 203 ? 20.328 -5.68 13.938 1 96.19 203 TRP A C 1
ATOM 1534 O O . TRP A 1 203 ? 21.297 -6.094 13.312 1 96.19 203 TRP A O 1
ATOM 1544 N N . TYR A 1 204 ? 19.484 -4.84 13.438 1 96.69 204 TYR A N 1
ATOM 1545 C CA . TYR A 1 204 ? 19.578 -4.383 12.055 1 96.69 204 TYR A CA 1
ATOM 1546 C C . TYR A 1 204 ? 20.844 -3.551 11.844 1 96.69 204 TYR A C 1
ATOM 1548 O O . TYR A 1 204 ? 21.5 -3.654 10.805 1 96.69 204 TYR A O 1
ATOM 1556 N N . ASN A 1 205 ? 21.203 -2.73 12.797 1 94.19 205 ASN A N 1
ATOM 1557 C CA . ASN A 1 205 ? 22.266 -1.747 12.664 1 94.19 205 ASN A CA 1
ATOM 1558 C C . ASN A 1 205 ? 23.641 -2.402 12.719 1 94.19 205 ASN A C 1
ATOM 1560 O O . ASN A 1 205 ? 24.656 -1.733 12.539 1 94.19 205 ASN A O 1
ATOM 1564 N N . GLN A 1 206 ? 23.641 -3.662 12.93 1 94.69 206 GLN A N 1
ATOM 1565 C CA . GLN A 1 206 ? 24.906 -4.375 12.828 1 94.69 206 GLN A CA 1
ATOM 1566 C C . GLN A 1 206 ? 25.438 -4.348 11.398 1 94.69 206 GLN A C 1
ATOM 1568 O O . GLN A 1 206 ? 26.625 -4.625 11.164 1 94.69 206 GLN A O 1
ATOM 1573 N N . GLY A 1 207 ? 24.594 -4.094 10.461 1 92.81 207 GLY A N 1
ATOM 1574 C CA . GLY A 1 207 ? 25 -3.873 9.086 1 92.81 207 GLY A CA 1
ATOM 1575 C C . GLY A 1 207 ? 25.406 -5.148 8.367 1 92.81 207 GLY A C 1
ATOM 1576 O O . GLY A 1 207 ? 26.188 -5.109 7.414 1 92.81 207 GLY A O 1
ATOM 1577 N N . ARG A 1 208 ? 24.844 -6.297 8.672 1 94.56 208 ARG A N 1
ATOM 1578 C CA . ARG A 1 208 ? 25.266 -7.594 8.164 1 94.56 208 ARG A CA 1
ATOM 1579 C C . ARG A 1 208 ? 24.547 -7.941 6.867 1 94.56 208 ARG A C 1
ATOM 1581 O O . ARG A 1 208 ? 25.031 -8.758 6.082 1 94.56 208 ARG A O 1
ATOM 1588 N N . PHE A 1 209 ? 23.438 -7.285 6.66 1 96.5 209 PHE A N 1
ATOM 1589 C CA . PHE A 1 209 ? 22.594 -7.742 5.566 1 96.5 209 PHE A CA 1
ATOM 1590 C C . PHE A 1 209 ? 22.141 -6.562 4.707 1 96.5 209 PHE A C 1
ATOM 1592 O O . PHE A 1 209 ? 20.969 -6.164 4.758 1 96.5 209 PHE A O 1
ATOM 1599 N N . PRO A 1 210 ? 23 -6.062 3.799 1 94.5 210 PRO A N 1
ATOM 1600 C CA . PRO A 1 210 ? 22.672 -4.879 2.994 1 94.5 210 PRO A CA 1
ATOM 1601 C C . PRO A 1 210 ? 21.531 -5.129 2.01 1 94.5 210 PRO A C 1
ATOM 1603 O O . PRO A 1 210 ? 20.969 -4.184 1.455 1 94.5 210 PRO A O 1
ATOM 1606 N N . HIS A 1 211 ? 21.188 -6.434 1.772 1 95.81 211 HIS A N 1
ATOM 1607 C CA . HIS A 1 211 ? 20.109 -6.766 0.847 1 95.81 211 HIS A CA 1
ATOM 1608 C C . HIS A 1 211 ? 18.75 -6.672 1.528 1 95.81 211 HIS A C 1
ATOM 1610 O O . HIS A 1 211 ? 17.719 -6.812 0.876 1 95.81 211 HIS A O 1
ATOM 1616 N N . ILE A 1 212 ? 18.719 -6.434 2.83 1 98.12 212 ILE A N 1
ATOM 1617 C CA . ILE A 1 212 ? 17.469 -6.199 3.559 1 98.12 212 ILE A CA 1
ATOM 1618 C C . ILE A 1 212 ? 17.297 -4.699 3.803 1 98.12 212 ILE A C 1
ATOM 1620 O O . ILE A 1 212 ? 18.094 -4.078 4.504 1 98.12 212 ILE A O 1
ATOM 1624 N N . GLY A 1 213 ? 16.297 -4.129 3.176 1 98.31 213 GLY A N 1
ATOM 1625 C CA . GLY A 1 213 ? 15.969 -2.73 3.395 1 98.31 213 GLY A CA 1
ATOM 1626 C C . GLY A 1 213 ? 14.844 -2.531 4.398 1 98.31 213 GLY A C 1
ATOM 1627 O O . GLY A 1 213 ? 13.898 -3.322 4.445 1 98.31 213 GLY A O 1
ATOM 1628 N N . VAL A 1 214 ? 14.914 -1.492 5.188 1 98.19 214 VAL A N 1
ATOM 1629 C CA . VAL A 1 214 ? 13.852 -1.131 6.113 1 98.19 214 VAL A CA 1
ATOM 1630 C C . VAL A 1 214 ? 13.539 0.359 5.992 1 98.19 214 VAL A C 1
ATOM 1632 O O . VAL A 1 214 ? 14.422 1.158 5.672 1 98.19 214 VAL A O 1
ATOM 1635 N N . PHE A 1 215 ? 12.281 0.729 6.195 1 98.19 215 PHE A N 1
ATOM 1636 C CA . PHE A 1 215 ? 11.93 2.143 6.141 1 98.19 215 PHE A CA 1
ATOM 1637 C C . PHE A 1 215 ? 10.703 2.428 6.996 1 98.19 215 PHE A C 1
ATOM 1639 O O . PHE A 1 215 ? 9.961 1.51 7.352 1 98.19 215 PHE A O 1
ATOM 1646 N N . HIS A 1 216 ? 10.508 3.654 7.344 1 98.06 216 HIS A N 1
ATOM 1647 C CA . HIS A 1 216 ? 9.211 4.137 7.809 1 98.06 216 HIS A CA 1
ATOM 1648 C C . HIS A 1 216 ? 8.969 5.578 7.375 1 98.06 216 HIS A C 1
ATOM 1650 O O . HIS A 1 216 ? 9.914 6.285 7.004 1 98.06 216 HIS A O 1
ATOM 1656 N N . GLU A 1 217 ? 7.801 5.973 7.258 1 98.56 217 GLU A N 1
ATOM 1657 C CA . GLU A 1 217 ? 7.301 7.309 6.957 1 98.56 217 GLU A CA 1
ATOM 1658 C C . GLU A 1 217 ? 6.215 7.727 7.945 1 98.56 217 GLU A C 1
ATOM 1660 O O . GLU A 1 217 ? 5.305 6.945 8.242 1 98.56 217 GLU A O 1
ATOM 1665 N N . THR A 1 218 ? 6.332 8.898 8.477 1 98.5 218 THR A N 1
ATOM 1666 C CA . THR A 1 218 ? 5.371 9.461 9.422 1 98.5 218 THR A CA 1
ATOM 1667 C C . THR A 1 218 ? 4.75 10.734 8.867 1 98.5 218 THR A C 1
ATOM 1669 O O . THR A 1 218 ? 5.465 11.68 8.516 1 98.5 218 THR A O 1
ATOM 1672 N N . PHE A 1 219 ? 3.467 10.82 8.797 1 98.69 219 PHE A N 1
ATOM 1673 C CA . PHE A 1 219 ? 2.74 12 8.352 1 98.69 219 PHE A CA 1
ATOM 1674 C C . PHE A 1 219 ? 1.734 12.445 9.406 1 98.69 219 PHE A C 1
ATOM 1676 O O . PHE A 1 219 ? 0.744 11.758 9.664 1 98.69 219 PHE A O 1
ATOM 1683 N N . VAL A 1 220 ? 1.967 13.578 10 1 98.12 220 VAL A N 1
ATOM 1684 C CA . VAL A 1 220 ? 1.075 14.133 11.008 1 98.12 220 VAL A CA 1
ATOM 1685 C C . VAL A 1 220 ? 0.022 15.016 10.344 1 98.12 220 VAL A C 1
ATOM 1687 O O . VAL A 1 220 ? 0.353 16.031 9.719 1 98.12 220 VAL A O 1
ATOM 1690 N N . VAL A 1 221 ? -1.225 14.617 10.477 1 98.31 221 VAL A N 1
ATOM 1691 C CA . VAL A 1 221 ? -2.344 15.266 9.797 1 98.31 221 VAL A CA 1
ATOM 1692 C C . VAL A 1 221 ? -3.234 15.961 10.828 1 98.31 221 VAL A C 1
ATOM 1694 O O . VAL A 1 221 ? -3.871 15.305 11.648 1 98.31 221 VAL A O 1
ATOM 1697 N N . PRO A 1 222 ? -3.328 17.266 10.789 1 97 222 PRO A N 1
ATOM 1698 C CA . PRO A 1 222 ? -4.148 17.984 11.773 1 97 222 PRO A CA 1
ATOM 1699 C C . PRO A 1 222 ? -5.645 17.75 11.57 1 97 222 PRO A C 1
ATOM 1701 O O . PRO A 1 222 ? -6.055 17.172 10.555 1 97 222 PRO A O 1
ATOM 1704 N N . ALA A 1 223 ? -6.422 18.156 12.594 1 96.38 223 ALA A N 1
ATOM 1705 C CA . ALA A 1 223 ? -7.879 18.141 12.484 1 96.38 223 ALA A CA 1
ATOM 1706 C C . ALA A 1 223 ? -8.344 18.875 11.227 1 96.38 223 ALA A C 1
ATOM 1708 O O . ALA A 1 223 ? -7.77 19.891 10.852 1 96.38 223 ALA A O 1
ATOM 1709 N N . ARG A 1 224 ? -9.328 18.25 10.547 1 96.12 224 ARG A N 1
ATOM 1710 C CA . ARG A 1 224 ? -10.008 18.859 9.406 1 96.12 224 ARG A CA 1
ATOM 1711 C C . ARG A 1 224 ? -9.078 18.922 8.195 1 96.12 224 ARG A C 1
ATOM 1713 O O . ARG A 1 224 ? -9.203 19.828 7.363 1 96.12 224 ARG A O 1
ATOM 1720 N N . SER A 1 225 ? -8.07 18.094 8.195 1 96.94 225 SER A N 1
ATOM 1721 C CA . SER A 1 225 ? -7.098 18.125 7.109 1 96.94 225 SER A CA 1
ATOM 1722 C C . SER A 1 225 ? -7.023 16.766 6.398 1 96.94 225 SER A C 1
ATOM 1724 O O . SER A 1 225 ? -5.988 16.422 5.832 1 96.94 225 SER A O 1
ATOM 1726 N N . TYR A 1 226 ? -8.094 15.992 6.449 1 97.94 226 TYR A N 1
ATOM 1727 C CA . TYR A 1 226 ? -8.172 14.758 5.672 1 97.94 226 TYR A CA 1
ATOM 1728 C C . TYR A 1 226 ? -9.609 14.461 5.258 1 97.94 226 TYR A C 1
ATOM 1730 O O . TYR A 1 226 ? -10.555 14.984 5.852 1 97.94 226 TYR A O 1
ATOM 1738 N N . GLU A 1 227 ? -9.781 13.719 4.266 1 98 227 GLU A N 1
ATOM 1739 C CA . GLU A 1 227 ? -11.07 13.203 3.826 1 98 227 GLU A CA 1
ATOM 1740 C C . GLU A 1 227 ? -10.922 11.852 3.133 1 98 227 GLU A C 1
ATOM 1742 O O . GLU A 1 227 ? -9.867 11.547 2.58 1 98 227 GLU A O 1
ATOM 1747 N N . THR A 1 228 ? -11.938 11.062 3.195 1 98.5 228 THR A N 1
ATOM 1748 C CA . THR A 1 228 ? -11.969 9.758 2.551 1 98.5 228 THR A CA 1
ATOM 1749 C C . THR A 1 228 ? -13.336 9.508 1.911 1 98.5 228 THR A C 1
ATOM 1751 O O . THR A 1 228 ? -14.32 10.156 2.271 1 98.5 228 THR A O 1
ATOM 1754 N N . ILE A 1 229 ? -13.391 8.664 0.968 1 98.19 229 ILE A N 1
ATOM 1755 C CA . ILE A 1 229 ? -14.641 8.156 0.415 1 98.19 229 ILE A CA 1
ATOM 1756 C C . ILE A 1 229 ? -14.453 6.723 -0.068 1 98.19 229 ILE A C 1
ATOM 1758 O O . ILE A 1 229 ? -13.422 6.391 -0.653 1 98.19 229 ILE A O 1
ATOM 1762 N N . TYR A 1 230 ? -15.352 5.902 0.242 1 98.38 230 TYR A N 1
ATOM 1763 C CA . TYR A 1 230 ? -15.414 4.496 -0.144 1 98.38 230 TYR A CA 1
ATOM 1764 C C . TYR A 1 230 ? -16.766 4.16 -0.766 1 98.38 230 TYR A C 1
ATOM 1766 O O . TYR A 1 230 ? -17.812 4.48 -0.201 1 98.38 230 TYR A O 1
ATOM 1774 N N . ALA A 1 231 ? -16.766 3.584 -1.882 1 98.31 231 ALA A N 1
ATOM 1775 C CA . ALA A 1 231 ? -18 3.127 -2.523 1 98.31 231 ALA A CA 1
ATOM 1776 C C . ALA A 1 231 ? -17.953 1.626 -2.795 1 98.31 231 ALA A C 1
ATOM 1778 O O . ALA A 1 231 ? -17.172 1.167 -3.639 1 98.31 231 ALA A O 1
ATOM 1779 N N . ASN A 1 232 ? -18.781 0.853 -2.076 1 97.75 232 ASN A N 1
ATOM 1780 C CA . ASN A 1 232 ? -18.875 -0.595 -2.23 1 97.75 232 ASN A CA 1
ATOM 1781 C C . ASN A 1 232 ? -17.531 -1.273 -1.975 1 97.75 232 ASN A C 1
ATOM 1783 O O . ASN A 1 232 ? -17.109 -2.129 -2.752 1 97.75 232 ASN A O 1
ATOM 1787 N N . CYS A 1 233 ? -16.906 -0.87 -0.907 1 97.69 233 CYS A N 1
ATOM 1788 C CA . CYS A 1 233 ? -15.578 -1.396 -0.586 1 97.69 233 CYS A CA 1
ATOM 1789 C C . CYS A 1 233 ? -15.633 -2.301 0.639 1 97.69 233 CYS A C 1
ATOM 1791 O O . CYS A 1 233 ? -16.422 -2.059 1.56 1 97.69 233 CYS A O 1
ATOM 1793 N N . VAL A 1 234 ? -14.844 -3.396 0.584 1 96.44 234 VAL A N 1
ATOM 1794 C CA . VAL A 1 234 ? -14.391 -3.904 1.874 1 96.44 234 VAL A CA 1
ATOM 1795 C C . VAL A 1 234 ? -13.602 -2.824 2.605 1 96.44 234 VAL A C 1
ATOM 1797 O O . VAL A 1 234 ? -12.805 -2.109 1.993 1 96.44 234 VAL A O 1
ATOM 1800 N N . PRO A 1 235 ? -13.836 -2.646 3.902 1 97.31 235 PRO A N 1
ATOM 1801 C CA . PRO A 1 235 ? -13.125 -1.579 4.605 1 97.31 235 PRO A CA 1
ATOM 1802 C C . PRO A 1 235 ? -11.617 -1.642 4.395 1 97.31 235 PRO A C 1
ATOM 1804 O O . PRO A 1 235 ? -11.016 -2.717 4.492 1 97.31 235 PRO A O 1
ATOM 1807 N N . VAL A 1 236 ? -10.969 -0.508 4.109 1 97.25 236 VAL A N 1
ATOM 1808 C CA . VAL A 1 236 ? -9.555 -0.379 3.793 1 97.25 236 VAL A CA 1
ATOM 1809 C C . VAL A 1 236 ? -9.023 0.959 4.305 1 97.25 236 VAL A C 1
ATOM 1811 O O . VAL A 1 236 ? -9.797 1.894 4.527 1 97.25 236 VAL A O 1
ATOM 1814 N N . GLY A 1 237 ? -7.652 1.022 4.531 1 97.56 237 GLY A N 1
ATOM 1815 C CA . GLY A 1 237 ? -7.098 2.27 5.035 1 97.56 237 GLY A CA 1
ATOM 1816 C C . GLY A 1 237 ? -7.754 2.736 6.32 1 97.56 237 GLY A C 1
ATOM 1817 O O . GLY A 1 237 ? -7.93 1.952 7.258 1 97.56 237 GLY A O 1
ATOM 1818 N N . LEU A 1 238 ? -8.117 4.02 6.324 1 98.38 238 LEU A N 1
ATOM 1819 C CA . LEU A 1 238 ? -8.75 4.578 7.512 1 98.38 238 LEU A CA 1
ATOM 1820 C C . LEU A 1 238 ? -10.156 4.004 7.695 1 98.38 238 LEU A C 1
ATOM 1822 O O . LEU A 1 238 ? -10.68 3.975 8.812 1 98.38 238 LEU A O 1
ATOM 1826 N N . GLY A 1 239 ? -10.789 3.537 6.633 1 98.06 239 GLY A N 1
ATOM 1827 C CA . GLY A 1 239 ? -12.102 2.922 6.711 1 98.06 239 GLY A CA 1
ATOM 1828 C C . GLY A 1 239 ? -12.117 1.652 7.543 1 98.06 239 GLY A C 1
ATOM 1829 O O . GLY A 1 239 ? -13.18 1.215 7.996 1 98.06 239 GLY A O 1
ATOM 1830 N N . ARG A 1 240 ? -10.953 1.053 7.703 1 96.56 240 ARG A N 1
ATOM 1831 C CA . ARG A 1 240 ? -10.812 -0.131 8.547 1 96.56 240 ARG A CA 1
ATOM 1832 C C . ARG A 1 240 ? -10.711 0.251 10.016 1 96.56 240 ARG A C 1
ATOM 1834 O O . ARG A 1 240 ? -10.594 -0.618 10.883 1 96.56 240 ARG A O 1
ATOM 1841 N N . GLY A 1 241 ? -10.711 1.447 10.297 1 97.06 241 GLY A N 1
ATOM 1842 C CA . GLY A 1 241 ? -10.438 1.935 11.641 1 97.06 241 GLY A CA 1
ATOM 1843 C C . GLY A 1 241 ? -11.484 1.516 12.656 1 97.06 241 GLY A C 1
ATOM 1844 O O . GLY A 1 241 ? -12.664 1.404 12.328 1 97.06 241 GLY A O 1
ATOM 1845 N N . THR A 1 242 ? -11.062 1.273 13.828 1 96.12 242 THR A N 1
ATOM 1846 C CA . THR A 1 242 ? -11.914 0.986 14.969 1 96.12 242 THR A CA 1
ATOM 1847 C C . THR A 1 242 ? -11.367 1.641 16.234 1 96.12 242 THR A C 1
ATOM 1849 O O . THR A 1 242 ? -10.148 1.785 16.391 1 96.12 242 THR A O 1
ATOM 1852 N N . ALA A 1 243 ? -12.242 2.07 17.062 1 95.25 243 ALA A N 1
ATOM 1853 C CA . ALA A 1 243 ? -11.844 2.701 18.312 1 95.25 243 ALA A CA 1
ATOM 1854 C C . ALA A 1 243 ? -12.75 2.26 19.453 1 95.25 243 ALA A C 1
ATOM 1856 O O . ALA A 1 243 ? -13.961 2.111 19.281 1 95.25 243 ALA A O 1
ATOM 1857 N N . LYS A 1 244 ? -12.109 2.084 20.578 1 95.56 244 LYS A N 1
ATOM 1858 C CA . LYS A 1 244 ? -12.852 1.742 21.781 1 95.56 244 LYS A CA 1
ATOM 1859 C C . LYS A 1 244 ? -13.43 2.99 22.453 1 95.56 244 LYS A C 1
ATOM 1861 O O . LYS A 1 244 ? -12.727 3.99 22.609 1 95.56 244 LYS A O 1
ATOM 1866 N N . CYS A 1 245 ? -14.688 2.869 22.75 1 94.44 245 CYS A N 1
ATOM 1867 C CA . CYS A 1 245 ? -15.359 3.99 23.406 1 94.44 245 CYS A CA 1
ATOM 1868 C C . CYS A 1 245 ? -15.484 3.762 24.906 1 94.44 245 CYS A C 1
ATOM 1870 O O . CYS A 1 245 ? -15.078 2.717 25.406 1 94.44 245 CYS A O 1
ATOM 1872 N N . ALA A 1 246 ? -15.969 4.766 25.656 1 91.88 246 ALA A N 1
ATOM 1873 C CA . ALA A 1 246 ? -16.031 4.766 27.109 1 91.88 246 ALA A CA 1
ATOM 1874 C C . ALA A 1 246 ? -16.875 3.604 27.625 1 91.88 246 ALA A C 1
ATOM 1876 O O . ALA A 1 246 ? -16.625 3.066 28.703 1 91.88 246 ALA A O 1
ATOM 1877 N N . ASP A 1 247 ? -17.859 3.156 26.922 1 92.88 247 ASP A N 1
ATOM 1878 C CA . ASP A 1 247 ? -18.703 2.049 27.328 1 92.88 247 ASP A CA 1
ATOM 1879 C C . ASP A 1 247 ? -18.109 0.706 26.938 1 92.88 247 ASP A C 1
ATOM 1881 O O . ASP A 1 247 ? -18.797 -0.314 26.922 1 92.88 247 ASP A O 1
ATOM 1885 N N . GLU A 1 248 ? -16.938 0.708 26.453 1 92.94 248 GLU A N 1
ATOM 1886 C CA . GLU A 1 248 ? -16.125 -0.468 26.141 1 92.94 248 GLU A CA 1
ATOM 1887 C C . GLU A 1 248 ? -16.531 -1.081 24.797 1 92.94 248 GLU A C 1
ATOM 1889 O O . GLU A 1 248 ? -16.047 -2.148 24.422 1 92.94 248 GLU A O 1
ATOM 1894 N N . GLN A 1 249 ? -17.406 -0.352 24.188 1 95 249 GLN A N 1
ATOM 1895 C CA . GLN A 1 249 ? -17.781 -0.796 22.844 1 95 249 GLN A CA 1
ATOM 1896 C C . GLN A 1 249 ? -16.797 -0.261 21.812 1 95 249 GLN A C 1
ATOM 1898 O O . GLN A 1 249 ? -16.203 0.807 22 1 95 249 GLN A O 1
ATOM 1903 N N . TRP A 1 250 ? -16.688 -1.088 20.781 1 96.31 250 TRP A N 1
ATOM 1904 C CA . TRP A 1 250 ? -15.852 -0.677 19.656 1 96.31 250 TRP A CA 1
ATOM 1905 C C . TRP A 1 250 ? -16.703 -0.167 18.5 1 96.31 250 TRP A C 1
ATOM 1907 O O . TRP A 1 250 ? -17.734 -0.77 18.156 1 96.31 250 TRP A O 1
ATOM 1917 N N . LEU A 1 251 ? -16.297 0.93 17.969 1 96.88 251 LEU A N 1
ATOM 1918 C CA . LEU A 1 251 ? -16.953 1.498 16.797 1 96.88 251 LEU A CA 1
ATOM 1919 C C . LEU A 1 251 ? -16.016 1.539 15.609 1 96.88 251 LEU A C 1
ATOM 1921 O O . LEU A 1 251 ? -14.828 1.854 15.75 1 96.88 251 LEU A O 1
ATOM 1925 N N . ASN A 1 252 ? -16.547 1.202 14.453 1 97.25 252 ASN A N 1
ATOM 1926 C CA . ASN A 1 252 ? -15.812 1.381 13.211 1 97.25 252 ASN A CA 1
ATOM 1927 C C . ASN A 1 252 ? -15.914 2.816 12.703 1 97.25 252 ASN A C 1
ATOM 1929 O O . ASN A 1 252 ? -16.891 3.514 12.984 1 97.25 252 ASN A O 1
ATOM 1933 N N . THR A 1 253 ? -14.977 3.219 11.914 1 97.94 253 THR A N 1
ATOM 1934 C CA . THR A 1 253 ? -14.859 4.617 11.508 1 97.94 253 THR A CA 1
ATOM 1935 C C . THR A 1 253 ? -15.836 4.93 10.375 1 97.94 253 THR A C 1
ATOM 1937 O O . THR A 1 253 ? -16.094 6.098 10.07 1 97.94 253 THR A O 1
ATOM 1940 N N . LEU A 1 254 ? -16.406 4.02 9.688 1 98.31 254 LEU A N 1
ATOM 1941 C CA . LEU A 1 254 ? -17.234 4.273 8.508 1 98.31 254 LEU A CA 1
ATOM 1942 C C . LEU A 1 254 ? -18.594 4.844 8.906 1 98.31 254 LEU A C 1
ATOM 1944 O O . LEU A 1 254 ? -19.297 4.254 9.719 1 98.31 254 LEU A O 1
ATOM 1948 N N . VAL A 1 255 ? -18.906 5.93 8.328 1 98.38 255 VAL A N 1
ATOM 1949 C CA . VAL A 1 255 ? -20.234 6.535 8.453 1 98.38 255 VAL A CA 1
ATOM 1950 C C . VAL A 1 255 ? -20.844 6.742 7.07 1 98.38 255 VAL A C 1
ATOM 1952 O O . VAL A 1 255 ? -20.125 6.695 6.062 1 98.38 255 VAL A O 1
ATOM 1955 N N . ASN A 1 256 ? -22.078 6.938 7.059 1 97.81 256 ASN A N 1
ATOM 1956 C CA . ASN A 1 256 ? -22.766 7.195 5.801 1 97.81 256 ASN A CA 1
ATOM 1957 C C . ASN A 1 256 ? -22.312 8.508 5.168 1 97.81 256 ASN A C 1
ATOM 1959 O O . ASN A 1 256 ? -22.297 9.547 5.832 1 97.81 256 ASN A O 1
ATOM 1963 N N . ALA A 1 257 ? -21.953 8.398 3.887 1 97.44 257 ALA A N 1
ATOM 1964 C CA . ALA A 1 257 ? -21.422 9.586 3.217 1 97.44 257 ALA A CA 1
ATOM 1965 C C . ALA A 1 257 ? -22.547 10.406 2.582 1 97.44 257 ALA A C 1
ATOM 1967 O O . ALA A 1 257 ? -22.328 11.539 2.154 1 97.44 257 ALA A O 1
ATOM 1968 N N . ASP A 1 258 ? -23.719 9.883 2.479 1 95.81 258 ASP A N 1
ATOM 1969 C CA . ASP A 1 258 ? -24.812 10.539 1.771 1 95.81 258 ASP A CA 1
ATOM 1970 C C . ASP A 1 258 ? -25.578 11.492 2.693 1 95.81 258 ASP A C 1
ATOM 1972 O O . ASP A 1 258 ? -26.781 11.328 2.9 1 95.81 258 ASP A O 1
ATOM 1976 N N . VAL A 1 259 ? -24.969 12.367 3.303 1 95.75 259 VAL A N 1
ATOM 1977 C CA . VAL A 1 259 ? -25.516 13.477 4.082 1 95.75 259 VAL A CA 1
ATOM 1978 C C . VAL A 1 259 ? -24.891 14.789 3.6 1 95.75 259 VAL A C 1
ATOM 1980 O O . VAL A 1 259 ? -23.781 14.797 3.059 1 95.75 259 VAL A O 1
ATOM 1983 N N . PRO A 1 260 ? -25.484 15.898 3.715 1 93.81 260 PRO A N 1
ATOM 1984 C CA . PRO A 1 260 ? -25.016 17.156 3.141 1 93.81 260 PRO A CA 1
ATOM 1985 C C . PRO A 1 260 ? -23.594 17.516 3.574 1 93.81 260 PRO A C 1
ATOM 1987 O O . PRO A 1 260 ? -22.781 17.953 2.748 1 93.81 260 PRO A O 1
ATOM 1990 N N . ALA A 1 261 ? -23.203 17.266 4.793 1 93.75 261 ALA A N 1
ATOM 1991 C CA . ALA A 1 261 ? -21.906 17.688 5.352 1 93.75 261 ALA A CA 1
ATOM 1992 C C . ALA A 1 261 ? -20.781 16.844 4.789 1 93.75 261 ALA A C 1
ATOM 1994 O O . ALA A 1 261 ? -19.609 17.203 4.906 1 93.75 261 ALA A O 1
ATOM 1995 N N . LEU A 1 262 ? -21.109 15.695 4.184 1 96 262 LEU A N 1
ATOM 1996 C CA . LEU A 1 262 ? -20.078 14.758 3.754 1 96 262 LEU A CA 1
ATOM 1997 C C . LEU A 1 262 ? -20.188 14.477 2.258 1 96 262 LEU A C 1
ATOM 1999 O O . LEU A 1 262 ? -19.578 13.531 1.751 1 96 262 LEU A O 1
ATOM 2003 N N . LYS A 1 263 ? -20.875 15.227 1.542 1 92.62 263 LYS A N 1
ATOM 2004 C CA . LYS A 1 263 ? -21.25 14.93 0.164 1 92.62 263 LYS A CA 1
ATOM 2005 C C . LYS A 1 263 ? -20.078 15.133 -0.785 1 92.62 263 LYS A C 1
ATOM 2007 O O . LYS A 1 263 ? -19.844 14.32 -1.684 1 92.62 263 LYS A O 1
ATOM 2012 N N . THR A 1 264 ? -19.328 16.234 -0.64 1 92.19 264 THR A N 1
ATOM 2013 C CA . THR A 1 264 ? -18.25 16.547 -1.563 1 92.19 264 THR A CA 1
ATOM 2014 C C . THR A 1 264 ? -16.891 16.469 -0.863 1 92.19 264 THR A C 1
ATOM 2016 O O . THR A 1 264 ? -16.828 16.469 0.368 1 92.19 264 THR A O 1
ATOM 2019 N N . GLN A 1 265 ? -15.875 16.359 -1.663 1 92.88 265 GLN A N 1
ATOM 2020 C CA . GLN A 1 265 ? -14.523 16.328 -1.118 1 92.88 265 GLN A CA 1
ATOM 2021 C C . GLN A 1 265 ? -14.25 17.562 -0.261 1 92.88 265 GLN A C 1
ATOM 2023 O O . GLN A 1 265 ? -13.695 17.453 0.836 1 92.88 265 GLN A O 1
ATOM 2028 N N . ALA A 1 266 ? -14.609 18.734 -0.78 1 92.56 266 ALA A N 1
ATOM 2029 C CA . ALA A 1 266 ? -14.375 20 -0.076 1 92.56 266 ALA A CA 1
ATOM 2030 C C . ALA A 1 266 ? -15.07 20 1.284 1 92.56 266 ALA A C 1
ATOM 2032 O O . ALA A 1 266 ? -14.484 20.422 2.283 1 92.56 266 ALA A O 1
ATOM 2033 N N . LEU A 1 267 ? -16.281 19.484 1.349 1 93.19 267 LEU A N 1
ATOM 2034 C CA . LEU A 1 267 ? -17.031 19.438 2.596 1 93.19 267 LEU A CA 1
ATOM 2035 C C . LEU A 1 267 ? -16.406 18.453 3.578 1 93.19 267 LEU A C 1
ATOM 2037 O O . LEU A 1 267 ? -16.297 18.75 4.77 1 93.19 267 LEU A O 1
ATOM 2041 N N . ARG A 1 268 ? -15.914 17.344 3.059 1 95.25 268 ARG A N 1
ATOM 2042 C CA . ARG A 1 268 ? -15.281 16.344 3.914 1 95.25 268 ARG A CA 1
ATOM 2043 C C . ARG A 1 268 ? -13.961 16.859 4.469 1 95.25 268 ARG A C 1
ATOM 2045 O O . ARG A 1 268 ? -13.5 16.406 5.52 1 95.25 268 ARG A O 1
ATOM 2052 N N . LEU A 1 269 ? -13.336 17.812 3.783 1 93.62 269 LEU A N 1
ATOM 2053 C CA . LEU A 1 269 ? -12.102 18.438 4.23 1 93.62 269 LEU A CA 1
ATOM 2054 C C . LEU A 1 269 ? -12.391 19.672 5.078 1 93.62 269 LEU A C 1
ATOM 2056 O O . LEU A 1 269 ? -11.469 20.375 5.484 1 93.62 269 LEU A O 1
ATOM 2060 N N . SER A 1 270 ? -13.672 19.906 5.309 1 89.56 270 SER A N 1
ATOM 2061 C CA . SER A 1 270 ? -14.102 21.094 6.039 1 89.56 270 SER A CA 1
ATOM 2062 C C . SER A 1 270 ? -13.625 22.359 5.352 1 89.56 270 SER A C 1
ATOM 2064 O O . SER A 1 270 ? -13.102 23.266 6.004 1 89.56 270 SER A O 1
ATOM 2066 N N . ARG A 1 271 ? -13.742 22.359 4.047 1 89.94 271 ARG A N 1
ATOM 2067 C CA . ARG A 1 271 ? -13.359 23.5 3.236 1 89.94 271 ARG A CA 1
ATOM 2068 C C . ARG A 1 271 ? -14.539 24.031 2.434 1 89.94 271 ARG A C 1
ATOM 2070 O O . ARG A 1 271 ? -15.586 23.375 2.363 1 89.94 271 ARG A O 1
ATOM 2077 N N . ASP A 1 272 ? -14.406 25.266 2.0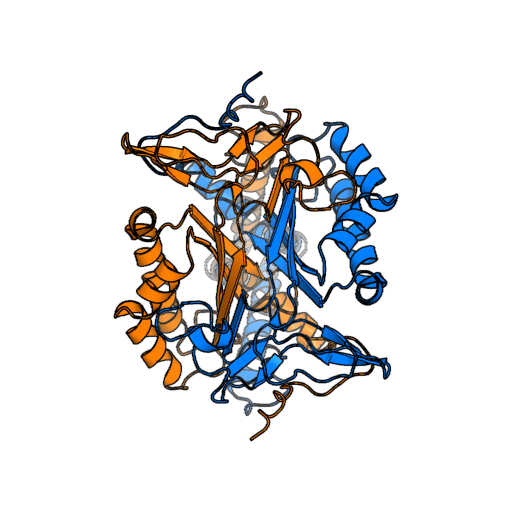02 1 85.38 272 ASP A N 1
ATOM 2078 C CA . ASP A 1 272 ? -15.445 25.797 1.125 1 85.38 272 ASP A CA 1
ATOM 2079 C C . ASP A 1 272 ? -15.219 25.359 -0.323 1 85.38 272 ASP A C 1
ATOM 2081 O O . ASP A 1 272 ? -14.336 24.547 -0.602 1 85.38 272 ASP A O 1
ATOM 2085 N N . ALA A 1 273 ? -16.016 25.859 -1.195 1 79.31 273 ALA A N 1
ATOM 2086 C CA . ALA A 1 273 ? -16 25.422 -2.588 1 79.31 273 ALA A CA 1
ATOM 2087 C C . ALA A 1 273 ? -14.688 25.781 -3.268 1 79.31 273 ALA A C 1
ATOM 2089 O O . ALA A 1 273 ? -14.273 25.109 -4.219 1 79.31 273 ALA A O 1
ATOM 2090 N N . ASP A 1 274 ? -13.977 26.766 -2.713 1 79.12 274 ASP A N 1
ATOM 2091 C CA . ASP A 1 274 ? -12.695 27.188 -3.268 1 79.12 274 ASP A CA 1
ATOM 2092 C C . ASP A 1 274 ? -11.531 26.531 -2.535 1 79.12 274 ASP A C 1
ATOM 2094 O O . ASP A 1 274 ? -10.375 26.922 -2.711 1 79.12 274 ASP A O 1
ATOM 2098 N N . MET A 1 275 ? -11.828 25.531 -1.608 1 80.62 275 MET A N 1
ATOM 2099 C CA . MET A 1 275 ? -10.867 24.719 -0.867 1 80.62 275 MET A CA 1
ATOM 2100 C C . MET A 1 275 ? -10.172 25.547 0.209 1 80.62 275 MET A C 1
ATOM 2102 O O . MET A 1 275 ? -9.07 25.203 0.649 1 80.62 275 MET A O 1
ATOM 2106 N N . LYS A 1 276 ? -10.781 26.656 0.494 1 82.44 276 LYS A N 1
ATOM 2107 C CA . LYS A 1 276 ? -10.266 27.453 1.605 1 82.44 276 LYS A CA 1
ATOM 2108 C C . LYS A 1 276 ? -10.82 26.953 2.938 1 82.44 276 LYS A C 1
ATOM 2110 O O . LYS A 1 276 ? -11.953 26.484 3.004 1 82.44 276 LYS A O 1
ATOM 2115 N N . ILE A 1 277 ? -9.969 27 3.982 1 78.94 277 ILE A N 1
ATOM 2116 C CA . ILE A 1 277 ? -10.352 26.531 5.309 1 78.94 277 ILE A CA 1
ATOM 2117 C C . ILE A 1 277 ? -11.523 27.359 5.832 1 78.94 277 ILE A C 1
ATOM 2119 O O . ILE A 1 277 ? -11.5 28.594 5.758 1 78.94 277 ILE A O 1
ATOM 2123 N N . LYS A 1 278 ? -12.633 26.703 6.211 1 67 278 LYS A N 1
ATOM 2124 C CA . LYS A 1 278 ? -13.805 27.375 6.766 1 67 278 LYS A CA 1
ATOM 2125 C C . LYS A 1 278 ? -13.492 28 8.125 1 67 278 LYS A C 1
ATOM 2127 O O . LYS A 1 278 ? -12.812 27.391 8.953 1 67 278 LYS A O 1
ATOM 2132 N N . SER A 1 279 ? -13.422 29.391 8.195 1 56.62 279 SER A N 1
ATOM 2133 C CA . SER A 1 279 ? -13.242 30.125 9.438 1 56.62 279 SER A CA 1
ATOM 2134 C C . SER A 1 279 ? -14.336 29.797 10.445 1 56.62 279 SER A C 1
ATOM 2136 O O . SER A 1 279 ? -15.461 29.469 10.062 1 56.62 279 SER A O 1
ATOM 2138 N N . MET B 1 1 ? -30.25 25.016 13.555 1 42.94 1 MET B N 1
ATOM 2139 C CA . MET B 1 1 ? -30.578 23.641 13.938 1 42.94 1 MET B CA 1
ATOM 2140 C C . MET B 1 1 ? -29.312 22.812 14.117 1 42.94 1 MET B C 1
ATOM 2142 O O . MET B 1 1 ? -28.375 22.906 13.32 1 42.94 1 MET B O 1
ATOM 2146 N N . ALA B 1 2 ? -29.125 22.281 15.344 1 62.22 2 ALA B N 1
ATOM 2147 C CA . ALA B 1 2 ? -27.906 21.562 15.703 1 62.22 2 ALA B CA 1
ATOM 2148 C C . ALA B 1 2 ? -27.594 20.469 14.68 1 62.22 2 ALA B C 1
ATOM 2150 O O . ALA B 1 2 ? -28.484 19.703 14.289 1 62.22 2 ALA B O 1
ATOM 2151 N N . ARG B 1 3 ? -26.484 20.5 14.031 1 76.5 3 ARG B N 1
ATOM 2152 C CA . ARG B 1 3 ? -26.109 19.516 13.023 1 76.5 3 ARG B CA 1
ATOM 2153 C C . ARG B 1 3 ? -26.094 18.109 13.617 1 76.5 3 ARG B C 1
ATOM 2155 O O . ARG B 1 3 ? -25.656 17.922 14.75 1 76.5 3 ARG B O 1
ATOM 2162 N N . ALA B 1 4 ? -26.781 17.172 13.062 1 85.19 4 ALA B N 1
ATOM 2163 C CA . ALA B 1 4 ? -26.922 15.781 13.508 1 85.19 4 ALA B CA 1
ATOM 2164 C C . ALA B 1 4 ? -25.594 15.039 13.43 1 85.19 4 ALA B C 1
ATOM 2166 O O . ALA B 1 4 ? -24.766 15.336 12.57 1 85.19 4 ALA B O 1
ATOM 2167 N N . ASP B 1 5 ? -25.422 14.133 14.383 1 92.88 5 ASP B N 1
ATOM 2168 C CA . ASP B 1 5 ? -24.266 13.234 14.359 1 92.88 5 ASP B CA 1
ATOM 2169 C C . ASP B 1 5 ? -24.266 12.359 13.109 1 92.88 5 ASP B C 1
ATOM 2171 O O . ASP B 1 5 ? -25.328 11.953 12.641 1 92.88 5 ASP B O 1
ATOM 2175 N N . PHE B 1 6 ? -23.109 12.148 12.625 1 96.44 6 PHE B N 1
ATOM 2176 C CA . PHE B 1 6 ? -23 11.172 11.547 1 96.44 6 PHE B CA 1
ATOM 2177 C C . PHE B 1 6 ? -23.391 9.781 12.023 1 96.44 6 PHE B C 1
ATOM 2179 O O . PHE B 1 6 ? -23.203 9.445 13.195 1 96.44 6 PHE B O 1
ATOM 2186 N N . LYS B 1 7 ? -23.922 9.008 11.117 1 95.69 7 LYS B N 1
ATOM 2187 C CA . LYS B 1 7 ? -24.422 7.684 11.477 1 95.69 7 LYS B CA 1
ATOM 2188 C C . LYS B 1 7 ? -23.453 6.59 11.031 1 95.69 7 LYS B C 1
ATOM 2190 O O . LYS B 1 7 ? -23.031 6.562 9.875 1 95.69 7 LYS B O 1
ATOM 2195 N N . ALA B 1 8 ? -23.219 5.672 11.93 1 96.44 8 ALA B N 1
ATOM 2196 C CA . ALA B 1 8 ? -22.297 4.578 11.68 1 96.44 8 ALA B CA 1
ATOM 2197 C C . ALA B 1 8 ? -22.828 3.631 10.609 1 96.44 8 ALA B C 1
ATOM 2199 O O . ALA B 1 8 ? -24.031 3.338 10.57 1 96.44 8 ALA B O 1
ATOM 2200 N N . LYS B 1 9 ? -21.938 3.145 9.758 1 96.44 9 LYS B N 1
ATOM 2201 C CA . LYS B 1 9 ? -22.297 2.137 8.766 1 96.44 9 LYS B CA 1
ATOM 2202 C C . LYS B 1 9 ? -22.344 0.745 9.391 1 96.44 9 LYS B C 1
ATOM 2204 O O . LYS B 1 9 ? -23.109 -0.115 8.945 1 96.44 9 LYS B O 1
ATOM 2209 N N . LEU B 1 10 ? -21.469 0.487 10.359 1 95.25 10 LEU B N 1
ATOM 2210 C CA . LEU B 1 10 ? -21.391 -0.805 11.031 1 95.25 10 LEU B CA 1
ATOM 2211 C C . LEU B 1 10 ? -21.859 -0.686 12.484 1 95.25 10 LEU B C 1
ATOM 2213 O O . LEU B 1 10 ? -21.562 0.31 13.148 1 95.25 10 LEU B O 1
ATOM 2217 N N . ALA B 1 11 ? -22.484 -1.721 12.961 1 94.56 11 ALA B N 1
ATOM 2218 C CA . ALA B 1 11 ? -22.953 -1.751 14.344 1 94.56 11 ALA B CA 1
ATOM 2219 C C . ALA B 1 11 ? -21.781 -1.833 15.32 1 94.56 11 ALA B C 1
ATOM 2221 O O . ALA B 1 11 ? -20.734 -2.4 14.992 1 94.56 11 ALA B O 1
ATOM 2222 N N . PRO B 1 12 ? -21.969 -1.249 16.5 1 95.12 12 PRO B N 1
ATOM 2223 C CA . PRO B 1 12 ? -20.938 -1.416 17.531 1 95.12 12 PRO B CA 1
ATOM 2224 C C . PRO B 1 12 ? -20.656 -2.883 17.844 1 95.12 12 PRO B C 1
ATOM 2226 O O . PRO B 1 12 ? -21.5 -3.746 17.594 1 95.12 12 PRO B O 1
ATOM 2229 N N . SER B 1 13 ? -19.5 -3.117 18.328 1 94.62 13 SER B N 1
ATOM 2230 C CA . SER B 1 13 ? -19.078 -4.48 18.641 1 94.62 13 SER B CA 1
ATOM 2231 C C . SER B 1 13 ? -18.328 -4.539 19.969 1 94.62 13 SER B C 1
ATOM 2233 O O . SER B 1 13 ? -17.859 -3.512 20.469 1 94.62 13 SER B O 1
ATOM 2235 N N . SER B 1 14 ? -18.203 -5.746 20.562 1 94.12 14 SER B N 1
ATOM 2236 C CA . SER B 1 14 ? -17.5 -5.941 21.828 1 94.12 14 SER B CA 1
ATOM 2237 C C . SER B 1 14 ? -15.992 -6.086 21.609 1 94.12 14 SER B C 1
ATOM 2239 O O . SER B 1 14 ? -15.211 -6.043 22.562 1 94.12 14 SER B O 1
ATOM 2241 N N . ALA B 1 15 ? -15.625 -6.301 20.359 1 92.94 15 ALA B N 1
ATOM 2242 C CA . ALA B 1 15 ? -14.227 -6.414 19.953 1 92.94 15 ALA B CA 1
ATOM 2243 C C . ALA B 1 15 ? -13.969 -5.656 18.656 1 92.94 15 ALA B C 1
ATOM 2245 O O . ALA B 1 15 ? -14.914 -5.254 17.969 1 92.94 15 ALA B O 1
ATOM 2246 N N . PRO B 1 16 ? -12.75 -5.402 18.375 1 90.06 16 PRO B N 1
ATOM 2247 C CA . PRO B 1 16 ? -12.5 -4.766 17.078 1 90.06 16 PRO B CA 1
ATOM 2248 C C . PRO B 1 16 ? -13.102 -5.539 15.906 1 90.06 16 PRO B C 1
ATOM 2250 O O . PRO B 1 16 ? -13.062 -6.773 15.898 1 90.06 16 PRO B O 1
ATOM 2253 N N . HIS B 1 17 ? -13.664 -4.863 15.008 1 89.56 17 HIS B N 1
ATOM 2254 C CA . HIS B 1 17 ? -14.359 -5.477 13.883 1 89.56 17 HIS B CA 1
ATOM 2255 C C . HIS B 1 17 ? -13.414 -6.359 13.07 1 89.56 17 HIS B C 1
ATOM 2257 O O . HIS B 1 17 ? -12.297 -5.953 12.758 1 89.56 17 HIS B O 1
ATOM 2263 N N . LYS B 1 18 ? -13.914 -7.566 12.812 1 81.5 18 LYS B N 1
ATOM 2264 C CA . LYS B 1 18 ? -13.211 -8.469 11.906 1 81.5 18 LYS B CA 1
ATOM 2265 C C . LYS B 1 18 ? -13.695 -8.289 10.477 1 81.5 18 LYS B C 1
ATOM 2267 O O . LYS B 1 18 ? -14.898 -8.359 10.203 1 81.5 18 LYS B O 1
ATOM 2272 N N . LEU B 1 19 ? -12.961 -7.902 9.586 1 77.19 19 LEU B N 1
ATOM 2273 C CA . LEU B 1 19 ? -13.406 -7.512 8.258 1 77.19 19 LEU B CA 1
ATOM 2274 C C . LEU B 1 19 ? -13.531 -8.727 7.344 1 77.19 19 LEU B C 1
ATOM 2276 O O . LEU B 1 19 ? -14.18 -8.664 6.301 1 77.19 19 LEU B O 1
ATOM 2280 N N . VAL B 1 20 ? -12.93 -9.883 7.621 1 81.88 20 VAL B N 1
ATOM 2281 C CA . VAL B 1 20 ? -13.102 -11.133 6.895 1 81.88 20 VAL B CA 1
ATOM 2282 C C . VAL B 1 20 ? -13.656 -12.203 7.828 1 81.88 20 VAL B C 1
ATOM 2284 O O . VAL B 1 20 ? -13.109 -12.438 8.906 1 81.88 20 VAL B O 1
ATOM 2287 N N . PRO B 1 21 ? -14.812 -12.828 7.273 1 82.31 21 PRO B N 1
ATOM 2288 C CA . PRO B 1 21 ? -15.344 -13.938 8.07 1 82.31 21 PRO B CA 1
ATOM 2289 C C . PRO B 1 21 ? -14.305 -15.023 8.336 1 82.31 21 PRO B C 1
ATOM 2291 O O . PRO B 1 21 ? -13.484 -15.32 7.469 1 82.31 21 PRO B O 1
ATOM 2294 N N . GLU B 1 22 ? -14.43 -15.633 9.453 1 86.5 22 GLU B N 1
ATOM 2295 C CA . GLU B 1 22 ? -13.414 -16.594 9.891 1 86.5 22 GLU B CA 1
ATOM 2296 C C . GLU B 1 22 ? -13.781 -18.016 9.477 1 86.5 22 GLU B C 1
ATOM 2298 O O . GLU B 1 22 ? -13.094 -18.969 9.852 1 86.5 22 GLU B O 1
ATOM 2303 N N . ASP B 1 23 ? -14.742 -18.125 8.672 1 91.5 23 ASP B N 1
ATOM 2304 C CA . ASP B 1 23 ? -15.062 -19.484 8.242 1 91.5 23 ASP B CA 1
ATOM 2305 C C . ASP B 1 23 ? -14.031 -20 7.254 1 91.5 23 ASP B C 1
ATOM 2307 O O . ASP B 1 23 ? -13.555 -19.25 6.395 1 91.5 23 ASP B O 1
ATOM 2311 N N . LEU B 1 24 ? -13.773 -21.266 7.371 1 93.31 24 LEU B N 1
ATOM 2312 C CA . LEU B 1 24 ? -12.68 -21.922 6.645 1 93.31 24 LEU B CA 1
ATOM 2313 C C . LEU B 1 24 ? -12.875 -21.766 5.137 1 93.31 24 LEU B C 1
ATOM 2315 O O . LEU B 1 24 ? -11.914 -21.547 4.402 1 93.31 24 LEU B O 1
ATOM 2319 N N . TYR B 1 25 ? -14.102 -21.922 4.699 1 93.81 25 TYR B N 1
ATOM 2320 C CA . TYR B 1 25 ? -14.375 -21.828 3.271 1 93.81 25 TYR B CA 1
ATOM 2321 C C . TYR B 1 25 ? -13.953 -20.469 2.729 1 93.81 25 TYR B C 1
ATOM 2323 O O . TYR B 1 25 ? -13.227 -20.391 1.733 1 93.81 25 TYR B O 1
ATOM 2331 N N . THR B 1 26 ? -14.344 -19.391 3.373 1 93.44 26 THR B N 1
ATOM 2332 C CA . THR B 1 26 ? -14 -18.047 2.949 1 93.44 26 THR B CA 1
ATOM 2333 C C . THR B 1 26 ? -12.492 -17.812 3.031 1 93.44 26 THR B C 1
ATOM 2335 O O . THR B 1 26 ? -11.898 -17.219 2.129 1 93.44 26 THR B O 1
ATOM 2338 N N . LEU B 1 27 ? -11.906 -18.359 4.062 1 94.62 27 LEU B N 1
ATOM 2339 C CA . LEU B 1 27 ? -10.469 -18.188 4.25 1 94.62 27 LEU B CA 1
ATOM 2340 C C . LEU B 1 27 ? -9.688 -18.875 3.135 1 94.62 27 LEU B C 1
ATOM 2342 O O . LEU B 1 27 ? -8.734 -18.312 2.604 1 94.62 27 LEU B O 1
ATOM 2346 N N . VAL B 1 28 ? -10.164 -19.984 2.764 1 94.44 28 VAL B N 1
ATOM 2347 C CA . VAL B 1 28 ? -9.469 -20.766 1.743 1 94.44 28 VAL B CA 1
ATOM 2348 C C . VAL B 1 28 ? -9.688 -20.125 0.371 1 94.44 28 VAL B C 1
ATOM 2350 O O . VAL B 1 28 ? -8.742 -19.938 -0.391 1 94.44 28 VAL B O 1
ATOM 2353 N N . VAL B 1 29 ? -10.898 -19.766 0.062 1 94.69 29 VAL B N 1
ATOM 2354 C CA . VAL B 1 29 ? -11.219 -19.203 -1.246 1 94.69 29 VAL B CA 1
ATOM 2355 C C . VAL B 1 29 ? -10.5 -17.875 -1.431 1 94.69 29 VAL B C 1
ATOM 2357 O O . VAL B 1 29 ? -9.836 -17.656 -2.445 1 94.69 29 VAL B O 1
ATOM 2360 N N . LYS B 1 30 ? -10.617 -16.984 -0.461 1 93.44 30 LYS B N 1
ATOM 2361 C CA . LYS B 1 30 ? -9.945 -15.695 -0.556 1 93.44 30 LYS B CA 1
ATOM 2362 C C . LYS B 1 30 ? -8.43 -15.859 -0.567 1 93.44 30 LYS B C 1
ATOM 2364 O O . LYS B 1 30 ? -7.73 -15.164 -1.302 1 93.44 30 LYS B O 1
ATOM 2369 N N . GLY B 1 31 ? -7.973 -16.781 0.238 1 93.75 31 GLY B N 1
ATOM 2370 C CA . GLY B 1 31 ? -6.539 -17 0.331 1 93.75 31 GLY B CA 1
ATOM 2371 C C . GLY B 1 31 ? -5.938 -17.547 -0.949 1 93.75 31 GLY B C 1
ATOM 2372 O O . GLY B 1 31 ? -4.863 -17.125 -1.37 1 93.75 31 GLY B O 1
ATOM 2373 N N . LEU B 1 32 ? -6.648 -18.422 -1.589 1 93.81 32 LEU B N 1
ATOM 2374 C CA . LEU B 1 32 ? -6.098 -19.109 -2.744 1 93.81 32 LEU B CA 1
ATOM 2375 C C . LEU B 1 32 ? -6.441 -18.375 -4.039 1 93.81 32 LEU B C 1
ATOM 2377 O O . LEU B 1 32 ? -5.57 -18.156 -4.879 1 93.81 32 LEU B O 1
ATOM 2381 N N . PHE B 1 33 ? -7.676 -17.906 -4.191 1 95.62 33 PHE B N 1
ATOM 2382 C CA . PHE B 1 33 ? -8.125 -17.469 -5.508 1 95.62 33 PHE B CA 1
ATOM 2383 C C . PHE B 1 33 ? -8.133 -15.953 -5.613 1 95.62 33 PHE B C 1
ATOM 2385 O O . PHE B 1 33 ? -8.156 -15.406 -6.715 1 95.62 33 PHE B O 1
ATOM 2392 N N . VAL B 1 34 ? -8.156 -15.258 -4.457 1 94.88 34 VAL B N 1
ATOM 2393 C CA . VAL B 1 34 ? -8.148 -13.805 -4.496 1 94.88 34 VAL B CA 1
ATOM 2394 C C . VAL B 1 34 ? -6.734 -13.281 -4.242 1 94.88 34 VAL B C 1
ATOM 2396 O O . VAL B 1 34 ? -6.164 -12.578 -5.078 1 94.88 34 VAL B O 1
ATOM 2399 N N . ARG B 1 35 ? -6.137 -13.766 -3.201 1 93.81 35 ARG B N 1
ATOM 2400 C CA . ARG B 1 35 ? -4.812 -13.297 -2.807 1 93.81 35 ARG B CA 1
ATOM 2401 C C . ARG B 1 35 ? -3.744 -13.797 -3.775 1 93.81 35 ARG B C 1
ATOM 2403 O O . ARG B 1 35 ? -2.838 -13.047 -4.148 1 93.81 35 ARG B O 1
ATOM 2410 N N . PHE B 1 36 ? -3.908 -15.047 -4.227 1 92.94 36 PHE B N 1
ATOM 2411 C CA . PHE B 1 36 ? -2.932 -15.641 -5.129 1 92.94 36 PHE B CA 1
ATOM 2412 C C . PHE B 1 36 ? -3.582 -16.016 -6.453 1 92.94 36 PHE B C 1
ATOM 2414 O O . PHE B 1 36 ? -3.438 -17.156 -6.926 1 92.94 36 PHE B O 1
ATOM 2421 N N . ASN B 1 37 ? -4.195 -15.055 -7.027 1 91.94 37 ASN B N 1
ATOM 2422 C CA . ASN B 1 37 ? -4.949 -15.297 -8.25 1 91.94 37 ASN B CA 1
ATOM 2423 C C . ASN B 1 37 ? -4.035 -15.688 -9.406 1 91.94 37 ASN B C 1
ATOM 2425 O O . ASN B 1 37 ? -4.48 -16.328 -10.367 1 91.94 37 ASN B O 1
ATOM 2429 N N . VAL B 1 38 ? -2.758 -15.398 -9.305 1 93.5 38 VAL B N 1
ATOM 2430 C CA . VAL B 1 38 ? -1.807 -15.75 -10.352 1 93.5 38 VAL B CA 1
ATOM 2431 C C . VAL B 1 38 ? -1.675 -17.266 -10.438 1 93.5 38 VAL B C 1
ATOM 2433 O O . VAL B 1 38 ? -1.317 -17.812 -11.492 1 93.5 38 VAL B O 1
ATOM 2436 N N . LEU B 1 39 ? -2.002 -17.969 -9.398 1 95.44 39 LEU B N 1
ATOM 2437 C CA . LEU B 1 39 ? -1.935 -19.422 -9.375 1 95.44 39 LEU B CA 1
ATOM 2438 C C . LEU B 1 39 ? -2.959 -20.031 -10.328 1 95.44 39 LEU B C 1
ATOM 2440 O O . LEU B 1 39 ? -2.721 -21.094 -10.914 1 95.44 39 LEU B O 1
ATOM 2444 N N . VAL B 1 40 ? -4.07 -19.344 -10.469 1 95.75 40 VAL B N 1
ATOM 2445 C CA . VAL B 1 40 ? -5.094 -19.812 -11.398 1 95.75 40 VAL B CA 1
ATOM 2446 C C . VAL B 1 40 ? -4.566 -19.75 -12.828 1 95.75 40 VAL B C 1
ATOM 2448 O O . VAL B 1 40 ? -4.707 -20.703 -13.594 1 95.75 40 VAL B O 1
ATOM 2451 N N . ALA B 1 41 ? -3.932 -18.703 -13.156 1 94.94 41 ALA B N 1
ATOM 2452 C CA . ALA B 1 41 ? -3.344 -18.547 -14.484 1 94.94 41 ALA B CA 1
ATOM 2453 C C . ALA B 1 41 ? -2.232 -19.578 -14.719 1 94.94 41 ALA B C 1
ATOM 2455 O O . ALA B 1 41 ? -2.139 -20.156 -15.797 1 94.94 41 ALA B O 1
ATOM 2456 N N . ALA B 1 42 ? -1.414 -19.75 -13.719 1 95.62 42 ALA B N 1
ATOM 2457 C CA . ALA B 1 42 ? -0.334 -20.734 -13.812 1 95.62 42 ALA B CA 1
ATOM 2458 C C . ALA B 1 42 ? -0.886 -22.141 -14.008 1 95.62 42 ALA B C 1
ATOM 2460 O O . ALA B 1 42 ? -0.348 -22.922 -14.797 1 95.62 42 ALA B O 1
ATOM 2461 N N . ALA B 1 43 ? -1.921 -22.453 -13.289 1 96.88 43 ALA B N 1
ATOM 2462 C CA . ALA B 1 43 ? -2.557 -23.75 -13.414 1 96.88 43 ALA B CA 1
ATOM 2463 C C . ALA B 1 43 ? -3.125 -23.953 -14.812 1 96.88 43 ALA B C 1
ATOM 2465 O O . ALA B 1 43 ? -3.018 -25.047 -15.383 1 96.88 43 ALA B O 1
ATOM 2466 N N . ALA B 1 44 ? -3.725 -22.969 -15.352 1 97 44 ALA B N 1
ATOM 2467 C CA . ALA B 1 44 ? -4.27 -23.047 -16.703 1 97 44 ALA B CA 1
ATOM 2468 C C . ALA B 1 44 ? -3.166 -23.312 -17.734 1 97 44 ALA B C 1
ATOM 2470 O O . ALA B 1 44 ? -3.322 -24.141 -18.625 1 97 44 ALA B O 1
ATOM 2471 N N . ALA B 1 45 ? -2.113 -22.594 -17.578 1 95.5 45 ALA B N 1
ATOM 2472 C CA . ALA B 1 45 ? -0.982 -22.797 -18.484 1 95.5 45 ALA B CA 1
ATOM 2473 C C . ALA B 1 45 ? -0.424 -24.219 -18.344 1 95.5 45 ALA B C 1
ATOM 2475 O O . ALA B 1 45 ? -0.165 -24.875 -19.359 1 95.5 45 ALA B O 1
ATOM 2476 N N . GLN B 1 46 ? -0.238 -24.656 -17.141 1 95.25 46 GLN B N 1
ATOM 2477 C CA . GLN B 1 46 ? 0.27 -26 -16.891 1 95.25 46 GLN B CA 1
ATOM 2478 C C . GLN B 1 46 ? -0.672 -27.047 -17.469 1 95.25 46 GLN B C 1
ATOM 2480 O O . GLN B 1 46 ? -0.224 -28.047 -18.031 1 95.25 46 GLN B O 1
ATOM 2485 N N . LEU B 1 47 ? -1.936 -26.844 -17.281 1 95.25 47 LEU B N 1
ATOM 2486 C CA . LEU B 1 47 ? -2.916 -27.766 -17.828 1 95.25 47 LEU B CA 1
ATOM 2487 C C . LEU B 1 47 ? -2.811 -27.844 -19.344 1 95.25 47 LEU B C 1
ATOM 2489 O O . LEU B 1 47 ? -2.861 -28.938 -19.922 1 95.25 47 LEU B O 1
ATOM 2493 N N . LEU B 1 48 ? -2.691 -26.703 -19.953 1 94.81 48 LEU B N 1
ATOM 2494 C CA . LEU B 1 48 ? -2.547 -26.672 -21.406 1 94.81 48 LEU B CA 1
ATOM 2495 C C . LEU B 1 48 ? -1.321 -27.453 -21.859 1 94.81 48 LEU B C 1
ATOM 2497 O O . LEU B 1 48 ? -1.384 -28.203 -22.844 1 94.81 48 LEU B O 1
ATOM 2501 N N . PHE B 1 49 ? -0.238 -27.312 -21.125 1 92.19 49 PHE B N 1
ATOM 2502 C CA . PHE B 1 49 ? 0.974 -28.062 -21.453 1 92.19 49 PHE B CA 1
ATOM 2503 C C . PHE B 1 49 ? 0.748 -29.562 -21.297 1 92.19 49 PHE B C 1
ATOM 2505 O O . PHE B 1 49 ? 1.22 -30.359 -22.125 1 92.19 49 PHE B O 1
ATOM 2512 N N . CYS B 1 50 ? 0.014 -29.938 -20.297 1 90.19 50 CYS B N 1
ATOM 2513 C CA . CYS B 1 50 ? -0.259 -31.344 -20.047 1 90.19 50 CYS B CA 1
ATOM 2514 C C . CYS B 1 50 ? -1.124 -31.938 -21.156 1 90.19 50 CYS B C 1
ATOM 2516 O O . CYS B 1 50 ? -1.007 -33.125 -21.484 1 90.19 50 CYS B O 1
ATOM 2518 N N . LEU B 1 51 ? -1.919 -31.109 -21.734 1 90.62 51 LEU B N 1
ATOM 2519 C CA . LEU B 1 51 ? -2.863 -31.594 -22.734 1 90.62 51 LEU B CA 1
ATOM 2520 C C . LEU B 1 51 ? -2.215 -31.641 -24.109 1 90.62 51 LEU B C 1
ATOM 2522 O O . LEU B 1 51 ? -2.574 -32.469 -24.938 1 90.62 51 LEU B O 1
ATOM 2526 N N . VAL B 1 52 ? -1.279 -30.781 -24.312 1 91.06 52 VAL B N 1
ATOM 2527 C CA . VAL B 1 52 ? -0.725 -30.641 -25.656 1 91.06 52 VAL B CA 1
ATOM 2528 C C . VAL B 1 52 ? 0.533 -31.484 -25.797 1 91.06 52 VAL B C 1
ATOM 2530 O O . VAL B 1 52 ? 0.773 -32.094 -26.844 1 91.06 52 VAL B O 1
ATOM 2533 N N . LEU B 1 53 ? 1.289 -31.562 -24.703 1 87.19 53 LEU B N 1
ATOM 2534 C CA . LEU B 1 53 ? 2.557 -32.281 -24.766 1 87.19 53 LEU B CA 1
ATOM 2535 C C . LEU B 1 53 ? 2.367 -33.75 -24.406 1 87.19 53 LEU B C 1
ATOM 2537 O O . LEU B 1 53 ? 1.432 -34.094 -23.688 1 87.19 53 LEU B O 1
ATOM 2541 N N . PRO B 1 54 ? 3.336 -34.531 -24.953 1 88 54 PRO B N 1
ATOM 2542 C CA . PRO B 1 54 ? 3.279 -35.938 -24.516 1 88 54 PRO B CA 1
ATOM 2543 C C . PRO B 1 54 ? 3.432 -36.094 -23.016 1 88 54 PRO B C 1
ATOM 2545 O O . PRO B 1 54 ? 3.998 -35.219 -22.344 1 88 54 PRO B O 1
ATOM 2548 N N . ASP B 1 55 ? 2.854 -37.094 -22.297 1 78.5 55 ASP B N 1
ATOM 2549 C CA . ASP B 1 55 ? 2.732 -37.281 -20.859 1 78.5 55 ASP B CA 1
ATOM 2550 C C . ASP B 1 55 ? 4.066 -37.062 -20.156 1 78.5 55 ASP B C 1
ATOM 2552 O O . ASP B 1 55 ? 4.117 -36.406 -19.109 1 78.5 55 ASP B O 1
ATOM 2556 N N . GLY B 1 56 ? 5.227 -37.469 -20.609 1 82.88 56 GLY B N 1
ATOM 2557 C CA . GLY B 1 56 ? 6.516 -37.312 -19.969 1 82.88 56 GLY B CA 1
ATOM 2558 C C . GLY B 1 56 ? 7.066 -35.906 -20.062 1 82.88 56 GLY B C 1
ATOM 2559 O O . GLY B 1 56 ? 7.965 -35.531 -19.297 1 82.88 56 GLY B O 1
ATOM 2560 N N . TYR B 1 57 ? 6.289 -35.062 -20.734 1 89.62 57 TYR B N 1
ATOM 2561 C CA . TYR B 1 57 ? 6.855 -33.75 -20.984 1 89.62 57 TYR B CA 1
ATOM 2562 C C . TYR B 1 57 ? 6.18 -32.688 -20.125 1 89.62 57 TYR B C 1
ATOM 2564 O O . TYR B 1 57 ? 6.578 -31.516 -20.141 1 89.62 57 TYR B O 1
ATOM 2572 N N . ALA B 1 58 ? 5.223 -33.031 -19.25 1 89.06 58 ALA B N 1
ATOM 2573 C CA . ALA B 1 58 ? 4.527 -32.125 -18.344 1 89.06 58 ALA B CA 1
ATOM 2574 C C . ALA B 1 58 ? 5.477 -31.562 -17.297 1 89.06 58 ALA B C 1
ATOM 2576 O O . ALA B 1 58 ? 5.184 -30.547 -16.656 1 89.06 58 ALA B O 1
ATOM 2577 N N . VAL B 1 59 ? 6.605 -32.188 -17.156 1 92.25 59 VAL B N 1
ATOM 2578 C CA . VAL B 1 59 ? 7.605 -31.797 -16.156 1 92.25 59 VAL B CA 1
ATOM 2579 C C . VAL B 1 59 ? 8.406 -30.609 -16.672 1 92.25 59 VAL B C 1
ATOM 2581 O O . VAL B 1 59 ? 9.031 -29.875 -15.883 1 92.25 59 VAL B O 1
ATOM 2584 N N . VAL B 1 60 ? 8.344 -30.312 -17.906 1 93.19 60 VAL B N 1
ATOM 2585 C CA . VAL B 1 60 ? 9.273 -29.391 -18.547 1 93.19 60 VAL B CA 1
ATOM 2586 C C . VAL B 1 60 ? 9 -27.953 -18.078 1 93.19 60 VAL B C 1
ATOM 2588 O O . VAL B 1 60 ? 9.914 -27.25 -17.641 1 93.19 60 VAL B O 1
ATOM 2591 N N . PRO B 1 61 ? 7.746 -27.484 -18.062 1 93.81 61 PRO B N 1
ATOM 2592 C CA . PRO B 1 61 ? 7.52 -26.094 -17.688 1 93.81 61 PRO B CA 1
ATOM 2593 C C . PRO B 1 61 ? 7.945 -25.781 -16.25 1 93.81 61 PRO B C 1
ATOM 2595 O O . PRO B 1 61 ? 8.727 -24.859 -16.031 1 93.81 61 PRO B O 1
ATOM 2598 N N . PRO B 1 62 ? 7.516 -26.562 -15.227 1 95.75 62 PRO B N 1
ATOM 2599 C CA . PRO B 1 62 ? 7.973 -26.25 -13.867 1 95.75 62 PRO B CA 1
ATOM 2600 C C . PRO B 1 62 ? 9.477 -26.438 -13.695 1 95.75 62 PRO B C 1
ATOM 2602 O O . PRO B 1 62 ? 10.125 -25.672 -12.977 1 95.75 62 PRO B O 1
ATOM 2605 N N . ALA B 1 63 ? 10.047 -27.422 -14.375 1 96.81 63 ALA B N 1
ATOM 2606 C CA . ALA B 1 63 ? 11.484 -27.656 -14.281 1 96.81 63 ALA B CA 1
ATOM 2607 C C . ALA B 1 63 ? 12.266 -26.5 -14.898 1 96.81 63 ALA B C 1
ATOM 2609 O O . ALA B 1 63 ? 13.273 -26.047 -14.352 1 96.81 63 ALA B O 1
ATOM 2610 N N . ALA B 1 64 ? 11.812 -26.078 -16.047 1 96.88 64 ALA B N 1
ATOM 2611 C CA . ALA B 1 64 ? 12.469 -24.969 -16.734 1 96.88 64 ALA B CA 1
ATOM 2612 C C . ALA B 1 64 ? 12.406 -23.688 -15.891 1 96.88 64 ALA B C 1
ATOM 2614 O O . ALA B 1 64 ? 13.391 -22.953 -15.789 1 96.88 64 ALA B O 1
ATOM 2615 N N . LEU B 1 65 ? 11.266 -23.391 -15.336 1 96.88 65 LEU B N 1
ATOM 2616 C CA . LEU B 1 65 ? 11.102 -22.203 -14.492 1 96.88 65 LEU B CA 1
ATOM 2617 C C . LEU B 1 65 ? 12.008 -22.281 -13.273 1 96.88 65 LEU B C 1
ATOM 2619 O O . LEU B 1 65 ? 12.672 -21.297 -12.93 1 96.88 65 LEU B O 1
ATOM 2623 N N . LEU B 1 66 ? 12.062 -23.453 -12.625 1 97.56 66 LEU B N 1
ATOM 2624 C CA . LEU B 1 66 ? 12.883 -23.625 -11.43 1 97.56 66 LEU B CA 1
ATOM 2625 C C . LEU B 1 66 ? 14.367 -23.547 -11.773 1 97.56 66 LEU B C 1
ATOM 2627 O O . LEU B 1 66 ? 15.164 -23.016 -11 1 97.56 66 LEU B O 1
ATOM 2631 N N . LEU B 1 67 ? 14.688 -24.109 -12.93 1 97.81 67 LEU B N 1
ATOM 2632 C CA . LEU B 1 67 ? 16.078 -24.016 -13.367 1 97.81 67 LEU B CA 1
ATOM 2633 C C . LEU B 1 67 ? 16.469 -22.562 -13.633 1 97.81 67 LEU B C 1
ATOM 2635 O O . LEU B 1 67 ? 17.562 -22.141 -13.25 1 97.81 67 LEU B O 1
ATOM 2639 N N . ALA B 1 68 ? 15.586 -21.891 -14.328 1 97.12 68 ALA B N 1
ATOM 2640 C CA . ALA B 1 68 ? 15.844 -20.469 -14.578 1 97.12 68 ALA B CA 1
ATOM 2641 C C . ALA B 1 68 ? 16.016 -19.703 -13.273 1 97.12 68 ALA B C 1
ATOM 2643 O O . ALA B 1 68 ? 16.953 -18.906 -13.125 1 97.12 68 ALA B O 1
ATOM 2644 N N . PHE B 1 69 ? 15.203 -19.922 -12.305 1 97.06 69 PHE B N 1
ATOM 2645 C CA . PHE B 1 69 ? 15.289 -19.266 -11 1 97.06 69 PHE B CA 1
ATOM 2646 C C . PHE B 1 69 ? 16.594 -19.641 -10.297 1 97.06 69 PHE B C 1
ATOM 2648 O O . PHE B 1 69 ? 17.312 -18.75 -9.82 1 97.06 69 PHE B O 1
ATOM 2655 N N . ALA B 1 70 ? 16.844 -20.922 -10.281 1 96.62 70 ALA B N 1
ATOM 2656 C CA . ALA B 1 70 ? 18.062 -21.391 -9.617 1 96.62 70 ALA B CA 1
ATOM 2657 C C . ALA B 1 70 ? 19.312 -20.781 -10.25 1 96.62 70 ALA B C 1
ATOM 2659 O O . ALA B 1 70 ? 20.25 -20.406 -9.547 1 96.62 70 ALA B O 1
ATOM 2660 N N . THR B 1 71 ? 19.281 -20.75 -11.539 1 95.38 71 THR B N 1
ATOM 2661 C CA . THR B 1 71 ? 20.438 -20.203 -12.258 1 95.38 71 THR B CA 1
ATOM 2662 C C . THR B 1 71 ? 20.625 -18.734 -11.922 1 95.38 71 THR B C 1
ATOM 2664 O O . THR B 1 71 ? 21.734 -18.312 -11.578 1 95.38 71 THR B O 1
ATOM 2667 N N . THR B 1 72 ? 19.547 -17.984 -11.938 1 93.31 72 THR B N 1
ATOM 2668 C CA . THR B 1 72 ? 19.656 -16.562 -11.641 1 93.31 72 THR B CA 1
ATOM 2669 C C . THR B 1 72 ? 20.062 -16.359 -10.18 1 93.31 72 THR B C 1
ATOM 2671 O O . THR B 1 72 ? 20.906 -15.508 -9.875 1 93.31 72 THR B O 1
ATOM 2674 N N . ALA B 1 73 ? 19.516 -17.125 -9.32 1 93 73 ALA B N 1
ATOM 2675 C CA . ALA B 1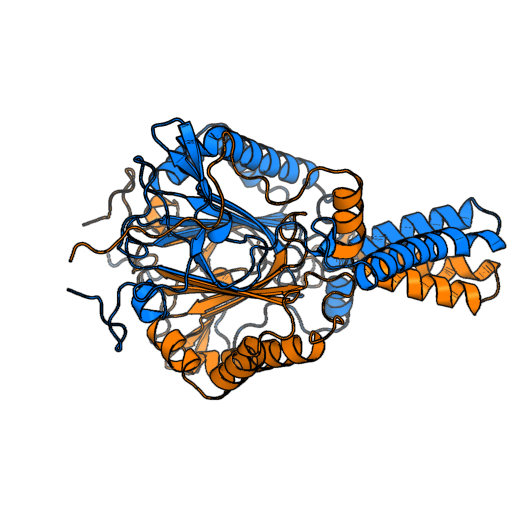 73 ? 19.797 -17 -7.895 1 93 73 ALA B CA 1
ATOM 2676 C C . ALA B 1 73 ? 21.266 -17.359 -7.602 1 93 73 ALA B C 1
ATOM 2678 O O . ALA B 1 73 ? 21.938 -16.656 -6.844 1 93 73 ALA B O 1
ATOM 2679 N N . LEU B 1 74 ? 21.75 -18.422 -8.242 1 92.44 74 LEU B N 1
ATOM 2680 C CA . LEU B 1 74 ? 23.094 -18.906 -7.984 1 92.44 74 LEU B CA 1
ATOM 2681 C C . LEU B 1 74 ? 24.141 -17.984 -8.609 1 92.44 74 LEU B C 1
ATOM 2683 O O . LEU B 1 74 ? 25.156 -17.688 -7.984 1 92.44 74 LEU B O 1
ATOM 2687 N N . VAL B 1 75 ? 23.859 -17.578 -9.766 1 89.88 75 VAL B N 1
ATOM 2688 C CA . VAL B 1 75 ? 24.812 -16.734 -10.477 1 89.88 75 VAL B CA 1
ATOM 2689 C C . VAL B 1 75 ? 25.062 -15.445 -9.68 1 89.88 75 VAL B C 1
ATOM 2691 O O . VAL B 1 75 ? 26.203 -15.039 -9.492 1 89.88 75 VAL B O 1
ATOM 2694 N N . HIS B 1 76 ? 24.078 -14.883 -9.172 1 87.62 76 HIS B N 1
ATOM 2695 C CA . HIS B 1 76 ? 24.234 -13.586 -8.523 1 87.62 76 HIS B CA 1
ATOM 2696 C C . HIS B 1 76 ? 24.625 -13.742 -7.051 1 87.62 76 HIS B C 1
ATOM 2698 O O . HIS B 1 76 ? 25.109 -12.805 -6.426 1 87.62 76 HIS B O 1
ATOM 2704 N N . ARG B 1 77 ? 24.422 -14.922 -6.543 1 85.19 77 ARG B N 1
ATOM 2705 C CA . ARG B 1 77 ? 24.969 -15.203 -5.223 1 85.19 77 ARG B CA 1
ATOM 2706 C C . ARG B 1 77 ? 26.484 -15.359 -5.277 1 85.19 77 ARG B C 1
ATOM 2708 O O . ARG B 1 77 ? 27.188 -14.922 -4.367 1 85.19 77 ARG B O 1
ATOM 2715 N N . LEU B 1 78 ? 26.906 -15.938 -6.379 1 84.88 78 LEU B N 1
ATOM 2716 C CA . LEU B 1 78 ? 28.312 -16.266 -6.512 1 84.88 78 LEU B CA 1
ATOM 2717 C C . LEU B 1 78 ? 29.094 -15.117 -7.145 1 84.88 78 LEU B C 1
ATOM 2719 O O . LEU B 1 78 ? 30.312 -15.055 -7.027 1 84.88 78 LEU B O 1
ATOM 2723 N N . ALA B 1 79 ? 28.328 -14.312 -7.832 1 77.31 79 ALA B N 1
ATOM 2724 C CA . ALA B 1 79 ? 29.016 -13.203 -8.492 1 77.31 79 ALA B CA 1
ATOM 2725 C C . ALA B 1 79 ? 29.391 -12.117 -7.488 1 77.31 79 ALA B C 1
ATOM 2727 O O . ALA B 1 79 ? 28.688 -11.914 -6.488 1 77.31 79 ALA B O 1
ATOM 2728 N N . PRO B 1 80 ? 30.5 -11.578 -7.715 1 66 80 PRO B N 1
ATOM 2729 C CA . PRO B 1 80 ? 30.828 -10.438 -6.867 1 66 80 PRO B CA 1
ATOM 2730 C C . PRO B 1 80 ? 29.766 -9.344 -6.898 1 66 80 PRO B C 1
ATOM 2732 O O . PRO B 1 80 ? 29.031 -9.227 -7.875 1 66 80 PRO B O 1
ATOM 2735 N N . ALA B 1 81 ? 29.5 -8.836 -5.801 1 58.03 81 ALA B N 1
ATOM 2736 C CA . ALA B 1 81 ? 28.484 -7.805 -5.594 1 58.03 81 ALA B CA 1
ATOM 2737 C C . ALA B 1 81 ? 28.484 -6.789 -6.734 1 58.03 81 ALA B C 1
ATOM 2739 O O . ALA B 1 81 ? 29.406 -5.973 -6.84 1 58.03 81 ALA B O 1
ATOM 2740 N N . THR B 1 82 ? 28.203 -7.277 -7.879 1 58.59 82 THR B N 1
ATOM 2741 C CA . THR B 1 82 ? 28.266 -6.344 -9 1 58.59 82 THR B CA 1
ATOM 2742 C C . THR B 1 82 ? 26.953 -5.57 -9.117 1 58.59 82 THR B C 1
ATOM 2744 O O . THR B 1 82 ? 25.938 -5.977 -8.555 1 58.59 82 THR B O 1
ATOM 2747 N N . SER B 1 83 ? 27.016 -4.32 -9.688 1 61.78 83 SER B N 1
ATOM 2748 C CA . SER B 1 83 ? 25.953 -3.375 -10.031 1 61.78 83 SER B CA 1
ATOM 2749 C C . SER B 1 83 ? 24.906 -4.02 -10.938 1 61.78 83 SER B C 1
ATOM 2751 O O . SER B 1 83 ? 23.828 -3.455 -11.148 1 61.78 83 SER B O 1
ATOM 2753 N N . ARG B 1 84 ? 25.109 -5.484 -11.203 1 78.69 84 ARG B N 1
ATOM 2754 C CA . ARG B 1 84 ? 24.203 -6.051 -12.203 1 78.69 84 ARG B CA 1
ATOM 2755 C C . ARG B 1 84 ? 23.25 -7.062 -11.57 1 78.69 84 ARG B C 1
ATOM 2757 O O . ARG B 1 84 ? 22.547 -7.777 -12.281 1 78.69 84 ARG B O 1
ATOM 2764 N N . ASP B 1 85 ? 23.25 -7.008 -10.312 1 89.62 85 ASP B N 1
ATOM 2765 C CA . ASP B 1 85 ? 22.328 -7.926 -9.664 1 89.62 85 ASP B CA 1
ATOM 2766 C C . ASP B 1 85 ? 20.891 -7.418 -9.773 1 89.62 85 ASP B C 1
ATOM 2768 O O . ASP B 1 85 ? 20.531 -6.406 -9.172 1 89.62 85 ASP B O 1
ATOM 2772 N N . PRO B 1 86 ? 20.047 -8.117 -10.57 1 91.94 86 PRO B N 1
ATOM 2773 C CA . PRO B 1 86 ? 18.672 -7.637 -10.758 1 91.94 86 PRO B CA 1
ATOM 2774 C C . PRO B 1 86 ? 17.875 -7.57 -9.453 1 91.94 86 PRO B C 1
ATOM 2776 O O . PRO B 1 86 ? 16.953 -6.766 -9.328 1 91.94 86 PRO B O 1
ATOM 2779 N N . TYR B 1 87 ? 18.266 -8.32 -8.5 1 93 87 TYR B N 1
ATOM 2780 C CA . TYR B 1 87 ? 17.547 -8.367 -7.23 1 93 87 TYR B CA 1
ATOM 2781 C C . TYR B 1 87 ? 17.891 -7.156 -6.367 1 93 87 TYR B C 1
ATOM 2783 O O . TYR B 1 87 ? 17.125 -6.801 -5.461 1 93 87 TYR B O 1
ATOM 2791 N N . MET B 1 88 ? 19.016 -6.5 -6.609 1 91.94 88 MET B N 1
ATOM 2792 C CA . MET B 1 88 ? 19.484 -5.352 -5.836 1 91.94 88 MET B CA 1
ATOM 2793 C C . MET B 1 88 ? 19.391 -4.07 -6.66 1 91.94 88 MET B C 1
ATOM 2795 O O . MET B 1 88 ? 19.781 -2.998 -6.191 1 91.94 88 MET B O 1
ATOM 2799 N N . ALA B 1 89 ? 18.875 -4.262 -7.863 1 91.06 89 ALA B N 1
ATOM 2800 C CA . ALA B 1 89 ? 18.828 -3.121 -8.773 1 91.06 89 ALA B CA 1
ATOM 2801 C C . ALA B 1 89 ? 18.047 -1.958 -8.164 1 91.06 89 ALA B C 1
ATOM 2803 O O . ALA B 1 89 ? 16.906 -2.127 -7.73 1 91.06 89 ALA B O 1
ATOM 2804 N N . GLY B 1 90 ? 18.734 -0.792 -8.07 1 91.06 90 GLY B N 1
ATOM 2805 C CA . GLY B 1 90 ? 18.078 0.425 -7.641 1 91.06 90 GLY B CA 1
ATOM 2806 C C . GLY B 1 90 ? 18.234 0.699 -6.156 1 91.06 90 GLY B C 1
ATOM 2807 O O . GLY B 1 90 ? 17.828 1.761 -5.672 1 91.06 90 GLY B O 1
ATOM 2808 N N . VAL B 1 91 ? 18.812 -0.209 -5.371 1 94.75 91 VAL B N 1
ATOM 2809 C CA . VAL B 1 91 ? 18.969 -0.009 -3.938 1 94.75 91 VAL B CA 1
ATOM 2810 C C . VAL B 1 91 ? 19.891 1.183 -3.68 1 94.75 91 VAL B C 1
ATOM 2812 O O . VAL B 1 91 ? 20.953 1.293 -4.289 1 94.75 91 VAL B O 1
ATOM 2815 N N . VAL B 1 92 ? 19.469 2.076 -2.906 1 95.75 92 VAL B N 1
ATOM 2816 C CA . VAL B 1 92 ? 20.281 3.188 -2.424 1 95.75 92 VAL B CA 1
ATOM 2817 C C . VAL B 1 92 ? 20.922 2.82 -1.083 1 95.75 92 VAL B C 1
ATOM 2819 O O . VAL B 1 92 ? 20.234 2.746 -0.065 1 95.75 92 VAL B O 1
ATOM 2822 N N . PRO B 1 93 ? 22.234 2.59 -1.078 1 95.44 93 PRO B N 1
ATOM 2823 C CA . PRO B 1 93 ? 22.875 2.104 0.145 1 95.44 93 PRO B CA 1
ATOM 2824 C C . PRO B 1 93 ? 22.891 3.146 1.261 1 95.44 93 PRO B C 1
ATOM 2826 O O . PRO B 1 93 ? 22.984 4.348 0.989 1 95.44 93 PRO B O 1
ATOM 2829 N N . GLY B 1 94 ? 22.781 2.631 2.479 1 96.88 94 GLY B N 1
ATOM 2830 C CA . GLY B 1 94 ? 22.891 3.486 3.65 1 96.88 94 GLY B CA 1
ATOM 2831 C C . GLY B 1 94 ? 21.562 4.121 4.035 1 96.88 94 GLY B C 1
ATOM 2832 O O . GLY B 1 94 ? 20.5 3.676 3.598 1 96.88 94 GLY B O 1
ATOM 2833 N N . ARG B 1 95 ? 21.641 5.086 4.941 1 97.56 95 ARG B N 1
ATOM 2834 C CA . ARG B 1 95 ? 20.438 5.75 5.457 1 97.56 95 ARG B CA 1
ATOM 2835 C C . ARG B 1 95 ? 20.141 7.012 4.656 1 97.56 95 ARG B C 1
ATOM 2837 O O . ARG B 1 95 ? 21.031 7.809 4.375 1 97.56 95 ARG B O 1
ATOM 2844 N N . ALA B 1 96 ? 18.906 7.113 4.27 1 98.44 96 ALA B N 1
ATOM 2845 C CA . ALA B 1 96 ? 18.422 8.273 3.525 1 98.44 96 ALA B CA 1
ATOM 2846 C C . ALA B 1 96 ? 17.094 8.758 4.082 1 98.44 96 ALA B C 1
ATOM 2848 O O . ALA B 1 96 ? 16.406 8.023 4.801 1 98.44 96 ALA B O 1
ATOM 2849 N N . THR B 1 97 ? 16.766 9.938 3.898 1 98.5 97 THR B N 1
ATOM 2850 C CA . THR B 1 97 ? 15.477 10.539 4.227 1 98.5 97 THR B CA 1
ATOM 2851 C C . THR B 1 97 ? 14.969 11.391 3.064 1 98.5 97 THR B C 1
ATOM 2853 O O . THR B 1 97 ? 15.75 11.828 2.219 1 98.5 97 THR B O 1
ATOM 2856 N N . ALA B 1 98 ? 13.727 11.531 2.963 1 98.62 98 ALA B N 1
ATOM 2857 C CA . ALA B 1 98 ? 13.148 12.281 1.852 1 98.62 98 ALA B CA 1
ATOM 2858 C C . ALA B 1 98 ? 12.961 13.75 2.221 1 98.62 98 ALA B C 1
ATOM 2860 O O . ALA B 1 98 ? 12.344 14.07 3.244 1 98.62 98 ALA B O 1
ATOM 2861 N N . GLN B 1 99 ? 13.523 14.648 1.473 1 98.12 99 GLN B N 1
ATOM 2862 C CA . GLN B 1 99 ? 13.32 16.094 1.517 1 98.12 99 GLN B CA 1
ATOM 2863 C C . GLN B 1 99 ? 12.891 16.625 0.153 1 98.12 99 GLN B C 1
ATOM 2865 O O . GLN B 1 99 ? 13.406 16.188 -0.88 1 98.12 99 GLN B O 1
ATOM 2870 N N . ILE B 1 100 ? 11.906 17.469 0.106 1 97.12 100 ILE B N 1
ATOM 2871 C CA . ILE B 1 100 ? 11.43 18.031 -1.154 1 97.12 100 ILE B CA 1
ATOM 2872 C C . ILE B 1 100 ? 12.328 19.188 -1.571 1 97.12 100 ILE B C 1
ATOM 2874 O O . ILE B 1 100 ? 12.492 20.156 -0.818 1 97.12 100 ILE B O 1
ATOM 2878 N N . PRO B 1 101 ? 12.914 19.125 -2.693 1 95.94 101 PRO B N 1
ATOM 2879 C CA . PRO B 1 101 ? 13.789 20.219 -3.123 1 95.94 101 PRO B CA 1
ATOM 2880 C C . PRO B 1 101 ? 13.023 21.5 -3.455 1 95.94 101 PRO B C 1
ATOM 2882 O O . PRO B 1 101 ? 11.867 21.438 -3.877 1 95.94 101 PRO B O 1
ATOM 2885 N N . SER B 1 102 ? 13.703 22.609 -3.303 1 93.44 102 SER B N 1
ATOM 2886 C CA . SER B 1 102 ? 13.148 23.891 -3.713 1 93.44 102 SER B CA 1
ATOM 2887 C C . SER B 1 102 ? 13.234 24.078 -5.223 1 93.44 102 SER B C 1
ATOM 2889 O O . SER B 1 102 ? 13.898 23.297 -5.914 1 93.44 102 SER B O 1
ATOM 2891 N N . ALA B 1 103 ? 12.531 25.094 -5.699 1 91.19 103 ALA B N 1
ATOM 2892 C CA . ALA B 1 103 ? 12.578 25.422 -7.121 1 91.19 103 ALA B CA 1
ATOM 2893 C C . ALA B 1 103 ? 14 25.75 -7.562 1 91.19 103 ALA B C 1
ATOM 2895 O O . ALA B 1 103 ? 14.367 25.547 -8.719 1 91.19 103 ALA B O 1
ATOM 2896 N N . ALA B 1 104 ? 14.812 26.203 -6.625 1 92.38 104 ALA B N 1
ATOM 2897 C CA . ALA B 1 104 ? 16.188 26.594 -6.922 1 92.38 104 ALA B CA 1
ATOM 2898 C C . ALA B 1 104 ? 17.109 25.375 -6.992 1 92.38 104 ALA B C 1
ATOM 2900 O O . ALA B 1 104 ? 18.297 25.5 -7.273 1 92.38 104 ALA B O 1
ATOM 2901 N N . GLY B 1 105 ? 16.578 24.234 -6.652 1 92.44 105 GLY B N 1
ATOM 2902 C CA . GLY B 1 105 ? 17.375 23.016 -6.758 1 92.44 105 GLY B CA 1
ATOM 2903 C C . GLY B 1 105 ? 18.188 22.719 -5.516 1 92.44 105 GLY B C 1
ATOM 2904 O O . GLY B 1 105 ? 19.25 22.094 -5.598 1 92.44 105 GLY B O 1
ATOM 2905 N N . THR B 1 106 ? 17.734 23.25 -4.434 1 93.62 106 THR B N 1
ATOM 2906 C CA . THR B 1 106 ? 18.406 23 -3.166 1 93.62 106 THR B CA 1
ATOM 2907 C C . THR B 1 106 ? 17.438 22.391 -2.158 1 93.62 106 THR B C 1
ATOM 2909 O O . THR B 1 106 ? 16.219 22.531 -2.289 1 93.62 106 THR B O 1
ATOM 2912 N N . PHE B 1 107 ? 17.922 21.688 -1.168 1 95.31 107 PHE B N 1
ATOM 2913 C CA . PHE B 1 107 ? 17.078 21.047 -0.166 1 95.31 107 PHE B CA 1
ATOM 2914 C C . PHE B 1 107 ? 16.984 21.891 1.092 1 95.31 107 PHE B C 1
ATOM 2916 O O . PHE B 1 107 ? 16.094 21.688 1.923 1 95.31 107 PHE B O 1
ATOM 2923 N N . GLY B 1 108 ? 17.844 22.891 1.206 1 92.44 108 GLY B N 1
ATOM 2924 C CA . GLY B 1 108 ? 17.859 23.703 2.412 1 92.44 108 GLY B CA 1
ATOM 2925 C C . GLY B 1 108 ? 18.328 22.938 3.641 1 92.44 108 GLY B C 1
ATOM 2926 O O . GLY B 1 108 ? 18.609 21.734 3.562 1 92.44 108 GLY B O 1
ATOM 2927 N N . PRO B 1 109 ? 18.344 23.562 4.816 1 93 109 PRO B N 1
ATOM 2928 C CA . PRO B 1 109 ? 18.844 22.938 6.043 1 93 109 PRO B CA 1
ATOM 2929 C C . PRO B 1 109 ? 17.734 22.516 6.992 1 93 109 PRO B C 1
ATOM 2931 O O . PRO B 1 109 ? 18 21.922 8.039 1 93 109 PRO B O 1
ATOM 2934 N N . THR B 1 110 ? 16.438 22.844 6.648 1 93.31 110 THR B N 1
ATOM 2935 C CA . THR B 1 110 ? 15.328 22.578 7.555 1 93.31 110 THR B CA 1
ATOM 2936 C C . THR B 1 110 ? 14.547 21.344 7.102 1 93.31 110 THR B C 1
ATOM 2938 O O . THR B 1 110 ? 14.07 21.281 5.969 1 93.31 110 THR B O 1
ATOM 2941 N N . PRO B 1 111 ? 14.398 20.391 8 1 95.38 111 PRO B N 1
ATOM 2942 C CA . PRO B 1 111 ? 13.672 19.188 7.625 1 95.38 111 PRO B CA 1
ATOM 2943 C C . PRO B 1 111 ? 12.195 19.438 7.332 1 95.38 111 PRO B C 1
ATOM 2945 O O . PRO B 1 111 ? 11.562 20.266 8 1 95.38 111 PRO B O 1
ATOM 2948 N N . ALA B 1 112 ? 11.68 18.734 6.301 1 95.75 112 ALA B N 1
ATOM 2949 C CA . ALA B 1 112 ? 10.258 18.688 5.98 1 95.75 112 ALA B CA 1
ATOM 2950 C C . ALA B 1 112 ? 9.688 20.094 5.84 1 95.75 112 ALA B C 1
ATOM 2952 O O . ALA B 1 112 ? 8.633 20.406 6.406 1 95.75 112 ALA B O 1
ATOM 2953 N N . GLU B 1 113 ? 10.305 21.016 5.18 1 91.5 113 GLU B N 1
ATOM 2954 C CA . GLU B 1 113 ? 9.961 22.438 5.133 1 91.5 113 GLU B CA 1
ATOM 2955 C C . GLU B 1 113 ? 8.672 22.672 4.344 1 91.5 113 GLU B C 1
ATOM 2957 O O . GLU B 1 113 ? 7.762 23.344 4.824 1 91.5 113 GLU B O 1
ATOM 2962 N N . PRO B 1 114 ? 8.602 22.188 3.023 1 94.69 114 PRO B N 1
ATOM 2963 C CA . PRO B 1 114 ? 7.254 22.312 2.461 1 94.69 114 PRO B CA 1
ATOM 2964 C C . PRO B 1 114 ? 6.332 21.156 2.854 1 94.69 114 PRO B C 1
ATOM 2966 O O . PRO B 1 114 ? 6.793 20.031 3.041 1 94.69 114 PRO B O 1
ATOM 2969 N N . GLY B 1 115 ? 5.051 21.547 3.037 1 96.75 115 GLY B N 1
ATOM 2970 C CA . GLY B 1 115 ? 4.066 20.5 3.246 1 96.75 115 GLY B CA 1
ATOM 2971 C C . GLY B 1 115 ? 3.801 19.672 2.002 1 96.75 115 GLY B C 1
ATOM 2972 O O . GLY B 1 115 ? 4.402 19.906 0.953 1 96.75 115 GLY B O 1
ATOM 2973 N N . LEU B 1 116 ? 2.961 18.719 2.146 1 98.25 116 LEU B N 1
ATOM 2974 C CA . LEU B 1 116 ? 2.57 17.859 1.032 1 98.25 116 LEU B CA 1
ATOM 2975 C C . LEU B 1 116 ? 1.199 17.234 1.277 1 98.25 116 LEU B C 1
ATOM 2977 O O . LEU B 1 116 ? 0.579 17.484 2.314 1 98.25 116 LEU B O 1
ATOM 2981 N N . VAL B 1 117 ? 0.688 16.516 0.301 1 98.5 117 VAL B N 1
ATOM 2982 C CA . VAL B 1 117 ? -0.567 15.781 0.418 1 98.5 117 VAL B CA 1
ATOM 2983 C C . VAL B 1 117 ? -0.341 14.312 0.072 1 98.5 117 VAL B C 1
ATOM 2985 O O . VAL B 1 117 ? 0.257 13.992 -0.959 1 98.5 117 VAL B O 1
ATOM 2988 N N . VAL B 1 118 ? -0.65 13.43 0.96 1 98.81 118 VAL B N 1
ATOM 2989 C CA . VAL B 1 118 ? -0.703 12 0.668 1 98.81 118 VAL B CA 1
ATOM 2990 C C . VAL B 1 118 ? -2.082 11.633 0.127 1 98.81 118 VAL B C 1
ATOM 2992 O O . VAL B 1 118 ? -3.1 11.891 0.775 1 98.81 118 VAL B O 1
ATOM 2995 N N . PHE B 1 119 ? -2.143 11.102 -1.071 1 98.62 119 PHE B N 1
ATOM 2996 C CA . PHE B 1 119 ? -3.396 10.773 -1.74 1 98.62 119 PHE B CA 1
ATOM 2997 C C . PHE B 1 119 ? -3.43 9.305 -2.137 1 98.62 119 PHE B C 1
ATOM 2999 O O . PHE B 1 119 ? -2.625 8.859 -2.955 1 98.62 119 PHE B O 1
ATOM 3006 N N . ASN B 1 120 ? -4.32 8.531 -1.522 1 98.31 120 ASN B N 1
ATOM 3007 C CA . ASN B 1 120 ? -4.586 7.152 -1.912 1 98.31 120 ASN B CA 1
ATOM 3008 C C . ASN B 1 120 ? -5.773 7.055 -2.865 1 98.31 120 ASN B C 1
ATOM 3010 O O . ASN B 1 120 ? -6.832 7.633 -2.607 1 98.31 120 ASN B O 1
ATOM 3014 N N . LEU B 1 121 ? -5.57 6.391 -3.947 1 97.62 121 LEU B N 1
ATOM 3015 C CA . LEU B 1 121 ? -6.609 6.055 -4.914 1 97.62 121 LEU B CA 1
ATOM 3016 C C . LEU B 1 121 ? -6.648 4.555 -5.172 1 97.62 121 LEU B C 1
ATOM 3018 O O . LEU B 1 121 ? -5.648 3.963 -5.582 1 97.62 121 LEU B O 1
ATOM 3022 N N . GLY B 1 122 ? -7.793 3.988 -4.957 1 97.56 122 GLY B N 1
ATOM 3023 C CA . GLY B 1 122 ? -7.797 2.537 -5.043 1 97.56 122 GLY B CA 1
ATOM 3024 C C . GLY B 1 122 ? -9.055 1.981 -5.688 1 97.56 122 GLY B C 1
ATOM 3025 O O . GLY B 1 122 ? -10.055 2.691 -5.828 1 97.56 122 GLY B O 1
ATOM 3026 N N . ILE B 1 123 ? -9 0.745 -6.094 1 98.31 123 ILE B N 1
ATOM 3027 C CA . ILE B 1 123 ? -10.094 -0.04 -6.66 1 98.31 123 ILE B CA 1
ATOM 3028 C C . ILE B 1 123 ? -10.086 -1.444 -6.059 1 98.31 123 ILE B C 1
ATOM 3030 O O . ILE B 1 123 ? -9.023 -1.981 -5.734 1 98.31 123 ILE B O 1
ATOM 3034 N N . GLN B 1 124 ? -11.242 -1.983 -5.805 1 98.06 124 GLN B N 1
ATOM 3035 C CA . GLN B 1 124 ? -11.391 -3.346 -5.305 1 98.06 124 GLN B CA 1
ATOM 3036 C C . GLN B 1 124 ? -12.18 -4.211 -6.281 1 98.06 124 GLN B C 1
ATOM 3038 O O . GLN B 1 124 ? -13.203 -3.773 -6.82 1 98.06 124 GLN B O 1
ATOM 3043 N N . TRP B 1 125 ? -11.672 -5.371 -6.539 1 97.69 125 TRP B N 1
ATOM 3044 C CA . TRP B 1 125 ? -12.336 -6.367 -7.371 1 97.69 125 TRP B CA 1
ATOM 3045 C C . TRP B 1 125 ? -12.969 -7.457 -6.516 1 97.69 125 TRP B C 1
ATOM 3047 O O . TRP B 1 125 ? -12.375 -8.523 -6.309 1 97.69 125 TRP B O 1
ATOM 3057 N N . ASN B 1 126 ? -14.18 -7.223 -6.059 1 95.75 126 ASN B N 1
ATOM 3058 C CA . ASN B 1 126 ? -14.867 -8.172 -5.188 1 95.75 126 ASN B CA 1
ATOM 3059 C C . ASN B 1 126 ? -15.672 -9.188 -5.992 1 95.75 126 ASN B C 1
ATOM 3061 O O . ASN B 1 126 ? -16.891 -9.266 -5.844 1 95.75 126 ASN B O 1
ATOM 3065 N N . HIS B 1 127 ? -14.945 -9.922 -6.773 1 95.38 127 HIS B N 1
ATOM 3066 C CA . HIS B 1 127 ? -15.484 -10.898 -7.715 1 95.38 127 HIS B CA 1
ATOM 3067 C C . HIS B 1 127 ? -14.477 -12 -8 1 95.38 127 HIS B C 1
ATOM 3069 O O . HIS B 1 127 ? -13.266 -11.766 -7.992 1 95.38 127 HIS B O 1
ATOM 3075 N N . ALA B 1 128 ? -14.961 -13.156 -8.281 1 94.88 128 ALA B N 1
ATOM 3076 C CA . ALA B 1 128 ? -14.094 -14.312 -8.516 1 94.88 128 ALA B CA 1
ATOM 3077 C C . ALA B 1 128 ? -13.156 -14.055 -9.688 1 94.88 128 ALA B C 1
ATOM 3079 O O . ALA B 1 128 ? -12.016 -14.531 -9.695 1 94.88 128 ALA B O 1
ATOM 3080 N N . LEU B 1 129 ? -13.586 -13.289 -10.68 1 95.38 129 LEU B N 1
ATOM 3081 C CA . LEU B 1 129 ? -12.789 -13.109 -11.891 1 95.38 129 LEU B CA 1
ATOM 3082 C C . LEU B 1 129 ? -11.867 -11.898 -11.766 1 95.38 129 LEU B C 1
ATOM 3084 O O . LEU B 1 129 ? -11.219 -11.508 -12.734 1 95.38 129 LEU B O 1
ATOM 3088 N N . GLY B 1 130 ? -11.836 -11.258 -10.625 1 95.56 130 GLY B N 1
ATOM 3089 C CA . GLY B 1 130 ? -10.969 -10.109 -10.438 1 95.56 130 GLY B CA 1
ATOM 3090 C C . GLY B 1 130 ? -11.195 -9.016 -11.469 1 95.56 130 GLY B C 1
ATOM 3091 O O . GLY B 1 130 ? -12.336 -8.609 -11.711 1 95.56 130 GLY B O 1
ATOM 3092 N N . PRO B 1 131 ? -10.172 -8.547 -12.047 1 95.81 131 PRO B N 1
ATOM 3093 C CA . PRO B 1 131 ? -10.297 -7.457 -13.016 1 95.81 131 PRO B CA 1
ATOM 3094 C C . PRO B 1 131 ? -11.047 -7.871 -14.281 1 95.81 131 PRO B C 1
ATOM 3096 O O . PRO B 1 131 ? -11.445 -7.016 -15.078 1 95.81 131 PRO B O 1
ATOM 3099 N N . LEU B 1 132 ? -11.234 -9.109 -14.492 1 95.5 132 LEU B N 1
ATOM 3100 C CA . LEU B 1 132 ? -11.953 -9.586 -15.672 1 95.5 132 LEU B CA 1
ATOM 3101 C C . LEU B 1 132 ? -13.438 -9.742 -15.383 1 95.5 132 LEU B C 1
ATOM 3103 O O . LEU B 1 132 ? -14.188 -10.266 -16.203 1 95.5 132 LEU B O 1
ATOM 3107 N N . CYS B 1 133 ? -13.906 -9.312 -14.242 1 96.25 133 CYS B N 1
ATOM 3108 C CA . CYS B 1 133 ? -15.312 -9.375 -13.859 1 96.25 133 CYS B CA 1
ATOM 3109 C C . CYS B 1 133 ? -16.156 -8.492 -14.766 1 96.25 133 CYS B C 1
ATOM 3111 O O . CYS B 1 133 ? -15.633 -7.703 -15.547 1 96.25 133 CYS B O 1
ATOM 3113 N N . PRO B 1 134 ? -17.5 -8.727 -14.742 1 95.56 134 PRO B N 1
ATOM 3114 C CA . PRO B 1 134 ? -18.344 -7.805 -15.492 1 95.56 134 PRO B CA 1
ATOM 3115 C C . PRO B 1 134 ? -18.109 -6.344 -15.109 1 95.56 134 PRO B C 1
ATOM 3117 O O . PRO B 1 134 ? -18.156 -5.992 -13.93 1 95.56 134 PRO B O 1
ATOM 3120 N N . GLY B 1 135 ? -17.781 -5.477 -16.062 1 97.75 135 GLY B N 1
ATOM 3121 C CA . GLY B 1 135 ? -17.453 -4.078 -15.82 1 97.75 135 GLY B CA 1
ATOM 3122 C C . GLY B 1 135 ? -15.992 -3.857 -15.484 1 97.75 135 GLY B C 1
ATOM 3123 O O . GLY B 1 135 ? -15.531 -2.717 -15.43 1 97.75 135 GLY B O 1
ATOM 3124 N N . GLY B 1 136 ? -15.266 -4.945 -15.273 1 97.62 136 GLY B N 1
ATOM 3125 C CA . GLY B 1 136 ? -13.883 -4.875 -14.828 1 97.62 136 GLY B CA 1
ATOM 3126 C C . GLY B 1 136 ? -12.961 -4.203 -15.828 1 97.62 136 GLY B C 1
ATOM 3127 O O . GLY B 1 136 ? -12.297 -3.217 -15.5 1 97.62 136 GLY B O 1
ATOM 3128 N N . PRO B 1 137 ? -12.961 -4.684 -17.031 1 97.81 137 PRO B N 1
ATOM 3129 C CA . PRO B 1 137 ? -12.086 -4.078 -18.031 1 97.81 137 PRO B CA 1
ATOM 3130 C C . PRO B 1 137 ? -12.375 -2.592 -18.234 1 97.81 137 PRO B C 1
ATOM 3132 O O . PRO B 1 137 ? -11.445 -1.799 -18.391 1 97.81 137 PRO B O 1
ATOM 3135 N N . ALA B 1 138 ? -13.602 -2.238 -18.234 1 97.75 138 ALA B N 1
ATOM 3136 C CA . ALA B 1 138 ? -13.953 -0.827 -18.375 1 97.75 138 ALA B CA 1
ATOM 3137 C C . ALA B 1 138 ? -13.438 -0.02 -17.188 1 97.75 138 ALA B C 1
ATOM 3139 O O . ALA B 1 138 ? -12.875 1.062 -17.359 1 97.75 138 ALA B O 1
ATOM 3140 N N . ALA B 1 139 ? -13.664 -0.517 -15.977 1 97.69 139 ALA B N 1
ATOM 3141 C CA . ALA B 1 139 ? -13.18 0.146 -14.773 1 97.69 139 ALA B CA 1
ATOM 3142 C C . ALA B 1 139 ? -11.656 0.29 -14.789 1 97.69 139 ALA B C 1
ATOM 3144 O O . ALA B 1 139 ? -11.125 1.361 -14.492 1 97.69 139 ALA B O 1
ATOM 3145 N N . ALA B 1 140 ? -11.031 -0.78 -15.18 1 97.19 140 ALA B N 1
ATOM 3146 C CA . ALA B 1 140 ? -9.57 -0.768 -15.25 1 97.19 140 ALA B CA 1
ATOM 3147 C C . ALA B 1 140 ? -9.078 0.276 -16.25 1 97.19 140 ALA B C 1
ATOM 3149 O O . ALA B 1 140 ? -8.102 0.979 -15.992 1 97.19 140 ALA B O 1
ATOM 3150 N N . ARG B 1 141 ? -9.719 0.362 -17.344 1 96.94 141 ARG B N 1
ATOM 3151 C CA . ARG B 1 141 ? -9.344 1.342 -18.359 1 96.94 141 ARG B CA 1
ATOM 3152 C C . ARG B 1 141 ? -9.477 2.764 -17.812 1 96.94 141 ARG B C 1
ATOM 3154 O O . ARG B 1 141 ? -8.586 3.594 -18.016 1 96.94 141 ARG B O 1
ATOM 3161 N N . HIS B 1 142 ? -10.617 3.072 -17.172 1 95.94 142 HIS B N 1
ATOM 3162 C CA . HIS B 1 142 ? -10.797 4.387 -16.562 1 95.94 142 HIS B CA 1
ATOM 3163 C C . HIS B 1 142 ? -9.672 4.695 -15.586 1 95.94 142 HIS B C 1
ATOM 3165 O O . HIS B 1 142 ? -9.102 5.789 -15.609 1 95.94 142 HIS B O 1
ATOM 3171 N N . PHE B 1 143 ? -9.344 3.752 -14.781 1 94.69 143 PHE B N 1
ATOM 3172 C CA . PHE B 1 143 ? -8.312 3.928 -13.773 1 94.69 143 PHE B CA 1
ATOM 3173 C C . PHE B 1 143 ? -6.953 4.172 -14.422 1 94.69 143 PHE B C 1
ATOM 3175 O O . PHE B 1 143 ? -6.211 5.066 -14.008 1 94.69 143 PHE B O 1
ATOM 3182 N N . LEU B 1 144 ? -6.641 3.342 -15.398 1 94.56 144 LEU B N 1
ATOM 3183 C CA . LEU B 1 144 ? -5.359 3.453 -16.078 1 94.56 144 LEU B CA 1
ATOM 3184 C C . LEU B 1 144 ? -5.258 4.773 -16.828 1 94.56 144 LEU B C 1
ATOM 3186 O O . LEU B 1 144 ? -4.188 5.387 -16.875 1 94.56 144 LEU B O 1
ATOM 3190 N N . ASP B 1 145 ? -6.34 5.223 -17.422 1 94.88 145 ASP B N 1
ATOM 3191 C CA . ASP B 1 145 ? -6.359 6.508 -18.125 1 94.88 145 ASP B CA 1
ATOM 3192 C C . ASP B 1 145 ? -6.117 7.66 -17.156 1 94.88 145 ASP B C 1
ATOM 3194 O O . ASP B 1 145 ? -5.371 8.594 -17.453 1 94.88 145 ASP B O 1
ATOM 3198 N N . LEU B 1 146 ? -6.762 7.605 -16.031 1 95 146 LEU B N 1
ATOM 3199 C CA . LEU B 1 146 ? -6.574 8.625 -15 1 95 146 LEU B CA 1
ATOM 3200 C C . LEU B 1 146 ? -5.129 8.656 -14.523 1 95 146 LEU B C 1
ATOM 3202 O O . LEU B 1 146 ? -4.523 9.727 -14.422 1 95 146 LEU B O 1
ATOM 3206 N N . HIS B 1 147 ? -4.582 7.535 -14.266 1 95.19 147 HIS B N 1
ATOM 3207 C CA . HIS B 1 147 ? -3.199 7.438 -13.812 1 95.19 147 HIS B CA 1
ATOM 3208 C C . HIS B 1 147 ? -2.24 7.988 -14.867 1 95.19 147 HIS B C 1
ATOM 3210 O O . HIS B 1 147 ? -1.322 8.742 -14.539 1 95.19 147 HIS B O 1
ATOM 3216 N N . ALA B 1 148 ? -2.449 7.578 -16.094 1 95.44 148 ALA B N 1
ATOM 3217 C CA . ALA B 1 148 ? -1.584 8.031 -17.188 1 95.44 148 ALA B CA 1
ATOM 3218 C C . ALA B 1 148 ? -1.615 9.547 -17.312 1 95.44 148 ALA B C 1
ATOM 3220 O O . ALA B 1 148 ? -0.577 10.18 -17.516 1 95.44 148 ALA B O 1
ATOM 3221 N N . ASP B 1 149 ? -2.766 10.125 -17.25 1 95.88 149 ASP B N 1
ATOM 3222 C CA . ASP B 1 149 ? -2.9 11.57 -17.328 1 95.88 149 ASP B CA 1
ATOM 3223 C C . ASP B 1 149 ? -2.199 12.266 -16.172 1 95.88 149 ASP B C 1
ATOM 3225 O O . ASP B 1 149 ? -1.487 13.25 -16.359 1 95.88 149 ASP B O 1
ATOM 3229 N N . LEU B 1 150 ? -2.4 11.742 -14.961 1 95.5 150 LEU B N 1
ATOM 3230 C CA . LEU B 1 150 ? -1.735 12.266 -13.773 1 95.5 150 LEU B CA 1
ATOM 3231 C C . LEU B 1 150 ? -0.221 12.266 -13.953 1 95.5 150 LEU B C 1
ATOM 3233 O O . LEU B 1 150 ? 0.438 13.281 -13.727 1 95.5 150 LEU B O 1
ATOM 3237 N N . MET B 1 151 ? 0.307 11.18 -14.43 1 94 151 MET B N 1
ATOM 3238 C CA . MET B 1 151 ? 1.757 11.039 -14.523 1 94 151 MET B CA 1
ATOM 3239 C C . MET B 1 151 ? 2.311 11.906 -15.648 1 94 151 MET B C 1
ATOM 3241 O O . MET B 1 151 ? 3.402 12.469 -15.523 1 94 151 MET B O 1
ATOM 3245 N N . ARG B 1 152 ? 1.556 12.016 -16.734 1 94.75 152 ARG B N 1
ATOM 3246 C CA . ARG B 1 152 ? 1.965 12.883 -17.844 1 94.75 152 ARG B CA 1
ATOM 3247 C C . ARG B 1 152 ? 2.068 14.336 -17.391 1 94.75 152 ARG B C 1
ATOM 3249 O O . ARG B 1 152 ? 2.951 15.062 -17.844 1 94.75 152 ARG B O 1
ATOM 3256 N N . ARG B 1 153 ? 1.262 14.719 -16.5 1 95.69 153 ARG B N 1
ATOM 3257 C CA . ARG B 1 153 ? 1.186 16.094 -16.047 1 95.69 153 ARG B CA 1
ATOM 3258 C C . ARG B 1 153 ? 1.775 16.25 -14.641 1 95.69 153 ARG B C 1
ATOM 3260 O O . ARG B 1 153 ? 1.364 17.125 -13.883 1 95.69 153 ARG B O 1
ATOM 3267 N N . ARG B 1 154 ? 2.633 15.383 -14.258 1 94.69 154 ARG B N 1
ATOM 3268 C CA . ARG B 1 154 ? 3.127 15.32 -12.891 1 94.69 154 ARG B CA 1
ATOM 3269 C C . ARG B 1 154 ? 3.748 16.656 -12.469 1 94.69 154 ARG B C 1
ATOM 3271 O O . ARG B 1 154 ? 3.582 17.094 -11.328 1 94.69 154 ARG B O 1
ATOM 3278 N N . HIS B 1 155 ? 4.477 17.344 -13.352 1 93.81 155 HIS B N 1
ATOM 3279 C CA . HIS B 1 155 ? 5.09 18.609 -13.016 1 93.81 155 HIS B CA 1
ATOM 3280 C C . HIS B 1 155 ? 4.035 19.703 -12.828 1 93.81 155 HIS B C 1
ATOM 3282 O O . HIS B 1 155 ? 4.078 20.453 -11.859 1 93.81 155 HIS B O 1
ATOM 3288 N N . GLU B 1 156 ? 3.102 19.75 -13.719 1 94.56 156 GLU B N 1
ATOM 3289 C CA . GLU B 1 156 ? 2.023 20.734 -13.672 1 94.56 156 GLU B CA 1
ATOM 3290 C C . GLU B 1 156 ? 1.191 20.578 -12.398 1 94.56 156 GLU B C 1
ATOM 3292 O O . GLU B 1 156 ? 0.817 21.562 -11.773 1 94.56 156 GLU B O 1
ATOM 3297 N N . LEU B 1 157 ? 0.934 19.312 -12 1 95.38 157 LEU B N 1
ATOM 3298 C CA . LEU B 1 157 ? 0.014 19.031 -10.906 1 95.38 157 LEU B CA 1
ATOM 3299 C C . LEU B 1 157 ? 0.766 18.875 -9.594 1 95.38 157 LEU B C 1
ATOM 3301 O O . LEU B 1 157 ? 0.152 18.672 -8.539 1 95.38 157 LEU B O 1
ATOM 3305 N N . GLY B 1 158 ? 2.072 18.984 -9.672 1 94.81 158 GLY B N 1
ATOM 3306 C CA . GLY B 1 158 ? 2.875 18.906 -8.461 1 94.81 158 GLY B CA 1
ATOM 3307 C C . GLY B 1 158 ? 2.918 17.516 -7.867 1 94.81 158 GLY B C 1
ATOM 3308 O O . GLY B 1 158 ? 2.904 17.344 -6.645 1 94.81 158 GLY B O 1
ATOM 3309 N N . ILE B 1 159 ? 2.811 16.5 -8.664 1 97.25 159 ILE B N 1
ATOM 3310 C CA . ILE B 1 159 ? 2.949 15.133 -8.188 1 97.25 159 ILE B CA 1
ATOM 3311 C C . ILE B 1 159 ? 4.426 14.805 -7.988 1 97.25 159 ILE B C 1
ATOM 3313 O O . ILE B 1 159 ? 5.223 14.898 -8.922 1 97.25 159 ILE B O 1
ATOM 3317 N N . LEU B 1 160 ? 4.793 14.43 -6.797 1 97.12 160 LEU B N 1
ATOM 3318 C CA . LEU B 1 160 ? 6.176 14.125 -6.445 1 97.12 160 LEU B CA 1
ATOM 3319 C C . LEU B 1 160 ? 6.488 12.648 -6.676 1 97.12 160 LEU B C 1
ATOM 3321 O O . LEU B 1 160 ? 7.578 12.305 -7.137 1 97.12 160 LEU B O 1
ATOM 3325 N N . ALA B 1 161 ? 5.566 11.836 -6.305 1 96.81 161 ALA B N 1
ATOM 3326 C CA . ALA B 1 161 ? 5.809 10.398 -6.348 1 96.81 161 ALA B CA 1
ATOM 3327 C C . ALA B 1 161 ? 4.496 9.633 -6.492 1 96.81 161 ALA B C 1
ATOM 3329 O O . ALA B 1 161 ? 3.428 10.148 -6.16 1 96.81 161 ALA B O 1
ATOM 3330 N N . ALA B 1 162 ? 4.602 8.438 -6.992 1 96.31 162 ALA B N 1
ATOM 3331 C CA . ALA B 1 162 ? 3.512 7.465 -7.062 1 96.31 162 ALA B CA 1
ATOM 3332 C C . ALA B 1 162 ? 4.016 6.051 -6.793 1 96.31 162 ALA B C 1
ATOM 3334 O O . ALA B 1 162 ? 5.094 5.672 -7.258 1 96.31 162 ALA B O 1
ATOM 3335 N N . SER B 1 163 ? 3.279 5.305 -5.973 1 96.31 163 SER B N 1
ATOM 3336 C CA . SER B 1 163 ? 3.596 3.908 -5.688 1 96.31 163 SER B CA 1
ATOM 3337 C C . SER B 1 163 ? 2.369 3.018 -5.859 1 96.31 163 SER B C 1
ATOM 3339 O O . SER B 1 163 ? 1.274 3.367 -5.418 1 96.31 163 SER B O 1
ATOM 3341 N N . GLU B 1 164 ? 2.572 1.894 -6.5 1 96.19 164 GLU B N 1
ATOM 3342 C CA . GLU B 1 164 ? 1.493 0.933 -6.703 1 96.19 164 GLU B CA 1
ATOM 3343 C C . GLU B 1 164 ? 1.543 -0.183 -5.664 1 96.19 164 GLU B C 1
ATOM 3345 O O . GLU B 1 164 ? 2.594 -0.793 -5.453 1 96.19 164 GLU B O 1
ATOM 3350 N N . TRP B 1 165 ? 0.382 -0.464 -5.078 1 98 165 TRP B N 1
ATOM 3351 C CA . TRP B 1 165 ? 0.3 -1.471 -4.023 1 98 165 TRP B CA 1
ATOM 3352 C C . TRP B 1 165 ? -0.825 -2.461 -4.305 1 98 165 TRP B C 1
ATOM 3354 O O . TRP B 1 165 ? -1.814 -2.119 -4.957 1 98 165 TRP B O 1
ATOM 3364 N N . ARG B 1 166 ? -0.655 -3.621 -3.812 1 97.44 166 ARG B N 1
ATOM 3365 C CA . ARG B 1 166 ? -1.71 -4.625 -3.725 1 97.44 166 ARG B CA 1
ATOM 3366 C C . ARG B 1 166 ? -1.927 -5.07 -2.281 1 97.44 166 ARG B C 1
ATOM 3368 O O . ARG B 1 166 ? -0.966 -5.23 -1.524 1 97.44 166 ARG B O 1
ATOM 3375 N N . GLY B 1 167 ? -3.154 -5.273 -1.965 1 97.38 167 GLY B N 1
ATOM 3376 C CA . GLY B 1 167 ? -3.42 -5.805 -0.639 1 97.38 167 GLY B CA 1
ATOM 3377 C C . GLY B 1 167 ? -2.699 -7.113 -0.365 1 97.38 167 GLY B C 1
ATOM 3378 O O . GLY B 1 167 ? -2.629 -7.984 -1.233 1 97.38 167 GLY B O 1
ATOM 3379 N N . ALA B 1 168 ? -2.15 -7.227 0.847 1 95.12 168 ALA B N 1
ATOM 3380 C CA . ALA B 1 168 ? -1.356 -8.414 1.159 1 95.12 168 ALA B CA 1
ATOM 3381 C C . ALA B 1 168 ? -2.086 -9.312 2.148 1 95.12 168 ALA B C 1
ATOM 3383 O O . ALA B 1 168 ? -1.761 -10.5 2.273 1 95.12 168 ALA B O 1
ATOM 3384 N N . GLY B 1 169 ? -2.998 -8.836 2.875 1 91.88 169 GLY B N 1
ATOM 3385 C CA . GLY B 1 169 ? -3.783 -9.633 3.807 1 91.88 169 GLY B CA 1
ATOM 3386 C C . GLY B 1 169 ? -5.066 -10.164 3.199 1 91.88 169 GLY B C 1
ATOM 3387 O O . GLY B 1 169 ? -5.492 -9.711 2.135 1 91.88 169 GLY B O 1
ATOM 3388 N N . LEU B 1 170 ? -5.719 -11.039 3.893 1 91.12 170 LEU B N 1
ATOM 3389 C CA . LEU B 1 170 ? -6.984 -11.602 3.428 1 91.12 170 LEU B CA 1
ATOM 3390 C C . LEU B 1 170 ? -8.062 -10.531 3.365 1 91.12 170 LEU B C 1
ATOM 3392 O O . LEU B 1 170 ? -8.898 -10.539 2.457 1 91.12 170 LEU B O 1
ATOM 3396 N N . GLY B 1 171 ? -8.023 -9.633 4.262 1 91.25 171 GLY B N 1
ATOM 3397 C CA . GLY B 1 171 ? -9.07 -8.625 4.387 1 91.25 171 GLY B CA 1
ATOM 3398 C C . GLY B 1 171 ? -9.039 -7.594 3.277 1 91.25 171 GLY B C 1
ATOM 3399 O O . GLY B 1 171 ? -10.031 -6.895 3.047 1 91.25 171 GLY B O 1
ATOM 3400 N N . ASN B 1 172 ? -7.914 -7.449 2.594 1 94.31 172 ASN B N 1
ATOM 3401 C CA . ASN B 1 172 ? -7.844 -6.469 1.515 1 94.31 172 ASN B CA 1
ATOM 3402 C C . ASN B 1 172 ? -7.176 -7.055 0.271 1 94.31 172 ASN B C 1
ATOM 3404 O O . ASN B 1 172 ? -6.59 -6.32 -0.525 1 94.31 172 ASN B O 1
ATOM 3408 N N . ALA B 1 173 ? -7.305 -8.328 0.105 1 94.62 173 ALA B N 1
ATOM 3409 C CA . ALA B 1 173 ? -6.621 -9.047 -0.969 1 94.62 173 ALA B CA 1
ATOM 3410 C C . ALA B 1 173 ? -7.125 -8.602 -2.336 1 94.62 173 ALA B C 1
ATOM 3412 O O . ALA B 1 173 ? -6.41 -8.703 -3.336 1 94.62 173 ALA B O 1
ATOM 3413 N N . SER B 1 174 ? -8.344 -8.102 -2.418 1 96.44 174 SER B N 1
ATOM 3414 C CA . SER B 1 174 ? -8.945 -7.695 -3.684 1 96.44 174 SER B CA 1
ATOM 3415 C C . SER B 1 174 ? -8.602 -6.25 -4.023 1 96.44 174 SER B C 1
ATOM 3417 O O . SER B 1 174 ? -9.102 -5.707 -5.016 1 96.44 174 SER B O 1
ATOM 3419 N N . THR B 1 175 ? -7.754 -5.648 -3.232 1 97.75 175 THR B N 1
ATOM 3420 C CA . THR B 1 175 ? -7.562 -4.203 -3.309 1 97.75 175 THR B CA 1
ATOM 3421 C C . THR B 1 175 ? -6.297 -3.863 -4.094 1 97.75 175 THR B C 1
ATOM 3423 O O . THR B 1 175 ? -5.234 -4.438 -3.846 1 97.75 175 THR B O 1
ATOM 3426 N N . SER B 1 176 ? -6.383 -3.02 -5.059 1 97.69 176 SER B N 1
ATOM 3427 C CA . SER B 1 176 ? -5.277 -2.285 -5.664 1 97.69 176 SER B CA 1
ATOM 3428 C C . SER B 1 176 ? -5.266 -0.829 -5.211 1 97.69 176 SER B C 1
ATOM 3430 O O . SER B 1 176 ? -6.309 -0.172 -5.191 1 97.69 176 SER B O 1
ATOM 3432 N N . ASN B 1 177 ? -4.137 -0.36 -4.797 1 97.88 177 ASN B N 1
ATOM 3433 C CA . ASN B 1 177 ? -4.02 1.002 -4.285 1 97.88 177 ASN B CA 1
ATOM 3434 C C . ASN B 1 177 ? -2.848 1.742 -4.922 1 97.88 177 ASN B C 1
ATOM 3436 O O . ASN B 1 177 ? -1.759 1.182 -5.066 1 97.88 177 ASN B O 1
ATOM 3440 N N . MET B 1 178 ? -3.094 2.947 -5.371 1 97.56 178 MET B N 1
ATOM 3441 C CA . MET B 1 178 ? -2.043 3.883 -5.762 1 97.56 178 MET B CA 1
ATOM 3442 C C . MET B 1 178 ? -1.875 4.98 -4.719 1 97.56 178 MET B C 1
ATOM 3444 O O . MET B 1 178 ? -2.842 5.656 -4.363 1 97.56 178 MET B O 1
ATOM 3448 N N . THR B 1 179 ? -0.677 5.109 -4.195 1 98.25 179 THR B N 1
ATOM 3449 C CA . THR B 1 179 ? -0.371 6.227 -3.314 1 98.25 179 THR B CA 1
ATOM 3450 C C . THR B 1 179 ? 0.379 7.324 -4.066 1 98.25 179 THR B C 1
ATOM 3452 O O . THR B 1 179 ? 1.45 7.074 -4.629 1 98.25 179 THR B O 1
ATOM 3455 N N . TYR B 1 180 ? -0.203 8.492 -4.066 1 98.19 180 TYR B N 1
ATOM 3456 C CA . TYR B 1 180 ? 0.44 9.664 -4.648 1 98.19 180 TYR B CA 1
ATOM 3457 C C . TYR B 1 180 ? 0.871 10.648 -3.566 1 98.19 180 TYR B C 1
ATOM 3459 O O . TYR B 1 180 ? 0.225 10.75 -2.521 1 98.19 180 TYR B O 1
ATOM 3467 N N . TYR B 1 181 ? 1.945 11.289 -3.82 1 98.5 181 TYR B N 1
ATOM 3468 C CA . TYR B 1 181 ? 2.352 12.453 -3.047 1 98.5 181 TYR B CA 1
ATOM 3469 C C . TYR B 1 181 ? 2.283 13.719 -3.895 1 98.5 181 TYR B C 1
ATOM 3471 O O . TYR B 1 181 ? 2.955 13.82 -4.926 1 98.5 181 TYR B O 1
ATOM 3479 N N . PHE B 1 182 ? 1.422 14.672 -3.502 1 97.94 182 PHE B N 1
ATOM 3480 C CA . PHE B 1 182 ? 1.228 15.938 -4.191 1 97.94 182 PHE B CA 1
ATOM 3481 C C . PHE B 1 182 ? 1.847 17.078 -3.402 1 97.94 182 PHE B C 1
ATOM 3483 O O . PHE B 1 182 ? 2.027 16.984 -2.188 1 97.94 182 PHE B O 1
ATOM 3490 N N . ARG B 1 183 ? 2.092 18.156 -4.066 1 95.88 183 ARG B N 1
ATOM 3491 C CA . ARG B 1 183 ? 2.557 19.359 -3.393 1 95.88 183 ARG B CA 1
ATOM 3492 C C . ARG B 1 183 ? 1.409 20.078 -2.678 1 95.88 183 ARG B C 1
ATOM 3494 O O . ARG B 1 183 ? 1.617 20.734 -1.656 1 95.88 183 ARG B O 1
ATOM 3501 N N . ASP B 1 184 ? 0.214 19.953 -3.307 1 93.81 184 ASP B N 1
ATOM 3502 C CA . ASP B 1 184 ? -0.901 20.688 -2.717 1 93.81 184 ASP B CA 1
ATOM 3503 C C . ASP B 1 184 ? -2.234 20.016 -3.045 1 93.81 184 ASP B C 1
ATOM 3505 O O . ASP B 1 184 ? -2.336 19.266 -4.02 1 93.81 184 ASP B O 1
ATOM 3509 N N . VAL B 1 185 ? -3.225 20.281 -2.201 1 93.88 185 VAL B N 1
ATOM 3510 C CA . VAL B 1 185 ? -4.535 19.656 -2.328 1 93.88 185 VAL B CA 1
ATOM 3511 C C . VAL B 1 185 ? -5.328 20.328 -3.447 1 93.88 185 VAL B C 1
ATOM 3513 O O . VAL B 1 185 ? -6.191 19.703 -4.066 1 93.88 185 VAL B O 1
ATOM 3516 N N . GLU B 1 186 ? -5.012 21.578 -3.807 1 92 186 GLU B N 1
ATOM 3517 C CA . GLU B 1 186 ? -5.703 22.297 -4.871 1 92 186 GLU B CA 1
ATOM 3518 C C . GLU B 1 186 ? -5.523 21.609 -6.219 1 92 186 GLU B C 1
ATOM 3520 O O . GLU B 1 186 ? -6.441 21.578 -7.035 1 92 186 GLU B O 1
ATOM 3525 N N . SER B 1 187 ? -4.34 21.062 -6.445 1 92.31 187 SER B N 1
ATOM 3526 C CA . SER B 1 187 ? -4.078 20.344 -7.684 1 92.31 187 SER B CA 1
ATOM 3527 C C . SER B 1 187 ? -4.957 19.094 -7.797 1 92.31 187 SER B C 1
ATOM 3529 O O . SER B 1 187 ? -5.461 18.781 -8.875 1 92.31 187 SER B O 1
ATOM 3531 N N . ILE B 1 188 ? -5.129 18.375 -6.719 1 92.69 188 ILE B N 1
ATOM 3532 C CA . ILE B 1 188 ? -6.004 17.203 -6.691 1 92.69 188 ILE B CA 1
ATOM 3533 C C . ILE B 1 188 ? -7.438 17.625 -7 1 92.69 188 ILE B C 1
ATOM 3535 O O . ILE B 1 188 ? -8.117 17 -7.812 1 92.69 188 ILE B O 1
ATOM 3539 N N . HIS B 1 189 ? -7.855 18.672 -6.367 1 90.62 189 HIS B N 1
ATOM 3540 C CA . HIS B 1 189 ? -9.203 19.188 -6.559 1 90.62 189 HIS B CA 1
ATOM 3541 C C . HIS B 1 189 ? -9.438 19.609 -8.008 1 90.62 189 HIS B C 1
ATOM 3543 O O . HIS B 1 189 ? -10.484 19.312 -8.586 1 90.62 189 HIS B O 1
ATOM 3549 N N . ARG B 1 190 ? -8.484 20.281 -8.57 1 89.31 190 ARG B N 1
ATOM 3550 C CA . ARG B 1 190 ? -8.57 20.703 -9.961 1 89.31 190 ARG B CA 1
ATOM 3551 C C . ARG B 1 190 ? -8.695 19.5 -10.891 1 89.31 190 ARG B C 1
ATOM 3553 O O . ARG B 1 190 ? -9.555 19.469 -11.773 1 89.31 190 ARG B O 1
ATOM 3560 N N . PHE B 1 191 ? -7.879 18.594 -10.711 1 90.19 191 PHE B N 1
ATOM 3561 C CA . PHE B 1 191 ? -7.898 17.391 -11.539 1 90.19 191 PHE B CA 1
ATOM 3562 C C . PHE B 1 191 ? -9.242 16.688 -11.43 1 90.19 191 PHE B C 1
ATOM 3564 O O . PHE B 1 191 ? -9.773 16.203 -12.43 1 90.19 191 PHE B O 1
ATOM 3571 N N . ALA B 1 192 ? -9.812 16.641 -10.203 1 90.06 192 ALA B N 1
ATOM 3572 C CA . ALA B 1 192 ? -11.062 15.945 -9.922 1 90.06 192 ALA B CA 1
ATOM 3573 C C . ALA B 1 192 ? -12.234 16.609 -10.656 1 90.06 192 ALA B C 1
ATOM 3575 O O . ALA B 1 192 ? -13.297 16.016 -10.805 1 90.06 192 ALA B O 1
ATOM 3576 N N . HIS B 1 193 ? -12.047 17.766 -11.125 1 89.12 193 HIS B N 1
ATOM 3577 C CA . HIS B 1 193 ? -13.141 18.484 -11.766 1 89.12 193 HIS B CA 1
ATOM 3578 C C . HIS B 1 193 ? -12.938 18.562 -13.273 1 89.12 193 HIS B C 1
ATOM 3580 O O . HIS B 1 193 ? -13.695 19.234 -13.977 1 89.12 193 HIS B O 1
ATOM 3586 N N . GLU B 1 194 ? -11.953 17.922 -13.703 1 91.81 194 GLU B N 1
ATOM 3587 C CA . GLU B 1 194 ? -11.711 17.875 -15.141 1 91.81 194 GLU B CA 1
ATOM 3588 C C . GLU B 1 194 ? -12.516 16.75 -15.797 1 91.81 194 GLU B C 1
ATOM 3590 O O . GLU B 1 194 ? -13.07 15.898 -15.117 1 91.81 194 GLU B O 1
ATOM 3595 N N . ASP B 1 195 ? -12.523 16.688 -17.062 1 91.19 195 ASP B N 1
ATOM 3596 C CA . ASP B 1 195 ? -13.43 15.859 -17.844 1 91.19 195 ASP B CA 1
ATOM 3597 C C . ASP B 1 195 ? -13.125 14.375 -17.656 1 91.19 195 ASP B C 1
ATOM 3599 O O . ASP B 1 195 ? -14.039 13.555 -17.547 1 91.19 195 ASP B O 1
ATOM 3603 N N . LEU B 1 196 ? -11.898 14.102 -17.719 1 88.12 196 LEU B N 1
ATOM 3604 C CA . LEU B 1 196 ? -11.523 12.695 -17.609 1 88.12 196 LEU B CA 1
ATOM 3605 C C . LEU B 1 196 ? -12.047 12.086 -16.312 1 88.12 196 LEU B C 1
ATOM 3607 O O . LEU B 1 196 ? -12.562 10.969 -16.312 1 88.12 196 LEU B O 1
ATOM 3611 N N . HIS B 1 197 ? -11.883 12.742 -15.227 1 90.69 197 HIS B N 1
ATOM 3612 C CA . HIS B 1 197 ? -12.383 12.273 -13.938 1 90.69 197 HIS B CA 1
ATOM 3613 C C . HIS B 1 197 ? -13.906 12.195 -13.938 1 90.69 197 HIS B C 1
ATOM 3615 O O . HIS B 1 197 ? -14.484 11.219 -13.453 1 90.69 197 HIS B O 1
ATOM 3621 N N . ARG B 1 198 ? -14.547 13.164 -14.469 1 91.44 198 ARG B N 1
ATOM 3622 C CA . ARG B 1 198 ? -16 13.203 -14.508 1 91.44 198 ARG B CA 1
ATOM 3623 C C . ARG B 1 198 ? -16.562 12.023 -15.297 1 91.44 198 ARG B C 1
ATOM 3625 O O . ARG B 1 198 ? -17.562 11.422 -14.891 1 91.44 198 ARG B O 1
ATOM 3632 N N . LYS B 1 199 ? -15.969 11.742 -16.344 1 92.94 199 LYS B N 1
ATOM 3633 C CA . LYS B 1 199 ? -16.391 10.617 -17.172 1 92.94 199 LYS B CA 1
ATOM 3634 C C . LYS B 1 199 ? -16.328 9.305 -16.406 1 92.94 199 LYS B C 1
ATOM 3636 O O . LYS B 1 199 ? -17.266 8.508 -16.438 1 92.94 199 LYS B O 1
ATOM 3641 N N . ALA B 1 200 ? -15.18 9.102 -15.734 1 92.69 200 ALA B N 1
ATOM 3642 C CA . ALA B 1 200 ? -15 7.891 -14.938 1 92.69 200 ALA B CA 1
ATOM 3643 C C . ALA B 1 200 ? -16.047 7.805 -13.828 1 92.69 200 ALA B C 1
ATOM 3645 O O . ALA B 1 200 ? -16.656 6.75 -13.617 1 92.69 200 ALA B O 1
ATOM 3646 N N . TRP B 1 201 ? -16.312 8.938 -13.211 1 91.56 201 TRP B N 1
ATOM 3647 C CA . TRP B 1 201 ? -17.25 8.977 -12.102 1 91.56 201 TRP B CA 1
ATOM 3648 C C . TRP B 1 201 ? -18.688 8.75 -12.586 1 91.56 201 TRP B C 1
ATOM 3650 O O . TRP B 1 201 ? -19.469 8.039 -11.953 1 91.56 201 TRP B O 1
ATOM 3660 N N . THR B 1 202 ? -19.062 9.344 -13.672 1 94.19 202 THR B N 1
ATOM 3661 C CA . THR B 1 202 ? -20.391 9.172 -14.266 1 94.19 202 THR B CA 1
ATOM 3662 C C . THR B 1 202 ? -20.625 7.711 -14.633 1 94.19 202 THR B C 1
ATOM 3664 O O . THR B 1 202 ? -21.703 7.164 -14.359 1 94.19 202 THR B O 1
ATOM 3667 N N . TRP B 1 203 ? -19.594 7.148 -15.195 1 96 203 TRP B N 1
ATOM 3668 C CA . TRP B 1 203 ? -19.672 5.734 -15.555 1 96 203 TRP B CA 1
ATOM 3669 C C . TRP B 1 203 ? -19.906 4.875 -14.312 1 96 203 TRP B C 1
ATOM 3671 O O . TRP B 1 203 ? -20.797 4.016 -14.305 1 96 203 TRP B O 1
ATOM 3681 N N . TYR B 1 204 ? -19.156 5.094 -13.297 1 96.56 204 TYR B N 1
ATOM 3682 C CA . TYR B 1 204 ? -19.219 4.289 -12.078 1 96.56 204 TYR B CA 1
ATOM 3683 C C . TYR B 1 204 ? -20.562 4.492 -11.375 1 96.56 204 TYR B C 1
ATOM 3685 O O . TYR B 1 204 ? -21.141 3.539 -10.844 1 96.56 204 TYR B O 1
ATOM 3693 N N . ASN B 1 205 ? -21.062 5.695 -11.344 1 94.06 205 ASN B N 1
ATOM 3694 C CA . ASN B 1 205 ? -22.234 6.07 -10.555 1 94.06 205 ASN B CA 1
ATOM 3695 C C . ASN B 1 205 ? -23.531 5.547 -11.18 1 94.06 205 ASN B C 1
ATOM 3697 O O . ASN B 1 205 ? -24.609 5.699 -10.602 1 94.06 205 ASN B O 1
ATOM 3701 N N . GLN B 1 206 ? -23.375 4.934 -12.297 1 94.5 206 GLN B N 1
ATOM 3702 C CA . GLN B 1 206 ? -24.547 4.262 -12.859 1 94.5 206 GLN B CA 1
ATOM 3703 C C . GLN B 1 206 ? -25 3.111 -11.969 1 94.5 206 GLN B C 1
ATOM 3705 O O . GLN B 1 206 ? -26.125 2.623 -12.094 1 94.5 206 GLN B O 1
ATOM 3710 N N . GLY B 1 207 ? -24.141 2.646 -11.133 1 92.81 207 GLY B N 1
ATOM 3711 C CA . GLY B 1 207 ? -24.484 1.668 -10.117 1 92.81 207 GLY B CA 1
ATOM 3712 C C . GLY B 1 207 ? -24.703 0.274 -10.68 1 92.81 207 GLY B C 1
ATOM 3713 O O . GLY B 1 207 ? -25.406 -0.537 -10.086 1 92.81 207 GLY B O 1
ATOM 3714 N N . ARG B 1 208 ? -24.031 -0.137 -11.719 1 94.5 208 ARG B N 1
ATOM 3715 C CA . ARG B 1 208 ? -24.266 -1.391 -12.43 1 94.5 208 ARG B CA 1
ATOM 3716 C C . ARG B 1 208 ? -23.422 -2.521 -11.828 1 94.5 208 ARG B C 1
ATOM 3718 O O . ARG B 1 208 ? -23.766 -3.697 -11.992 1 94.5 208 ARG B O 1
ATOM 3725 N N . PHE B 1 209 ? -22.391 -2.137 -11.133 1 96.44 209 PHE B N 1
ATOM 3726 C CA . PHE B 1 209 ? -21.438 -3.164 -10.742 1 96.44 209 PHE B CA 1
ATOM 3727 C C . PHE B 1 209 ? -21.078 -3.045 -9.266 1 96.44 209 PHE B C 1
ATOM 3729 O O . PHE B 1 209 ? -19.984 -2.615 -8.922 1 96.44 209 PHE B O 1
A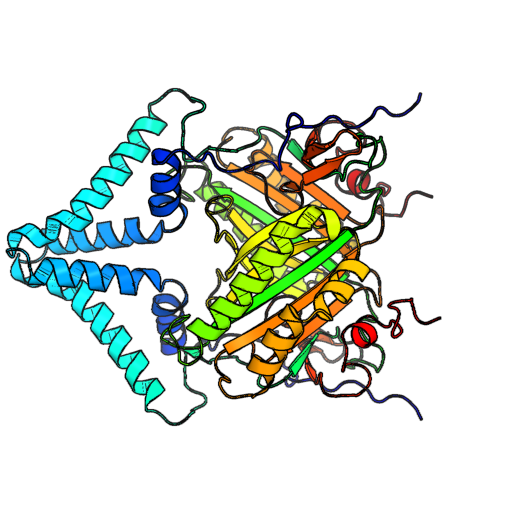TOM 3736 N N . PRO B 1 210 ? -21.938 -3.545 -8.367 1 94.5 210 PRO B N 1
ATOM 3737 C CA . PRO B 1 210 ? -21.719 -3.398 -6.926 1 94.5 210 PRO B CA 1
ATOM 3738 C C . PRO B 1 210 ? -20.5 -4.18 -6.434 1 94.5 210 PRO B C 1
ATOM 3740 O O . PRO B 1 210 ? -20.031 -3.953 -5.316 1 94.5 210 PRO B O 1
ATOM 3743 N N . HIS B 1 211 ? -19.984 -5.137 -7.273 1 95.81 211 HIS B N 1
ATOM 3744 C CA . HIS B 1 211 ? -18.828 -5.93 -6.887 1 95.81 211 HIS B CA 1
ATOM 3745 C C . HIS B 1 211 ? -17.531 -5.18 -7.164 1 95.81 211 HIS B C 1
ATOM 3747 O O . HIS B 1 211 ? -16.453 -5.652 -6.809 1 95.81 211 HIS B O 1
ATOM 3753 N N . ILE B 1 212 ? -17.594 -4.016 -7.801 1 98.12 212 ILE B N 1
ATOM 3754 C CA . ILE B 1 212 ? -16.438 -3.156 -8.008 1 98.12 212 ILE B CA 1
ATOM 3755 C C . ILE B 1 212 ? -16.453 -2.018 -6.988 1 98.12 212 ILE B C 1
ATOM 3757 O O . ILE B 1 212 ? -17.359 -1.187 -6.992 1 98.12 212 ILE B O 1
ATOM 3761 N N . GLY B 1 213 ? -15.484 -2.029 -6.098 1 98.31 213 GLY B N 1
ATOM 3762 C CA . GLY B 1 213 ? -15.336 -0.951 -5.133 1 98.31 213 GLY B CA 1
ATOM 3763 C C . GLY B 1 213 ? -14.305 0.084 -5.551 1 98.31 213 GLY B C 1
ATOM 3764 O O . GLY B 1 213 ? -13.281 -0.256 -6.145 1 98.31 213 GLY B O 1
ATOM 3765 N N . VAL B 1 214 ? -14.547 1.332 -5.238 1 98.12 214 VAL B N 1
ATOM 3766 C CA . VAL B 1 214 ? -13.594 2.404 -5.48 1 98.12 214 VAL B CA 1
ATOM 3767 C C . VAL B 1 214 ? -13.453 3.27 -4.23 1 98.12 214 VAL B C 1
ATOM 3769 O O . VAL B 1 214 ? -14.406 3.412 -3.461 1 98.12 214 VAL B O 1
ATOM 3772 N N . PHE B 1 215 ? -12.258 3.809 -4.012 1 98.06 215 PHE B N 1
ATOM 3773 C CA . PHE B 1 215 ? -12.07 4.684 -2.859 1 98.06 215 PHE B CA 1
ATOM 3774 C C . PHE B 1 215 ? -10.938 5.668 -3.104 1 98.06 215 PHE B C 1
ATOM 3776 O O . PHE B 1 215 ? -10.109 5.465 -3.998 1 98.06 215 PHE B O 1
ATOM 3783 N N . HIS B 1 216 ? -10.906 6.727 -2.352 1 98 216 HIS B N 1
ATOM 3784 C CA . HIS B 1 216 ? -9.711 7.543 -2.195 1 98 216 HIS B CA 1
ATOM 3785 C C . HIS B 1 216 ? -9.617 8.125 -0.789 1 98 216 HIS B C 1
ATOM 3787 O O . HIS B 1 216 ? -10.617 8.164 -0.063 1 98 216 HIS B O 1
ATOM 3793 N N . GLU B 1 217 ? -8.5 8.414 -0.348 1 98.56 217 GLU B N 1
ATOM 3794 C CA . GLU B 1 217 ? -8.148 9.07 0.907 1 98.56 217 GLU B CA 1
ATOM 3795 C C . GLU B 1 217 ? -7.176 10.227 0.672 1 98.56 217 GLU B C 1
ATOM 3797 O O . GLU B 1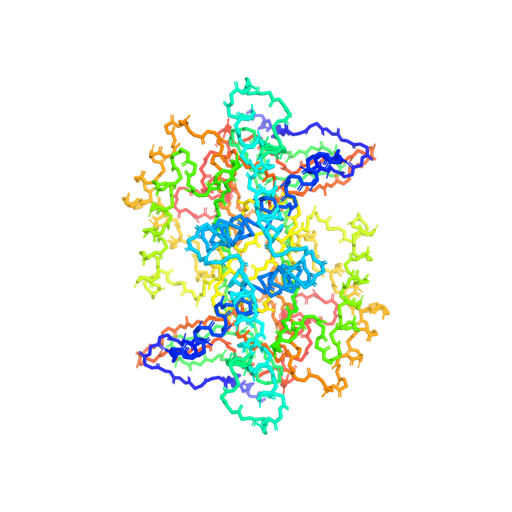 217 ? -6.199 10.078 -0.069 1 98.56 217 GLU B O 1
ATOM 3802 N N . THR B 1 218 ? -7.465 11.352 1.239 1 98.5 218 THR B N 1
ATOM 3803 C CA . THR B 1 218 ? -6.629 12.547 1.135 1 98.5 218 THR B CA 1
ATOM 3804 C C . THR B 1 218 ? -6.137 12.984 2.51 1 98.5 218 THR B C 1
ATOM 3806 O O . THR B 1 218 ? -6.934 13.203 3.422 1 98.5 218 THR B O 1
ATOM 3809 N N . PHE B 1 219 ? -4.863 13.133 2.693 1 98.69 219 PHE B N 1
ATOM 3810 C CA . PHE B 1 219 ? -4.258 13.609 3.932 1 98.69 219 PHE B CA 1
ATOM 3811 C C . PHE B 1 219 ? -3.373 14.82 3.67 1 98.69 219 PHE B C 1
ATOM 3813 O O . PHE B 1 219 ? -2.322 14.703 3.037 1 98.69 219 PHE B O 1
ATOM 3820 N N . VAL B 1 220 ? -3.77 15.953 4.168 1 98.06 220 VAL B N 1
ATOM 3821 C CA . VAL B 1 220 ? -3.008 17.188 4.016 1 98.06 220 VAL B CA 1
ATOM 3822 C C . VAL B 1 220 ? -2.031 17.344 5.18 1 98.06 220 VAL B C 1
ATOM 3824 O O . VAL B 1 220 ? -2.447 17.453 6.336 1 98.06 220 VAL B O 1
ATOM 3827 N N . VAL B 1 221 ? -0.756 17.344 4.852 1 98.31 221 VAL B N 1
ATOM 3828 C CA . VAL B 1 221 ? 0.313 17.359 5.844 1 98.31 221 VAL B CA 1
ATOM 3829 C C . VAL B 1 221 ? 1.054 18.688 5.789 1 98.31 221 VAL B C 1
ATOM 3831 O O . VAL B 1 221 ? 1.718 19 4.797 1 98.31 221 VAL B O 1
ATOM 3834 N N . PRO B 1 222 ? 0.998 19.484 6.84 1 97 222 PRO B N 1
ATOM 3835 C CA . PRO B 1 222 ? 1.671 20.781 6.832 1 97 222 PRO B CA 1
ATOM 3836 C C . PRO B 1 222 ? 3.193 20.656 6.859 1 97 222 PRO B C 1
ATOM 3838 O O . PRO B 1 222 ? 3.725 19.562 7.078 1 97 222 PRO B O 1
ATOM 3841 N N . ALA B 1 223 ? 3.85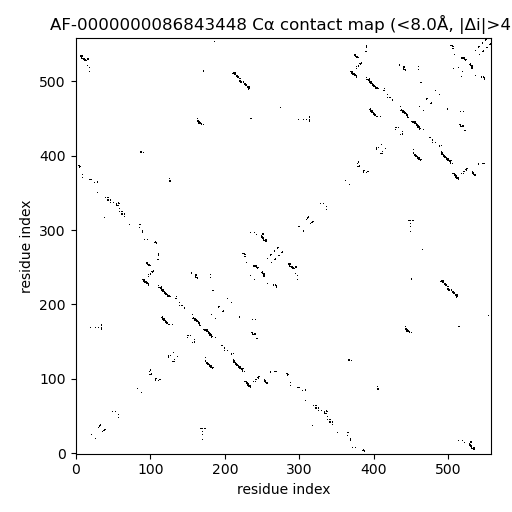5 21.797 6.574 1 96.44 223 ALA B N 1
ATOM 3842 C CA . ALA B 1 223 ? 5.309 21.875 6.715 1 96.44 223 ALA B CA 1
ATOM 3843 C C . ALA B 1 223 ? 5.75 21.406 8.102 1 96.44 223 ALA B C 1
ATOM 3845 O O . ALA B 1 223 ? 5.078 21.688 9.094 1 96.44 223 ALA B O 1
ATOM 3846 N N . ARG B 1 224 ? 6.84 20.625 8.109 1 96.25 224 ARG B N 1
ATOM 3847 C CA . ARG B 1 224 ? 7.504 20.188 9.336 1 96.25 224 ARG B CA 1
ATOM 3848 C C . ARG B 1 224 ? 6.645 19.188 10.094 1 96.25 224 ARG B C 1
ATOM 3850 O O . ARG B 1 224 ? 6.699 19.125 11.328 1 96.25 224 ARG B O 1
ATOM 3857 N N . SER B 1 225 ? 5.75 18.547 9.383 1 97 225 SER B N 1
ATOM 3858 C CA . SER B 1 225 ? 4.844 17.594 10.031 1 97 225 SER B CA 1
ATOM 3859 C C . SER B 1 225 ? 4.969 16.203 9.422 1 97 225 SER B C 1
ATOM 3861 O O . SER B 1 225 ? 4.02 15.422 9.438 1 97 225 SER B O 1
ATOM 3863 N N . TYR B 1 226 ? 6.117 15.883 8.844 1 98 226 TYR B N 1
ATOM 3864 C CA . TYR B 1 226 ? 6.383 14.531 8.375 1 98 226 TYR B CA 1
ATOM 3865 C C . TYR B 1 226 ? 7.863 14.195 8.492 1 98 226 TYR B C 1
ATOM 3867 O O . TYR B 1 226 ? 8.703 15.094 8.586 1 98 226 TYR B O 1
ATOM 3875 N N . GLU B 1 227 ? 8.188 12.984 8.539 1 98 227 GLU B N 1
ATOM 3876 C CA . GLU B 1 227 ? 9.555 12.484 8.5 1 98 227 GLU B CA 1
ATOM 3877 C C . GLU B 1 227 ? 9.609 11.086 7.875 1 98 227 GLU B C 1
ATOM 3879 O O . GLU B 1 227 ? 8.633 10.344 7.926 1 98 227 GLU B O 1
ATOM 3884 N N . THR B 1 228 ? 10.695 10.773 7.285 1 98.5 228 THR B N 1
ATOM 3885 C CA . THR B 1 228 ? 10.922 9.461 6.676 1 98.5 228 THR B CA 1
ATOM 3886 C C . THR B 1 228 ? 12.344 8.977 6.961 1 98.5 228 THR B C 1
ATOM 3888 O O . THR B 1 228 ? 13.227 9.773 7.285 1 98.5 228 THR B O 1
ATOM 3891 N N . ILE B 1 229 ? 12.555 7.727 6.895 1 98.25 229 ILE B N 1
ATOM 3892 C CA . ILE B 1 229 ? 13.891 7.137 6.926 1 98.25 229 ILE B CA 1
ATOM 3893 C C . ILE B 1 229 ? 13.898 5.848 6.102 1 98.25 229 ILE B C 1
ATOM 3895 O O . ILE B 1 229 ? 12.945 5.062 6.152 1 98.25 229 ILE B O 1
ATOM 3899 N N . TYR B 1 230 ? 14.867 5.684 5.328 1 98.38 230 TYR B N 1
ATOM 3900 C CA . TYR B 1 230 ? 15.109 4.523 4.484 1 98.38 230 TYR B CA 1
ATOM 3901 C C . TYR B 1 230 ? 16.531 3.988 4.691 1 98.38 230 TYR B C 1
ATOM 3903 O O . TYR B 1 230 ? 17.5 4.75 4.652 1 98.38 230 TYR B O 1
ATOM 3911 N N . ALA B 1 231 ? 16.656 2.766 4.938 1 98.31 231 ALA B N 1
ATOM 3912 C CA . ALA B 1 231 ? 17.969 2.131 5.059 1 98.31 231 ALA B CA 1
ATOM 3913 C C . ALA B 1 231 ? 18.109 0.98 4.066 1 98.31 231 ALA B C 1
ATOM 3915 O O . ALA B 1 231 ? 17.453 -0.048 4.195 1 98.31 231 ALA B O 1
ATOM 3916 N N . ASN B 1 232 ? 19 1.158 3.072 1 97.75 232 ASN B N 1
ATOM 3917 C CA . ASN B 1 232 ? 19.266 0.147 2.055 1 97.75 232 ASN B CA 1
ATOM 3918 C C . ASN B 1 232 ? 18 -0.233 1.291 1 97.75 232 ASN B C 1
ATOM 3920 O O . ASN B 1 232 ? 17.719 -1.417 1.095 1 97.75 232 ASN B O 1
ATOM 3924 N N . CYS B 1 233 ? 17.266 0.765 0.892 1 97.62 233 CYS B N 1
ATOM 3925 C CA . CYS B 1 233 ? 16 0.533 0.202 1 97.62 233 CYS B CA 1
ATOM 3926 C C . CYS B 1 233 ? 16.094 0.932 -1.266 1 97.62 233 CYS B C 1
ATOM 3928 O O . CYS B 1 233 ? 16.797 1.887 -1.608 1 97.62 233 CYS B O 1
ATOM 3930 N N . VAL B 1 234 ? 15.453 0.121 -2.137 1 96.31 234 VAL B N 1
ATOM 3931 C CA . VAL B 1 234 ? 15 0.757 -3.369 1 96.31 234 VAL B CA 1
ATOM 3932 C C . VAL B 1 234 ? 14.047 1.9 -3.039 1 96.31 234 VAL B C 1
ATOM 3934 O O . VAL B 1 234 ? 13.203 1.777 -2.143 1 96.31 234 VAL B O 1
ATOM 3937 N N . PRO B 1 235 ? 14.18 3.041 -3.701 1 97.25 235 PRO B N 1
ATOM 3938 C CA . PRO B 1 235 ? 13.297 4.164 -3.357 1 97.25 235 PRO B CA 1
ATOM 3939 C C . PRO B 1 235 ? 11.82 3.779 -3.357 1 97.25 235 PRO B C 1
ATOM 3941 O O . PRO B 1 235 ? 11.352 3.115 -4.285 1 97.25 235 PRO B O 1
ATOM 3944 N N . VAL B 1 236 ? 11.062 4.191 -2.334 1 97.25 236 VAL B N 1
ATOM 3945 C CA . VAL B 1 236 ? 9.656 3.857 -2.113 1 97.25 236 VAL B CA 1
ATOM 3946 C C . VAL B 1 236 ? 8.953 5.023 -1.424 1 97.25 236 VAL B C 1
ATOM 3948 O O . VAL B 1 236 ? 9.602 5.859 -0.788 1 97.25 236 VAL B O 1
ATOM 3951 N N . GLY B 1 237 ? 7.57 5.078 -1.602 1 97.56 237 GLY B N 1
ATOM 3952 C CA . GLY B 1 237 ? 6.848 6.176 -0.98 1 97.56 237 GLY B CA 1
ATOM 3953 C C . GLY B 1 237 ? 7.371 7.543 -1.385 1 97.56 237 GLY B C 1
ATOM 3954 O O . GLY B 1 237 ? 7.598 7.801 -2.568 1 97.56 237 GLY B O 1
ATOM 3955 N N . LEU B 1 238 ? 7.57 8.383 -0.365 1 98.44 238 LEU B N 1
ATOM 3956 C CA . LEU B 1 238 ? 8.07 9.727 -0.636 1 98.44 238 LEU B CA 1
ATOM 3957 C C . LEU B 1 238 ? 9.516 9.68 -1.115 1 98.44 238 LEU B C 1
ATOM 3959 O O . LEU B 1 238 ? 9.977 10.594 -1.806 1 98.44 238 LEU B O 1
ATOM 3963 N N . GLY B 1 239 ? 10.258 8.633 -0.778 1 98 239 GLY B N 1
ATOM 3964 C CA . GLY B 1 239 ? 11.625 8.469 -1.229 1 98 239 GLY B CA 1
ATOM 3965 C C . GLY B 1 239 ? 11.75 8.336 -2.734 1 98 239 GLY B C 1
ATOM 3966 O O . GLY B 1 239 ? 12.828 8.531 -3.297 1 98 239 GLY B O 1
ATOM 3967 N N . ARG B 1 240 ? 10.656 7.965 -3.373 1 96.5 240 ARG B N 1
ATOM 3968 C CA . ARG B 1 240 ? 10.609 7.871 -4.828 1 96.5 240 ARG B CA 1
ATOM 3969 C C . ARG B 1 240 ? 10.375 9.242 -5.457 1 96.5 240 ARG B C 1
ATOM 3971 O O . ARG B 1 240 ? 10.32 9.367 -6.684 1 96.5 240 ARG B O 1
ATOM 3978 N N . GLY B 1 241 ? 10.227 10.195 -4.699 1 97 241 GLY B N 1
ATOM 3979 C CA . GLY B 1 241 ? 9.812 11.508 -5.176 1 97 241 GLY B CA 1
ATOM 3980 C C . GLY B 1 241 ? 10.844 12.164 -6.074 1 97 241 GLY B C 1
ATOM 3981 O O . GLY B 1 241 ? 12.047 11.977 -5.883 1 97 241 GLY B O 1
ATOM 3982 N N . THR B 1 242 ? 10.383 12.875 -7.027 1 96.06 242 THR B N 1
ATOM 3983 C CA . THR B 1 242 ? 11.203 13.688 -7.914 1 96.06 242 THR B CA 1
ATOM 3984 C C . THR B 1 242 ? 10.508 15.016 -8.227 1 96.06 242 THR B C 1
ATOM 3986 O O . THR B 1 242 ? 9.273 15.078 -8.273 1 96.06 242 THR B O 1
ATOM 3989 N N . ALA B 1 243 ? 11.281 16.031 -8.367 1 95.12 243 ALA B N 1
ATOM 3990 C CA . ALA B 1 243 ? 10.742 17.344 -8.688 1 95.12 243 ALA B CA 1
ATOM 3991 C C . ALA B 1 243 ? 11.633 18.062 -9.695 1 95.12 243 ALA B C 1
ATOM 3993 O O . ALA B 1 243 ? 12.859 17.969 -9.633 1 95.12 243 ALA B O 1
ATOM 3994 N N . LYS B 1 244 ? 10.953 18.75 -10.578 1 95.38 244 LYS B N 1
ATOM 3995 C CA . LYS B 1 244 ? 11.664 19.562 -11.555 1 95.38 244 LYS B CA 1
ATOM 3996 C C . LYS B 1 244 ? 12.055 20.906 -10.977 1 95.38 244 LYS B C 1
ATOM 3998 O O . LYS B 1 244 ? 11.227 21.578 -10.344 1 95.38 244 LYS B O 1
ATOM 4003 N N . CYS B 1 245 ? 13.305 21.219 -11.188 1 94.25 245 CYS B N 1
ATOM 4004 C CA . CYS B 1 245 ? 13.805 22.5 -10.688 1 94.25 245 CYS B CA 1
ATOM 4005 C C . CYS B 1 245 ? 13.867 23.531 -11.797 1 94.25 245 CYS B C 1
ATOM 4007 O O . CYS B 1 245 ? 13.547 23.234 -12.953 1 94.25 245 CYS B O 1
ATOM 4009 N N . ALA B 1 246 ? 14.188 24.781 -11.469 1 91.81 246 ALA B N 1
ATOM 4010 C CA . ALA B 1 246 ? 14.164 25.922 -12.383 1 91.81 246 ALA B CA 1
ATOM 4011 C C . ALA B 1 246 ? 15.117 25.703 -13.555 1 91.81 246 ALA B C 1
ATOM 4013 O O . ALA B 1 246 ? 14.859 26.172 -14.664 1 91.81 246 ALA B O 1
ATOM 4014 N N . ASP B 1 247 ? 16.172 25 -13.391 1 92.75 247 ASP B N 1
ATOM 4015 C CA . ASP B 1 247 ? 17.125 24.734 -14.461 1 92.75 247 ASP B CA 1
ATOM 4016 C C . ASP B 1 247 ? 16.719 23.516 -15.281 1 92.75 247 ASP B C 1
ATOM 4018 O O . ASP B 1 247 ? 17.531 22.953 -16.031 1 92.75 247 ASP B O 1
ATOM 4022 N N . GLU B 1 248 ? 15.586 23 -15.055 1 92.75 248 GLU B N 1
ATOM 4023 C CA . GLU B 1 248 ? 14.945 21.938 -15.82 1 92.75 248 GLU B CA 1
ATOM 4024 C C . GLU B 1 248 ? 15.492 20.578 -15.43 1 92.75 248 GLU B C 1
ATOM 4026 O O . GLU B 1 248 ? 15.156 19.562 -16.047 1 92.75 248 GLU B O 1
ATOM 4031 N N . GLN B 1 249 ? 16.297 20.672 -14.422 1 94.81 249 GLN B N 1
ATOM 4032 C CA . GLN B 1 249 ? 16.797 19.391 -13.906 1 94.81 249 GLN B CA 1
ATOM 4033 C C . GLN B 1 249 ? 15.812 18.797 -12.898 1 94.81 249 GLN B C 1
ATOM 4035 O O . GLN B 1 249 ? 15.094 19.531 -12.219 1 94.81 249 GLN B O 1
ATOM 4040 N N . TRP B 1 250 ? 15.867 17.469 -12.906 1 96.06 250 TRP B N 1
ATOM 4041 C CA . TRP B 1 250 ? 15.047 16.75 -11.938 1 96.06 250 TRP B CA 1
ATOM 4042 C C . TRP B 1 250 ? 15.898 16.266 -10.766 1 96.06 250 TRP B C 1
ATOM 4044 O O . TRP B 1 250 ? 17 15.75 -10.961 1 96.06 250 TRP B O 1
ATOM 4054 N N . LEU B 1 251 ? 15.383 16.484 -9.602 1 96.75 251 LEU B N 1
ATOM 4055 C CA . LEU B 1 251 ? 16.031 16.016 -8.391 1 96.75 251 LEU B CA 1
ATOM 4056 C C . LEU B 1 251 ? 15.156 15 -7.664 1 96.75 251 LEU B C 1
ATOM 4058 O O . LEU B 1 251 ? 13.938 15.164 -7.586 1 96.75 251 LEU B O 1
ATOM 4062 N N . ASN B 1 252 ? 15.805 13.961 -7.172 1 97.19 252 ASN B N 1
ATOM 4063 C CA . ASN B 1 252 ? 15.125 13.016 -6.293 1 97.19 252 ASN B CA 1
ATOM 4064 C C . ASN B 1 252 ? 15.086 13.523 -4.855 1 97.19 252 ASN B C 1
ATOM 4066 O O . ASN B 1 252 ? 15.945 14.297 -4.438 1 97.19 252 ASN B O 1
ATOM 4070 N N . THR B 1 253 ? 14.148 13.039 -4.094 1 97.94 253 THR B N 1
ATOM 4071 C CA . THR B 1 253 ? 13.898 13.578 -2.762 1 97.94 253 THR B CA 1
ATOM 4072 C C . THR B 1 253 ? 14.891 13.016 -1.752 1 97.94 253 THR B C 1
ATOM 4074 O O . THR B 1 253 ? 15.016 13.531 -0.641 1 97.94 253 THR B O 1
ATOM 4077 N N . LEU B 1 254 ? 15.594 11.984 -1.994 1 98.31 254 LEU B N 1
ATOM 4078 C CA . LEU B 1 254 ? 16.438 11.32 -1.008 1 98.31 254 LEU B CA 1
ATOM 4079 C C . LEU B 1 254 ? 17.703 12.148 -0.735 1 98.31 254 LEU B C 1
ATOM 4081 O O . LEU B 1 254 ? 18.422 12.5 -1.664 1 98.31 254 LEU B O 1
ATOM 4085 N N . VAL B 1 255 ? 17.922 12.406 0.482 1 98.31 255 VAL B N 1
ATOM 4086 C CA . VAL B 1 255 ? 19.156 13.039 0.951 1 98.31 255 VAL B CA 1
ATOM 4087 C C . VAL B 1 255 ? 19.812 12.164 2.016 1 98.31 255 VAL B C 1
ATOM 4089 O O . VAL B 1 255 ? 19.172 11.266 2.566 1 98.31 255 VAL B O 1
ATOM 4092 N N . ASN B 1 256 ? 21.031 12.422 2.248 1 97.69 256 ASN B N 1
ATOM 4093 C CA . ASN B 1 256 ? 21.75 11.688 3.275 1 97.69 256 ASN B CA 1
ATOM 4094 C C . ASN B 1 256 ? 21.172 11.953 4.664 1 97.69 256 ASN B C 1
ATOM 4096 O O . ASN B 1 256 ? 21 13.109 5.059 1 97.69 256 ASN B O 1
ATOM 4100 N N . ALA B 1 257 ? 20.891 10.844 5.363 1 97.38 257 ALA B N 1
ATOM 4101 C CA . ALA B 1 257 ? 20.266 10.992 6.676 1 97.38 257 ALA B CA 1
ATOM 4102 C C . ALA B 1 257 ? 21.312 11.125 7.773 1 97.38 257 ALA B C 1
ATOM 4104 O O . ALA B 1 257 ? 20.984 11.453 8.914 1 97.38 257 ALA B O 1
ATOM 4105 N N . ASP B 1 258 ? 22.562 10.875 7.5 1 95.75 258 ASP B N 1
ATOM 4106 C CA . ASP B 1 258 ? 23.609 10.859 8.516 1 95.75 258 ASP B CA 1
ATOM 4107 C C . ASP B 1 258 ? 24.188 12.258 8.719 1 95.75 258 ASP B C 1
ATOM 4109 O O . ASP B 1 258 ? 25.391 12.461 8.531 1 95.75 258 ASP B O 1
ATOM 4113 N N . VAL B 1 259 ? 23.453 13.195 8.984 1 95.69 259 VAL B N 1
ATOM 4114 C CA . VAL B 1 259 ? 23.812 14.555 9.391 1 95.69 259 VAL B CA 1
ATOM 4115 C C . VAL B 1 259 ? 23.078 14.922 10.672 1 95.69 259 VAL B C 1
ATOM 4117 O O . VAL B 1 259 ? 22 14.375 10.953 1 95.69 259 VAL B O 1
ATOM 4120 N N . PRO B 1 260 ? 23.516 15.766 11.492 1 93.81 260 PRO B N 1
ATOM 4121 C CA . PRO B 1 260 ? 22.938 16.047 12.812 1 93.81 260 PRO B CA 1
ATOM 4122 C C . PRO B 1 260 ? 21.469 16.438 12.734 1 93.81 260 PRO B C 1
ATOM 4124 O O . PRO B 1 260 ? 20.656 15.969 13.539 1 93.81 260 PRO B O 1
ATOM 4127 N N . ALA B 1 261 ? 21.031 17.188 11.75 1 93.88 261 ALA B N 1
ATOM 4128 C CA . ALA B 1 261 ? 19.688 17.719 11.648 1 93.88 261 ALA B CA 1
ATOM 4129 C C . ALA B 1 261 ? 18.688 16.625 11.281 1 93.88 261 ALA B C 1
ATOM 4131 O O . ALA B 1 261 ? 17.469 16.812 11.43 1 93.88 261 ALA B O 1
ATOM 4132 N N . LEU B 1 262 ? 19.172 15.484 10.781 1 96.06 262 LEU B N 1
ATOM 4133 C CA . LEU B 1 262 ? 18.297 14.453 10.266 1 96.06 262 LEU B CA 1
ATOM 4134 C C . LEU B 1 262 ? 18.516 13.133 11 1 96.06 262 LEU B C 1
ATOM 4136 O O . LEU B 1 262 ? 18.047 12.078 10.547 1 96.06 262 LEU B O 1
ATOM 4140 N N . LYS B 1 263 ? 19.141 13.125 12.062 1 92.62 263 LYS B N 1
ATOM 4141 C CA . LYS B 1 263 ? 19.625 11.914 12.719 1 92.62 263 LYS B CA 1
ATOM 4142 C C . LYS B 1 263 ? 18.5 11.164 13.406 1 92.62 263 LYS B C 1
ATOM 4144 O O . LYS B 1 263 ? 18.406 9.938 13.32 1 92.62 263 LYS B O 1
ATOM 4149 N N . THR B 1 264 ? 17.625 11.875 14.133 1 92.25 264 THR B N 1
ATOM 4150 C CA . THR B 1 264 ? 16.562 11.227 14.898 1 92.25 264 THR B CA 1
ATOM 4151 C C . THR B 1 264 ? 15.195 11.547 14.305 1 92.25 264 THR B C 1
ATOM 4153 O O . THR B 1 264 ? 15.055 12.492 13.523 1 92.25 264 THR B O 1
ATOM 4156 N N . GLN B 1 265 ? 14.25 10.734 14.68 1 93.06 265 GLN B N 1
ATOM 4157 C CA . GLN B 1 265 ? 12.875 10.977 14.234 1 93.06 265 GLN B CA 1
ATOM 4158 C C . GLN B 1 265 ? 12.406 12.375 14.641 1 93.06 265 GLN B C 1
ATOM 4160 O O . GLN B 1 265 ? 11.812 13.086 13.828 1 93.06 265 GLN B O 1
ATOM 4165 N N . ALA B 1 266 ? 12.648 12.75 15.891 1 92.88 266 ALA B N 1
ATOM 4166 C CA . ALA B 1 266 ? 12.227 14.055 16.406 1 92.88 266 ALA B CA 1
ATOM 4167 C C . ALA B 1 266 ? 12.836 15.188 15.594 1 92.88 266 ALA B C 1
ATOM 4169 O O . ALA B 1 266 ? 12.156 16.156 15.266 1 92.88 266 ALA B O 1
ATOM 4170 N N . LEU B 1 267 ? 14.094 15.062 15.219 1 93.25 267 LEU B N 1
ATOM 4171 C CA . LEU B 1 267 ? 14.781 16.094 14.445 1 93.25 267 LEU B CA 1
ATOM 4172 C C . LEU B 1 267 ? 14.211 16.172 13.031 1 93.25 267 LEU B C 1
ATOM 4174 O O . LEU B 1 267 ? 14 17.266 12.508 1 93.25 267 LEU B O 1
ATOM 4178 N N . ARG B 1 268 ? 13.898 15.023 12.469 1 95.38 268 ARG B N 1
ATOM 4179 C CA . ARG B 1 268 ? 13.344 14.992 11.125 1 95.38 268 ARG B CA 1
ATOM 4180 C C . ARG B 1 268 ? 11.938 15.578 11.094 1 95.38 268 ARG B C 1
ATOM 4182 O O . ARG B 1 268 ? 11.477 16.062 10.055 1 95.38 268 ARG B O 1
ATOM 4189 N N . LEU B 1 269 ? 11.25 15.562 12.234 1 93.75 269 LEU B N 1
ATOM 4190 C CA . LEU B 1 269 ? 9.922 16.156 12.375 1 93.75 269 LEU B CA 1
ATOM 4191 C C . LEU B 1 269 ? 10.016 17.609 12.812 1 93.75 269 LEU B C 1
ATOM 4193 O O . LEU B 1 269 ? 8.992 18.25 13.055 1 93.75 269 LEU B O 1
ATOM 4197 N N . SER B 1 270 ? 11.234 18.078 12.914 1 89.75 270 SER B N 1
ATOM 4198 C CA . SER B 1 270 ? 11.477 19.438 13.398 1 89.75 270 SER B CA 1
ATOM 4199 C C . SER B 1 270 ? 10.883 19.641 14.797 1 89.75 270 SER B C 1
ATOM 4201 O O . SER B 1 270 ? 10.219 20.641 15.055 1 89.75 270 SER B O 1
ATOM 4203 N N . ARG B 1 271 ? 11.078 18.641 15.617 1 90.19 271 ARG B N 1
ATOM 4204 C CA . ARG B 1 271 ? 10.602 18.672 17 1 90.19 271 ARG B CA 1
ATOM 4205 C C . ARG B 1 271 ? 11.758 18.516 17.969 1 90.19 271 ARG B C 1
ATOM 4207 O O . ARG B 1 271 ? 12.883 18.188 17.578 1 90.19 271 ARG B O 1
ATOM 4214 N N . ASP B 1 272 ? 11.5 18.922 19.219 1 85.75 272 ASP B N 1
ATOM 4215 C CA . ASP B 1 272 ? 12.516 18.688 20.234 1 85.75 272 ASP B CA 1
ATOM 4216 C C . ASP B 1 272 ? 12.422 17.281 20.797 1 85.75 272 ASP B C 1
ATOM 4218 O O . ASP B 1 272 ? 11.664 16.453 20.297 1 85.75 272 ASP B O 1
ATOM 4222 N N . ALA B 1 273 ? 13.219 17 21.766 1 79.38 273 ALA B N 1
ATOM 4223 C CA . ALA B 1 273 ? 13.336 15.648 22.297 1 79.38 273 ALA B CA 1
ATOM 4224 C C . ALA B 1 273 ? 12.031 15.188 22.938 1 79.38 273 ALA B C 1
ATOM 4226 O O . ALA B 1 273 ? 11.742 13.992 23 1 79.38 273 ALA B O 1
ATOM 4227 N N . ASP B 1 274 ? 11.164 16.156 23.312 1 79.19 274 ASP B N 1
ATOM 4228 C CA . ASP B 1 274 ? 9.875 15.836 23.922 1 79.19 274 ASP B CA 1
ATOM 4229 C C . ASP B 1 274 ? 8.75 15.859 22.891 1 79.19 274 ASP B C 1
ATOM 4231 O O . ASP B 1 274 ? 7.574 15.836 23.234 1 79.19 274 ASP B O 1
ATOM 4235 N N . MET B 1 275 ? 9.117 15.992 21.562 1 82 275 MET B N 1
ATOM 4236 C CA . MET B 1 275 ? 8.219 15.953 20.406 1 82 275 MET B CA 1
ATOM 4237 C C . MET B 1 275 ? 7.367 17.219 20.344 1 82 275 MET B C 1
ATOM 4239 O O . MET B 1 275 ? 6.289 17.219 19.75 1 82 275 MET B O 1
ATOM 4243 N N . LYS B 1 276 ? 7.855 18.188 21.047 1 82.94 276 LYS B N 1
ATOM 4244 C CA . LYS B 1 276 ? 7.188 19.484 20.938 1 82.94 276 LYS B CA 1
ATOM 4245 C C . LYS B 1 276 ? 7.719 20.266 19.75 1 82.94 276 LYS B C 1
ATOM 4247 O O . LYS B 1 276 ? 8.891 20.156 19.391 1 82.94 276 LYS B O 1
ATOM 4252 N N . ILE B 1 277 ? 6.797 21.016 19.062 1 79.44 277 ILE B N 1
ATOM 4253 C CA . ILE B 1 277 ? 7.16 21.797 17.891 1 79.44 277 ILE B CA 1
ATOM 4254 C C . ILE B 1 277 ? 8.195 22.859 18.266 1 79.44 277 ILE B C 1
ATOM 4256 O O . ILE B 1 277 ? 8.031 23.562 19.266 1 79.44 277 ILE B O 1
ATOM 4260 N N . LYS B 1 278 ? 9.344 22.859 17.578 1 67.62 278 LYS B N 1
ATOM 4261 C CA . LYS B 1 278 ? 10.391 23.844 17.812 1 67.62 278 LYS B CA 1
ATOM 4262 C C . LYS B 1 278 ? 9.938 25.25 17.422 1 67.62 278 LYS B C 1
ATOM 4264 O O . LYS B 1 278 ? 9.297 25.438 16.375 1 67.62 278 LYS B O 1
ATOM 4269 N N . SER B 1 279 ? 9.688 26.156 18.438 1 57 279 SER B N 1
ATOM 4270 C CA . SER B 1 279 ? 9.359 27.562 18.219 1 57 279 SER B CA 1
ATOM 4271 C C . SER B 1 279 ? 10.461 28.266 17.438 1 57 279 SER B C 1
ATOM 4273 O O . SER B 1 279 ? 11.633 27.891 17.516 1 57 279 SER B O 1
#

Solvent-accessible surface area (backbone atoms only — not comparable to full-atom values): 28368 Å² total; per-residue (Å²): 126,84,71,63,59,56,48,65,69,55,77,71,32,85,48,74,83,74,60,51,70,85,47,64,67,38,46,49,47,37,50,47,52,46,56,37,39,66,54,57,56,51,24,51,52,52,36,50,43,39,70,72,37,60,54,82,50,51,44,47,64,33,46,50,53,50,48,51,49,50,49,55,42,49,51,57,68,70,37,68,94,49,96,77,37,54,50,49,49,51,49,43,78,51,54,28,24,47,40,73,60,41,57,87,66,44,46,47,60,56,44,28,58,71,40,35,21,48,34,38,42,33,42,28,34,35,38,75,57,32,61,71,27,86,66,20,59,61,51,50,48,46,52,50,52,52,50,50,54,49,62,73,38,18,78,85,46,33,41,32,24,72,40,48,32,26,31,60,38,77,58,38,23,47,30,39,37,36,42,33,33,26,54,42,65,65,41,54,54,53,52,60,71,32,67,72,46,44,52,46,48,56,60,58,69,68,65,83,45,73,44,52,11,39,36,38,37,41,38,41,24,53,50,32,29,29,37,48,41,32,32,24,28,48,56,51,64,63,38,48,13,35,45,73,21,77,85,59,35,18,37,53,15,28,19,58,21,88,42,86,64,43,60,45,70,39,35,20,28,42,22,39,97,85,64,43,76,64,128,129,85,71,63,58,55,49,65,69,57,77,71,33,82,49,76,82,73,59,51,70,84,48,64,67,38,48,49,47,36,50,49,53,47,57,37,40,65,53,56,57,51,23,51,53,51,37,51,44,40,70,72,38,61,52,83,50,51,44,47,64,32,45,51,53,50,49,52,49,50,49,56,43,46,51,56,65,70,38,69,93,49,96,74,36,53,52,47,48,51,46,44,80,52,54,27,23,48,40,73,61,41,56,86,65,43,47,47,59,57,45,29,59,72,39,34,20,46,35,38,44,34,42,27,33,33,38,73,56,33,62,71,28,88,65,21,59,60,52,49,48,47,51,51,51,51,50,51,52,49,61,75,38,18,78,84,46,33,42,33,26,73,40,48,32,27,31,61,38,80,58,37,24,46,30,40,37,37,42,33,34,26,54,42,64,65,42,55,54,52,52,58,71,32,66,72,45,45,52,45,49,57,61,58,70,66,64,85,46,71,45,51,11,41,36,39,38,40,37,41,24,52,49,33,28,29,37,47,42,33,32,24,28,46,56,51,65,65,37,47,13,36,47,74,21,77,87,58,35,20,37,52,14,28,20,58,21,89,42,84,65,41,61,44,72,40,35,20,27,42,23,38,97,86,64,42,77,63,127

Nearest PDB structures (foldseek):
  7f2y-assembly1_A  TM=7.160E-01  e=4.785E-05  Bacillus sp. OxB-1
  3bm7-assembly1_A-2  TM=7.023E-01  e=5.655E-04  Caulobacter vibrioides CB15
  2bbe-assembly1_A  TM=6.447E-01  e=1.596E-04  Shewanella oneidensis MR-1
  3bde-assembly1_A  TM=6.333E-01  e=1.483E-03  Mesorhizobium japonicum MAFF 303099
  2omo-assembly2_C  TM=6.400E-01  e=3.445E-03  Nitrosomonas europaea

pLDDT: mean 93.05, std 7.36, range [42.94, 98.81]

InterPro domains:
  IPR025444 Monooxygenase af470-like [PF13826] (116-238)

Organism: NCBI:txid72228

Secondary structure (DSSP, 8-state):
-PPPPP-BSS--BSS---SS---HHHHHHIIIIITTTHHHHHHHHHHHHHHHS-GGGGGHHHHHHHHHHHHHHHHHHHS-S-TT-TTTTT-EEEEEEE-PPPTTS---SSTT-S-EEEEEEEEEE-STTGGGSTTHHHHHHHHHHHHHHHHHTHHHHTEEEEEEEEE-SGGGTTEEEEEEEES-HHHHHHHHTSHHHHHHHHHHTT---TTEEEEEEEEEE-TT-EEEEEEEE---GGGG-EEE-TTS-EEESEEE--SGGGSSHHHHTTB-TTS-B--/-PPPPPPBSS--BSSPPPSS---HHHHHHIIIIITTTHHHHHHHHHHHHHHHS-GGGGGHHHHHHHHHHHHHHHHHHHS-S-TT-TTTTT-EEEEEEE-PPPTTS---SSTT-S-EEEEEEEEEE-STTGGGSTTHHHHHHHHHHHHHHHHHTHHHHTEEEEEEEEE-SGGGTTEEEEEEEES-HHHHHHHHTSHHHHHHHHHHTT---TTEEEEEEEEEE-TT-EEEEEEEE---GGGG-EEE-TTS-EEESEEE--SGGGSSHHHHTTB-TTS-B--

Sequence (558 aa):
MARADFKAKLAPSSAPHKLVPEDLYTLVVKGLFVRFNVLVAAAAAQLLFCLVLPDGYAVVPPAALLLAFATTALVHRLAPATSRDPYMAGVVPGRATAQIPSAAGTFGPTPAEPGLVVFNLGIQWNHALGPLCPGGPAAARHFLDLHADLMRRRHELGILAASEWRGAGLGNASTSNMTYYFRDVESIHRFAHEDLHRKAWTWYNQGRFPHIGVFHETFVVPARSYETIYANCVPVGLGRGTAKCADEQWLNTLVNADVPALKTQALRLSRDADMKIKSMARADFKAKLAPSSAPHKLVPEDLYTLVVKGLFVRFNVLVAAAAAQLLFCLVLPDGYAVVPPAALLLAFATTALVHRLAPATSRDPYMAGVVPGRATAQIPSAAGTFGPTPAEPGLVVFNLGIQWNHALGPLCPGGPAAARHFLDLHADLMRRRHELGILAASEWRGAGLGNASTSNMTYYFRDVESIHRFAHEDLHRKAWTWYNQGRFPHIGVFHETFVVPARSYETIYANCVPVGLGRGTAKCADEQWLNTLVNADVPALKTQALRLSRDADMKIKS

Radius of gyration: 24.07 Å; Cα contacts (8 Å, |Δi|>4): 1152; chains: 2; bounding box: 61×72×53 Å

Foldseek 3Di:
DPDDDDDDPDDDDPDPDDLFDPDPVLCCLLVPCLLPVVVVVVVVVLVVCCVPDDVVCSVPVVVVVVVVVVVLVVCCVPDPPDCPNPVLPQWDAFKKKFADADLAGHRDDAFQAAWKKKKKKKKFQQDSVQLVPVCNVVLVVLVVVLVVVCVVCCQVLQWFDKDWDADNDSSGSRMIMIIIMGRDVVSVVVSCPDDSNVVSVVVVVVPPCPSMDIDMDMDTAGGLQDIDMDHRDNQDDQQQTWHQHPVRDIDGRIDHQPDPQRVDPLSNSCHDPVSHHDD/DPDDDDDDPDDDDPDPDDLFDPDPVLCVLLVPCLLPVVVVVVVVVLVVCCVPDDNVCSVPVVVVVVVVVVVLVVCCVPDPVDCPNPVLPQWDAFKKKFADADLAGHRDDAFQAAWKKKKKKKKFQQDSVQLVPVCNVVLVVLVVVLVVVCVVCCQVLQWFDKDWDADNDSSGSRMIMIIIMGRDVVSVVVSCPDDSNVVSVVVVVVPPCPSMDIDMDMDTAGGLQDIDMDHRDNQDDQQQTWHQHNVRDIDGRIDHQPDPQRPDPLSNSCHDPVSHHDD

=== Feature glossary ===
Key to the feature types in this record:

Secondary structure (8-state, DSSP). Secondary structure is the local, repeating backbone conformation. DSSP classifies it into eight states by reading the hydrogen-bond network: three helix types (H, G, I), two β types (E, B), two non-regular types (T, S), and unstructured coil (-).

Backbone torsions (φ/ψ). Backbone dihedral angles. Every residue except chain termini has a φ (preceding-C → N → Cα → C) and a ψ (N → Cα → C → next-N). They are reported in degrees following the IUPAC sign convention. Secondary structure is essentially a statement about which (φ, ψ) basin each residue occupies.

Predicted aligned error. Predicted Aligned Error (PAE) is an AlphaFold confidence matrix: entry (i, j) is the expected error in the position of residue j, in ångströms, when the prediction is superimposed on the true structure at residue i. Low PAE within a block of residues means that block is internally rigid and well-predicted; high PAE between two blocks means their relative placement is uncertain even if each block individually is confident.

B-factor. B-factor (Debye–Waller factor) reflects atomic displacement in the crystal lattice. It is an experimental observable (units Å²), not a prediction; low values mean the atom is pinned down, high values mean it moves or is heterogeneous across the crystal.

Secondary structure (3-state, P-SEA). Three-state secondary structure (P-SEA) collapses the eight DSSP classes into helix (a), strand (b), and coil (c). P-SEA assigns these from Cα geometry alone — distances and angles — without requiring backbone oxygens, so it works on any Cα trace.

Sequence. Primary structure: the covalent order of the twenty standard amino acids along the backbone. Two proteins with the same sequence will (almost always) fold to the same structure; two with 30% identity often share a fold but not the details.

pLDDT. pLDDT is the predicted lDDT-Cα score: AlphaFold's confidence that the local environment of each residue (all inter-atomic distances within 15 Å) is correctly placed. It is a per-residue number between 0 and 100, with higher meaning more reliable.

InterPro / GO / CATH / organism. Functional annotations link the protein to curated databases. InterPro entries identify conserved domains and families by matching the sequence against member-database signatures (Pfam, PROSITE, CDD, …). Gene Ontology (GO) terms describe molecular function, biological process, and cellular component in a controlled vocabulary. CATH places the structure in a hierarchical fold classification (Class/Architecture/Topology/Homologous-superfamily). The organism is the source species.

Contact-map, Ramachandran, and PAE plots. Three diagnostic plots accompany the record. The Cα contact map visualizes the tertiary structure as a 2D adjacency matrix (8 Å cutoff, sequence-local contacts suppressed). The Ramachandran plot shows the distribution of backbone (φ, ψ) torsions, with points in the α and β basins reflecting secondary structure content. The PAE plot shows AlphaFold's inter-residue confidence as a color matrix.

mmCIF coordinates. The mmCIF table is the protein's shape written out atom by atom. For each backbone N, Cα, C, and carbonyl O, it records an (x, y, z) coordinate triple in Å plus the residue type, chain letter, and residue number.

Radius of gyration, Cα contacts, bounding box. Three whole-structure scalars: the radius of gyration (RMS distance of Cα from centroid, in Å), the count of Cα–Cα contacts (pairs closer than 8 Å and separated by more than four residues in sequence — i.e. tertiary, not local, contacts), and the bounding-box dimensions. Together they distinguish compact globular folds from extended fibres or disordered chains.

Foldseek 3Di. The Foldseek 3Di string encodes local tertiary geometry as a 20-letter alphabet — one character per residue — derived from the relative positions of nearby Cα atoms. Unlike the amino-acid sequence, 3Di is a direct function of the 3D structure, so two proteins with the same fold have similar 3Di strings even at low sequence identity.

Rendered structure images. Six rendered views show the 3D structure from the faces of a cube — i.e. along ±x, ±y, ±z. Rendering representation is drawn randomly per protein from cartoon (secondary-structure ribbons), sticks (backbone bonds), or molecular surface; coloring is either N→C rainbow (blue at the N-terminus through red at the C-terminus) or one color per chain.

Nearest PDB structures. The Foldseek neighbor list gives the closest experimentally determined structures in the PDB, ranked by structural alignment. TM-score near 1 means near-identical fold; near 0.3 means only rough topology match. This is how one finds what a novel AlphaFold prediction most resembles in the solved-structure universe.

Solvent-accessible surface area. SASA measures how much of the protein is reachable by solvent. It is computed by rolling a water-sized probe over the atomic surface and summing the exposed area (Å²). Per-residue SASA distinguishes core (buried, low SASA) from surface (exposed, high SASA) residues; total SASA is a whole-molecule size measure.